Protein AF-A0A1W1HXK4-F1 (afdb_monomer_lite)

Foldseek 3Di:
DPDDDDDDDDDPPDPDCCVVPVLDDDDPVVVVVVCVVVCVVPDDPDFDFFKKKWKKFWFFWQWKDDPNDIDGDDLQPDAPLQQQQFADALLDPDHFLQVQQVLQVLLCVLCVVVVNNVLQQVLCVVAFRDDDDPLLCLLCVVLVVVCVVRTSPGGGNSVLLLVCLQPVADVSQDCDDDSRVSSVVSNVVVPPQANYHDQDHRNDDGGDHRQQDQQQQFGWMWIDGLQDQWIWIQHGHFLDDDFQARTAIERNRHDNPDHTDMDIDMDRWDQDDDQCQDDSGPPDDHDPVDPLVPDDDDPPRVVNVVVSCCRPPPSRPDTDDDDDHDERIKMATPWMWTAGPVRDIDTDDPPDDPVPDDLPDDDPQFHAYPVRHGHGIHHGRSHFDPKDWADFQWKWWWAQDPVVRWIKIATQWAQRSSRHTRGLVSSQCSSVPDPPDPQDQAFWDWDQKDDFRQRIWTWADDPPDPQKTFGEDDVVHPFAHPHPSHDGHRDIHGNVSQDQQIKMKTKTWMWGQHPSRDIHIRIGIGIDGHRGDDDSVMDGGDIGHD

Structure (mmCIF, N/CA/C/O backbone):
data_AF-A0A1W1HXK4-F1
#
_entry.id   AF-A0A1W1HXK4-F1
#
loop_
_atom_site.group_PDB
_atom_site.id
_atom_site.type_symbol
_atom_site.label_atom_id
_atom_site.label_alt_id
_atom_site.label_comp_id
_atom_site.label_asym_id
_atom_site.label_entity_id
_atom_site.label_seq_id
_atom_site.pdbx_PDB_ins_code
_atom_site.Cartn_x
_atom_site.Cartn_y
_atom_site.Cartn_z
_atom_site.occupancy
_atom_site.B_iso_or_equiv
_atom_site.auth_seq_id
_atom_site.auth_comp_id
_atom_site.auth_asym_id
_atom_site.auth_atom_id
_atom_site.pdbx_PDB_model_num
ATOM 1 N N . MET A 1 1 ? -19.591 -8.338 55.711 1.00 34.44 1 MET A N 1
ATOM 2 C CA . MET A 1 1 ? -20.292 -9.384 56.489 1.00 34.44 1 MET A CA 1
ATOM 3 C C . MET A 1 1 ? -19.480 -10.657 56.338 1.00 34.44 1 MET A C 1
ATOM 5 O O . MET A 1 1 ? -18.852 -10.814 55.306 1.00 34.44 1 MET A O 1
ATOM 9 N N . ARG A 1 2 ? -19.368 -11.482 57.384 1.00 35.38 2 ARG A N 1
ATOM 10 C CA . ARG A 1 2 ? -18.653 -12.764 57.308 1.00 35.38 2 ARG A CA 1
ATOM 11 C C . ARG A 1 2 ? -19.472 -13.706 56.430 1.00 35.38 2 ARG A C 1
ATOM 13 O O . ARG A 1 2 ? -20.502 -14.186 56.896 1.00 35.38 2 ARG A O 1
ATOM 20 N N . ASP A 1 3 ? -19.029 -13.927 55.201 1.00 37.75 3 ASP A N 1
ATOM 21 C CA . ASP A 1 3 ? -19.673 -14.882 54.310 1.00 37.75 3 ASP A CA 1
ATOM 22 C C . ASP A 1 3 ? -19.438 -16.304 54.820 1.00 37.75 3 ASP A C 1
ATOM 24 O O . ASP A 1 3 ? -18.352 -16.693 55.260 1.00 37.75 3 ASP A O 1
ATOM 28 N N . VAL A 1 4 ? -20.542 -17.034 54.876 1.00 37.41 4 VAL A N 1
ATOM 29 C CA . VAL A 1 4 ? -20.685 -18.349 55.484 1.00 37.41 4 VAL A CA 1
ATOM 30 C C . VAL A 1 4 ? -19.895 -19.355 54.649 1.00 37.41 4 VAL A C 1
ATOM 32 O O . VAL A 1 4 ? -20.234 -19.633 53.504 1.00 37.41 4 VAL A O 1
ATOM 35 N N . PHE A 1 5 ? -18.849 -19.934 55.237 1.00 37.03 5 PHE A N 1
ATOM 36 C CA . PHE A 1 5 ? -18.208 -21.135 54.709 1.00 37.03 5 PHE A CA 1
ATOM 37 C C . PHE A 1 5 ? -19.225 -22.286 54.732 1.00 37.03 5 PHE A C 1
ATOM 39 O O . PHE A 1 5 ? -19.524 -22.834 55.795 1.00 37.03 5 PHE A O 1
ATOM 46 N N . ALA A 1 6 ? -19.756 -22.670 53.571 1.00 38.53 6 ALA A N 1
ATOM 47 C CA . ALA A 1 6 ? -20.494 -23.919 53.428 1.00 38.53 6 ALA A CA 1
ATOM 48 C C . ALA A 1 6 ? -19.499 -25.088 53.527 1.00 38.53 6 ALA A C 1
ATOM 50 O O . ALA A 1 6 ? -18.701 -25.338 52.625 1.00 38.53 6 ALA A O 1
ATOM 51 N N . ARG A 1 7 ? -19.512 -25.793 54.661 1.00 38.62 7 ARG A N 1
ATOM 52 C CA . ARG A 1 7 ? -18.734 -27.018 54.860 1.00 38.62 7 ARG A CA 1
ATOM 53 C C . ARG A 1 7 ? -19.365 -28.138 54.031 1.00 38.62 7 ARG A C 1
ATOM 55 O O . ARG A 1 7 ? -20.439 -28.623 54.367 1.00 38.62 7 ARG A O 1
ATOM 62 N N . ILE A 1 8 ? -18.680 -28.562 52.975 1.00 47.94 8 ILE A N 1
ATOM 63 C CA . ILE A 1 8 ? -18.991 -29.804 52.261 1.00 47.94 8 ILE A CA 1
ATOM 64 C C . ILE A 1 8 ? -18.626 -30.960 53.205 1.00 47.94 8 ILE A C 1
ATOM 66 O O . ILE A 1 8 ? -17.455 -31.146 53.537 1.00 47.94 8 ILE A O 1
ATOM 70 N N . GLU A 1 9 ? -19.614 -31.699 53.714 1.00 44.75 9 GLU A N 1
ATOM 71 C CA . GLU A 1 9 ? -19.361 -32.877 54.551 1.00 44.75 9 GLU A CA 1
ATOM 72 C C . GLU A 1 9 ? -18.995 -34.092 53.678 1.00 44.75 9 GLU A C 1
ATOM 74 O O . GLU A 1 9 ? -19.783 -34.476 52.808 1.00 44.75 9 GLU A O 1
ATOM 79 N N . PRO A 1 10 ? -17.833 -34.739 53.895 1.00 47.44 10 PRO A N 1
ATOM 80 C CA . PRO A 1 10 ? -17.488 -35.959 53.181 1.00 47.44 10 PRO A CA 1
ATOM 81 C C . PRO A 1 10 ? -18.376 -37.107 53.675 1.00 47.44 10 PRO A C 1
ATOM 83 O O . PRO A 1 10 ? -18.423 -37.427 54.866 1.00 47.44 10 PRO A O 1
ATOM 86 N N . ARG A 1 11 ? -19.099 -37.746 52.750 1.00 48.97 11 ARG A N 1
ATOM 87 C CA . ARG A 1 11 ? -19.846 -38.976 53.031 1.00 48.97 11 ARG A CA 1
ATOM 88 C C . ARG A 1 11 ? -18.864 -40.129 53.240 1.00 48.97 11 ARG A C 1
ATOM 90 O O . ARG A 1 11 ? -18.139 -40.518 52.338 1.00 48.97 11 ARG A O 1
ATOM 97 N N . THR A 1 12 ? -18.935 -40.753 54.408 1.00 49.62 12 THR A N 1
ATOM 98 C CA . THR A 1 12 ? -18.014 -41.778 54.936 1.00 49.62 12 THR A CA 1
ATOM 99 C C . THR A 1 12 ? -18.032 -43.151 54.242 1.00 49.62 12 THR A C 1
ATOM 101 O O . THR A 1 12 ? -17.539 -44.123 54.810 1.00 49.62 12 THR A O 1
ATOM 104 N N . ARG A 1 13 ? -18.614 -43.289 53.044 1.00 59.81 13 ARG A N 1
ATOM 105 C CA . ARG A 1 13 ? -18.737 -44.592 52.352 1.00 59.81 13 ARG A CA 1
ATOM 106 C C . ARG A 1 13 ? -18.070 -44.655 50.979 1.00 59.81 13 ARG A C 1
ATOM 108 O O . ARG A 1 13 ? -17.919 -45.753 50.458 1.00 59.81 13 ARG A O 1
ATOM 115 N N . SER A 1 14 ? -17.711 -43.518 50.388 1.00 62.34 14 SER A N 1
ATOM 116 C CA . SER A 1 14 ? -17.071 -43.454 49.073 1.00 62.34 14 SER A CA 1
ATOM 117 C C . SER A 1 14 ? -16.588 -42.032 48.811 1.00 62.34 14 SER A C 1
ATOM 119 O O . SER A 1 14 ? -17.405 -41.113 48.811 1.00 62.34 14 SER A O 1
ATOM 121 N N . ASP A 1 15 ? -15.304 -41.882 48.495 1.00 63.88 15 ASP A N 1
ATOM 122 C CA . ASP A 1 15 ? -14.701 -40.611 48.067 1.00 63.88 15 ASP A CA 1
ATOM 123 C C . ASP A 1 15 ? -14.986 -40.297 46.585 1.00 63.88 15 ASP A C 1
ATOM 125 O O . ASP A 1 15 ? -14.588 -39.251 46.074 1.00 63.88 15 ASP A O 1
ATOM 129 N N . SER A 1 16 ? -15.683 -41.194 45.873 1.00 61.66 16 SER A N 1
ATOM 130 C CA . SER A 1 16 ? -16.054 -40.971 44.475 1.00 61.66 16 SER A CA 1
ATOM 131 C C . SER A 1 16 ? -17.056 -39.820 44.350 1.00 61.66 16 SER A C 1
ATOM 133 O O . SER A 1 16 ? -18.191 -39.899 44.832 1.00 61.66 16 SER A O 1
ATOM 135 N N . LEU A 1 17 ? -16.635 -38.765 43.647 1.00 63.22 17 LEU A N 1
ATOM 136 C CA . LEU A 1 17 ? -17.486 -37.662 43.196 1.00 63.22 17 LEU A CA 1
ATOM 137 C C . LEU A 1 17 ? -18.334 -38.052 41.974 1.00 63.22 17 LEU A C 1
ATOM 139 O O . LEU A 1 17 ? -19.248 -37.304 41.621 1.00 63.22 17 LEU A O 1
ATOM 143 N N . GLU A 1 18 ? -18.089 -39.223 41.363 1.00 68.06 18 GLU A N 1
ATOM 144 C CA . GLU A 1 18 ? -18.780 -39.693 40.152 1.00 68.06 18 GLU A CA 1
ATOM 145 C C . GLU A 1 18 ? -20.306 -39.605 40.256 1.00 68.06 18 GLU A C 1
ATOM 147 O O . GLU A 1 18 ? -20.921 -39.100 39.321 1.00 68.06 18 GLU A O 1
ATOM 152 N N . PRO A 1 19 ? -20.975 -40.003 41.360 1.00 68.06 19 PRO A N 1
ATOM 153 C CA . PRO A 1 19 ? -22.429 -39.894 41.440 1.00 68.06 19 PRO A CA 1
ATOM 154 C C . PRO A 1 19 ? -22.939 -38.448 41.367 1.00 68.06 19 PRO A C 1
ATOM 156 O O . PRO A 1 19 ? -24.059 -38.233 40.909 1.00 68.06 19 PRO A O 1
ATOM 159 N N . GLY A 1 20 ? -22.140 -37.476 41.822 1.00 63.75 20 GLY A N 1
ATOM 160 C CA . GLY A 1 20 ? -22.477 -36.051 41.799 1.00 63.75 20 GLY A CA 1
ATOM 161 C C . GLY A 1 20 ? -22.281 -35.402 40.428 1.00 63.75 20 GLY A C 1
ATOM 162 O O . GLY A 1 20 ? -23.053 -34.512 40.072 1.00 63.75 20 GLY A O 1
ATOM 163 N N . ILE A 1 21 ? -21.301 -35.881 39.653 1.00 65.12 21 ILE A N 1
ATOM 164 C CA . ILE A 1 21 ? -20.984 -35.374 38.306 1.00 65.12 21 ILE A CA 1
ATOM 165 C C . ILE A 1 21 ? -21.687 -36.144 37.177 1.00 65.12 21 ILE A C 1
ATOM 167 O O . ILE A 1 21 ? -21.857 -35.604 36.093 1.00 65.12 21 ILE A O 1
ATOM 171 N N . ALA A 1 22 ? -22.159 -37.374 37.410 1.00 71.19 22 ALA A N 1
ATOM 172 C CA . ALA A 1 22 ? -22.673 -38.269 36.363 1.00 71.19 22 ALA A CA 1
ATOM 173 C C . ALA A 1 22 ? -24.046 -37.897 35.753 1.00 71.19 22 ALA A C 1
ATOM 175 O O . ALA A 1 22 ? -24.630 -38.754 35.096 1.00 71.19 22 ALA A O 1
ATOM 176 N N . ALA A 1 23 ? -24.586 -36.692 35.999 1.00 76.31 23 ALA A N 1
ATOM 177 C CA . ALA A 1 23 ? -25.837 -36.152 35.425 1.00 76.31 23 ALA A CA 1
ATOM 178 C C . ALA A 1 23 ? -26.943 -37.207 35.140 1.00 76.31 23 ALA A C 1
ATOM 180 O O . ALA A 1 23 ? -27.512 -37.270 34.053 1.00 76.31 23 ALA A O 1
ATOM 181 N N . ARG A 1 24 ? -27.207 -38.099 36.109 1.00 81.19 24 ARG A N 1
ATOM 182 C CA . ARG A 1 24 ? -28.005 -39.327 35.908 1.00 81.19 24 ARG A CA 1
ATOM 183 C C . ARG A 1 24 ? -29.471 -39.009 35.653 1.00 81.19 24 ARG A C 1
ATOM 185 O O . ARG A 1 24 ? -30.033 -38.275 36.435 1.00 81.19 24 ARG A O 1
ATOM 192 N N . LEU A 1 25 ? -30.125 -39.634 34.681 1.00 84.88 25 LEU A N 1
ATOM 193 C CA . LEU A 1 25 ? -31.553 -39.409 34.414 1.00 84.88 25 LEU A CA 1
ATOM 194 C C . LEU A 1 25 ? -32.460 -40.336 35.241 1.00 84.88 25 LEU A C 1
ATOM 196 O O . LEU A 1 25 ? -32.123 -41.499 35.461 1.00 84.88 25 LEU A O 1
ATOM 200 N N . TRP A 1 26 ? -33.616 -39.818 35.666 1.00 87.44 26 TRP A N 1
ATOM 201 C CA . TRP A 1 26 ? -34.675 -40.551 36.377 1.00 87.44 26 TRP A CA 1
ATOM 202 C C . TRP A 1 26 ? -36.047 -40.171 35.790 1.00 87.44 26 TRP A C 1
ATOM 204 O O . TRP A 1 26 ? -36.215 -40.189 34.574 1.00 87.44 26 TRP A O 1
ATOM 214 N N . ASP A 1 27 ? -37.030 -39.834 36.626 1.00 92.69 27 ASP A N 1
ATOM 215 C CA . ASP A 1 27 ? -38.342 -39.357 36.194 1.00 92.69 27 ASP A CA 1
ATOM 216 C C . ASP A 1 27 ? -38.355 -37.827 35.933 1.00 92.69 27 ASP A C 1
ATOM 218 O O . ASP A 1 27 ? -37.421 -37.113 36.319 1.00 92.69 27 ASP A O 1
ATOM 222 N N . PRO A 1 28 ? -39.403 -37.286 35.278 1.00 92.62 28 PRO A N 1
ATOM 223 C CA . PRO A 1 28 ? -39.500 -35.850 35.008 1.00 92.62 28 PRO A CA 1
ATOM 224 C C . PRO A 1 28 ? -39.499 -34.960 36.260 1.00 92.62 28 PRO A C 1
ATOM 226 O O . PRO A 1 28 ? -39.006 -33.835 36.203 1.00 92.62 28 PRO A O 1
ATOM 229 N N . ALA A 1 29 ? -40.023 -35.437 37.397 1.00 91.69 29 ALA A N 1
ATOM 230 C CA . ALA A 1 29 ? -40.031 -34.661 38.638 1.00 91.69 29 ALA A CA 1
ATOM 231 C C . ALA A 1 29 ? -38.612 -34.527 39.206 1.00 91.69 29 ALA A C 1
ATOM 233 O O . ALA A 1 29 ? -38.221 -33.450 39.656 1.00 91.69 29 ALA A O 1
ATOM 234 N N . TRP A 1 30 ? -37.814 -35.590 39.113 1.00 88.31 30 TRP A N 1
ATOM 235 C CA . TRP A 1 30 ? -36.393 -35.573 39.425 1.00 88.31 30 TRP A CA 1
ATOM 236 C C . TRP A 1 30 ? -35.624 -34.625 38.494 1.00 88.31 30 TRP A C 1
ATOM 238 O O . TRP A 1 30 ? -34.791 -33.857 38.971 1.00 88.31 30 TRP A O 1
ATOM 248 N N . MET A 1 31 ? -35.931 -34.614 37.189 1.00 88.81 31 MET A N 1
ATOM 249 C CA . MET A 1 31 ? -35.288 -33.694 36.240 1.00 88.81 31 MET A CA 1
ATOM 250 C C . MET A 1 31 ? -35.559 -32.225 36.590 1.00 88.81 31 MET A C 1
ATOM 252 O O . MET A 1 31 ? -34.616 -31.436 36.611 1.00 88.81 31 MET A O 1
ATOM 256 N N . LEU A 1 32 ? -36.805 -31.873 36.927 1.00 88.75 32 LEU A N 1
ATOM 257 C CA . LEU A 1 32 ? -37.180 -30.529 37.390 1.00 88.75 32 LEU A CA 1
ATOM 258 C C . LEU A 1 32 ? -36.514 -30.177 38.728 1.00 88.75 32 LEU A C 1
ATOM 260 O O . LEU A 1 32 ? -35.974 -29.085 38.892 1.00 88.75 32 LEU A O 1
ATOM 264 N N . ALA A 1 33 ? -36.496 -31.113 39.680 1.00 88.62 33 ALA A N 1
ATOM 265 C CA . ALA A 1 33 ? -35.813 -30.920 40.957 1.00 88.62 33 ALA A CA 1
ATOM 266 C C . ALA A 1 33 ? -34.307 -30.692 40.762 1.00 88.62 33 ALA A C 1
ATOM 268 O O . ALA A 1 33 ? -33.697 -29.921 41.501 1.00 88.62 33 ALA A O 1
ATOM 269 N N . ARG A 1 34 ? -33.697 -31.323 39.752 1.00 86.19 34 ARG A N 1
ATOM 270 C CA . ARG A 1 34 ? -32.283 -31.119 39.437 1.00 86.19 34 ARG A CA 1
ATOM 271 C C . ARG A 1 34 ? -32.005 -29.723 38.879 1.00 86.19 34 ARG A C 1
ATOM 273 O O . ARG A 1 34 ? -31.016 -29.127 39.297 1.00 86.19 34 ARG A O 1
ATOM 280 N N . GLN A 1 35 ? -32.885 -29.197 38.024 1.00 87.06 35 GLN A N 1
ATOM 281 C CA . GLN A 1 35 ? -32.830 -27.803 37.556 1.00 87.06 35 GLN A CA 1
ATOM 282 C C . GLN A 1 35 ? -32.947 -26.822 38.728 1.00 87.06 35 GLN A C 1
ATOM 284 O O . GLN A 1 35 ? -32.170 -25.877 38.821 1.00 87.06 35 GLN A O 1
ATOM 289 N N . TRP A 1 36 ? -33.849 -27.098 39.675 1.00 85.69 36 TRP A N 1
ATOM 290 C CA . TRP A 1 36 ? -33.995 -26.285 40.884 1.00 85.69 36 TRP A CA 1
ATOM 291 C C . TRP A 1 36 ? -32.733 -26.294 41.761 1.00 85.69 36 TRP A C 1
ATOM 293 O O . TRP A 1 36 ? -32.276 -25.240 42.183 1.00 85.69 36 TRP A O 1
ATOM 303 N N . VAL A 1 37 ? -32.114 -27.459 41.991 1.00 85.56 37 VAL A N 1
ATOM 304 C CA . VAL A 1 37 ? -30.874 -27.572 42.791 1.00 85.56 37 VAL A CA 1
ATOM 305 C C . VAL A 1 37 ? -29.704 -26.788 42.187 1.00 85.56 37 VAL A C 1
ATOM 307 O O . VAL A 1 37 ? -28.820 -26.357 42.922 1.00 85.56 37 VAL A O 1
ATOM 310 N N . LEU A 1 38 ? -29.673 -26.637 40.863 1.00 82.25 38 LEU A N 1
ATOM 311 C CA . LEU A 1 38 ? -28.625 -25.904 40.149 1.00 82.25 38 LEU A CA 1
ATOM 312 C C . LEU A 1 38 ? -28.957 -24.422 39.940 1.00 82.25 38 LEU A C 1
ATOM 314 O O . LEU A 1 38 ? -28.172 -23.724 39.307 1.00 82.25 38 LEU A O 1
ATOM 318 N N . GLY A 1 39 ? -30.093 -23.952 40.462 1.00 83.81 39 GLY A N 1
ATOM 319 C CA . GLY A 1 39 ? -30.515 -22.559 40.348 1.00 83.81 39 GLY A CA 1
ATOM 320 C C . GLY A 1 39 ? -31.062 -22.172 38.972 1.00 83.81 39 GLY A C 1
ATOM 321 O O . GLY A 1 39 ? -31.273 -20.995 38.724 1.00 83.81 39 GLY A O 1
ATOM 322 N N . GLU A 1 40 ? -31.360 -23.120 38.071 1.00 83.56 40 GLU A N 1
ATOM 323 C CA . GLU A 1 40 ? -31.927 -22.795 36.743 1.00 83.56 40 GLU A CA 1
ATOM 324 C C . GLU A 1 40 ? -33.325 -22.147 36.848 1.00 83.56 40 GLU A C 1
ATOM 326 O O . GLU A 1 40 ? -33.772 -21.460 35.933 1.00 83.56 40 GLU A O 1
ATOM 331 N N . LEU A 1 41 ? -34.023 -22.365 37.968 1.00 83.56 41 LEU A N 1
ATOM 332 C CA . LEU A 1 41 ? -35.323 -21.752 38.265 1.00 83.56 41 LEU A CA 1
ATOM 333 C C . LEU A 1 41 ? -35.219 -20.530 39.189 1.00 83.56 41 LEU A C 1
ATOM 335 O O . LEU A 1 41 ? -36.248 -19.925 39.498 1.00 83.56 41 LEU A O 1
ATOM 339 N N . ASP A 1 42 ? -34.011 -20.177 39.633 1.00 83.12 42 ASP A N 1
ATOM 340 C CA . ASP A 1 42 ? -33.791 -18.975 40.426 1.00 83.12 42 ASP A CA 1
ATOM 341 C C . ASP A 1 42 ? -33.789 -17.781 39.467 1.00 83.12 42 ASP A C 1
ATOM 343 O O . ASP A 1 42 ? -32.878 -17.583 38.667 1.00 83.12 42 ASP A O 1
ATOM 347 N N . GLY A 1 43 ? -34.871 -17.006 39.497 1.00 73.75 43 GLY A N 1
ATOM 348 C CA . GLY A 1 43 ? -34.942 -15.751 38.763 1.00 73.75 43 GLY A CA 1
ATOM 349 C C . GLY A 1 43 ? -34.145 -14.673 39.487 1.00 73.75 43 GLY A C 1
ATOM 350 O O . GLY A 1 43 ? -34.322 -14.469 40.688 1.00 73.75 43 GLY A O 1
ATOM 351 N N . GLU A 1 44 ? -33.314 -13.946 38.753 1.00 78.00 44 GLU A N 1
ATOM 352 C CA . GLU A 1 44 ? -32.733 -12.701 39.242 1.00 78.00 44 GLU A CA 1
ATOM 353 C C . GLU A 1 44 ? -33.693 -11.535 38.968 1.00 78.00 44 GLU A C 1
ATOM 355 O O . GLU A 1 44 ? -34.377 -11.505 37.941 1.00 78.00 44 GLU A O 1
ATOM 360 N N . ASP A 1 45 ? -33.744 -10.552 39.873 1.00 78.38 45 ASP A N 1
ATOM 361 C CA . ASP A 1 45 ? -34.462 -9.286 39.655 1.00 78.38 45 ASP A CA 1
ATOM 362 C C . ASP A 1 45 ? -33.647 -8.378 38.717 1.00 78.38 45 ASP A C 1
ATOM 364 O O . ASP A 1 45 ? -33.134 -7.325 39.098 1.00 78.38 45 ASP A O 1
ATOM 368 N N . ALA A 1 46 ? -33.443 -8.860 37.491 1.00 80.31 46 ALA A N 1
ATOM 369 C CA . ALA A 1 46 ? -32.611 -8.243 36.473 1.00 80.31 46 ALA A CA 1
ATOM 370 C C . ALA A 1 46 ? -33.375 -8.154 35.147 1.00 80.31 46 ALA A C 1
ATOM 372 O O . ALA A 1 46 ? -33.909 -9.135 34.625 1.00 80.31 46 ALA A O 1
ATOM 373 N N . GLY A 1 47 ? -33.444 -6.946 34.589 1.00 87.38 47 GLY A N 1
ATOM 374 C CA . GLY A 1 47 ? -34.052 -6.712 33.286 1.00 87.38 47 GLY A CA 1
ATOM 375 C C . GLY A 1 47 ? -33.173 -7.235 32.151 1.00 87.38 47 GLY A C 1
ATOM 376 O O . GLY A 1 47 ? -31.969 -6.993 32.125 1.00 87.38 47 GLY A O 1
ATOM 377 N N . THR A 1 48 ? -33.773 -7.909 31.168 1.00 89.56 48 THR A N 1
ATOM 378 C CA . THR A 1 48 ? -33.059 -8.281 29.934 1.00 89.56 48 THR A CA 1
ATOM 379 C C . THR A 1 48 ? -33.157 -7.141 28.915 1.00 89.56 48 THR A C 1
ATOM 381 O O . THR A 1 48 ? -34.243 -6.580 28.756 1.00 89.56 48 THR A O 1
ATOM 384 N N . PRO A 1 49 ? -32.082 -6.791 28.184 1.00 93.44 49 PRO A N 1
ATOM 385 C CA . PRO A 1 49 ? -32.142 -5.804 27.109 1.00 93.44 49 PRO A CA 1
ATOM 386 C C . PRO A 1 49 ? -33.171 -6.174 26.030 1.00 93.44 49 PRO A C 1
ATOM 388 O O . PRO A 1 49 ? -33.052 -7.213 25.384 1.00 93.44 49 PRO A O 1
ATOM 391 N N . VAL A 1 50 ? -34.156 -5.305 25.788 1.00 95.50 50 VAL A N 1
ATOM 392 C CA . VAL A 1 50 ? -35.171 -5.491 24.727 1.00 95.50 50 VAL A CA 1
ATOM 393 C C . VAL A 1 50 ? -35.024 -4.494 23.585 1.00 95.50 50 VAL A C 1
ATOM 395 O O . VAL A 1 50 ? -35.527 -4.723 22.488 1.00 95.50 50 VAL A O 1
ATOM 398 N N . SER A 1 51 ? -34.332 -3.380 23.815 1.00 96.25 51 SER A N 1
ATOM 399 C CA . SER A 1 51 ? -34.039 -2.384 22.789 1.00 96.25 51 SER A CA 1
ATOM 400 C C . SER A 1 51 ? -32.795 -1.597 23.166 1.00 96.25 51 SER A C 1
ATOM 402 O O . SER A 1 51 ? -32.570 -1.294 24.334 1.00 96.25 51 SER A O 1
ATOM 404 N N . ALA A 1 52 ? -31.994 -1.237 22.176 1.00 97.31 52 ALA A N 1
ATOM 405 C CA . ALA A 1 52 ? -30.876 -0.330 22.320 1.00 97.31 52 ALA A CA 1
ATOM 406 C C . ALA A 1 52 ? -30.947 0.761 21.255 1.00 97.31 52 ALA A C 1
ATOM 408 O O . ALA A 1 52 ? -31.196 0.485 20.080 1.00 97.31 52 ALA A O 1
ATOM 409 N N . ILE A 1 53 ? -30.701 1.996 21.681 1.00 97.75 53 ILE A N 1
ATOM 410 C CA . ILE A 1 53 ? -30.516 3.162 20.824 1.00 97.75 53 ILE A CA 1
ATOM 411 C C . ILE A 1 53 ? -29.057 3.585 20.965 1.00 97.75 53 ILE A C 1
ATOM 413 O O . ILE A 1 53 ? -28.622 4.005 22.038 1.00 97.75 53 ILE A O 1
ATOM 417 N N . LEU A 1 54 ? -28.316 3.447 19.875 1.00 97.19 54 LEU A N 1
ATOM 418 C CA . LEU A 1 54 ? -26.912 3.805 19.758 1.00 97.19 54 LEU A CA 1
ATOM 419 C C . LEU A 1 54 ? -26.784 5.008 18.821 1.00 97.19 54 LEU A C 1
ATOM 421 O O . LEU A 1 54 ? -27.339 5.001 17.723 1.00 97.19 54 LEU A O 1
ATOM 425 N N . GLU A 1 55 ? -26.033 6.020 19.233 1.00 97.38 55 GLU A N 1
ATOM 426 C CA . GLU A 1 55 ? -25.630 7.133 18.374 1.00 97.38 55 GLU A CA 1
ATOM 427 C C . GLU A 1 55 ? -24.145 7.012 18.048 1.00 97.38 55 GLU A C 1
ATOM 429 O O . GLU A 1 55 ? -23.310 6.887 18.950 1.00 97.38 55 GLU A O 1
ATOM 434 N N . VAL A 1 56 ? -23.819 7.061 16.759 1.00 96.62 56 VAL A N 1
ATOM 435 C CA . VAL A 1 56 ? -22.451 6.952 16.248 1.00 96.62 56 VAL A CA 1
ATOM 436 C C . VAL A 1 56 ? -22.170 8.136 15.334 1.00 96.62 56 VAL A C 1
ATOM 438 O O . VAL A 1 56 ? -22.942 8.407 14.418 1.00 96.62 56 VAL A O 1
ATOM 441 N N . ASP A 1 57 ? -21.068 8.836 15.574 1.00 96.88 57 ASP A N 1
ATOM 442 C CA . ASP A 1 57 ? -20.560 9.863 14.668 1.00 96.88 57 ASP A CA 1
ATOM 443 C C . ASP A 1 57 ? -19.533 9.240 13.721 1.00 96.88 57 ASP A C 1
ATOM 445 O O . ASP A 1 57 ? -18.615 8.545 14.162 1.00 96.88 57 ASP A O 1
ATOM 449 N N . HIS A 1 58 ? -19.676 9.509 12.423 1.00 96.44 58 HIS A N 1
ATOM 450 C CA . HIS A 1 58 ? -18.729 9.104 11.389 1.00 96.44 58 HIS A CA 1
ATOM 451 C C . HIS A 1 58 ? -18.021 10.322 10.796 1.00 96.44 58 HIS A C 1
ATOM 453 O O . HIS A 1 58 ? -18.648 11.258 10.290 1.00 96.44 58 HIS A O 1
ATOM 459 N N . HIS A 1 59 ? -16.697 10.267 10.815 1.00 96.06 59 HIS A N 1
ATOM 460 C CA . HIS A 1 59 ? -15.780 11.277 10.315 1.00 96.06 59 HIS A CA 1
ATOM 461 C C . HIS A 1 59 ? -15.108 10.730 9.054 1.00 96.06 59 HIS A C 1
ATOM 463 O O . HIS A 1 59 ? -14.182 9.924 9.138 1.00 96.06 59 HIS A O 1
ATOM 469 N N . ALA A 1 60 ? -15.619 11.109 7.882 1.00 95.19 60 ALA A N 1
ATOM 470 C CA . ALA A 1 60 ? -15.076 10.647 6.609 1.00 95.19 60 ALA A CA 1
ATOM 471 C C . ALA A 1 60 ? -13.671 11.214 6.379 1.00 95.19 60 ALA A C 1
ATOM 473 O O . ALA A 1 60 ? -13.443 12.413 6.580 1.00 95.19 60 ALA A O 1
ATOM 474 N N . VAL A 1 61 ? -12.757 10.357 5.925 1.00 96.06 61 VAL A N 1
ATOM 475 C CA . VAL A 1 61 ? -11.456 10.805 5.437 1.00 96.06 61 VAL A CA 1
ATOM 476 C C . VAL A 1 61 ? -11.667 11.580 4.142 1.00 96.06 61 VAL A C 1
ATOM 478 O O . VAL A 1 61 ? -12.419 11.146 3.273 1.00 96.06 61 VAL A O 1
ATOM 481 N N . THR A 1 62 ? -11.021 12.736 4.037 1.00 95.38 62 THR A N 1
ATOM 482 C CA . THR A 1 62 ? -11.131 13.626 2.874 1.00 95.38 62 THR A CA 1
ATOM 483 C C . THR A 1 62 ? -9.792 13.954 2.235 1.00 95.38 62 THR A C 1
ATOM 485 O O . THR A 1 62 ? -9.770 14.423 1.100 1.00 95.38 62 THR A O 1
ATOM 488 N N . HIS A 1 63 ? -8.685 13.746 2.950 1.00 94.31 63 HIS A N 1
ATOM 489 C CA . HIS A 1 63 ? -7.345 14.038 2.453 1.00 94.31 63 HIS A CA 1
ATOM 490 C C . HIS A 1 63 ? -6.345 12.997 2.943 1.00 94.31 63 HIS A C 1
ATOM 492 O O . HIS A 1 63 ? -6.475 12.476 4.057 1.00 94.31 63 HIS A O 1
ATOM 498 N N . ALA A 1 64 ? -5.332 12.753 2.119 1.00 94.44 64 ALA A N 1
ATOM 499 C CA . ALA A 1 64 ? -4.094 12.097 2.502 1.00 94.44 64 ALA A CA 1
ATOM 500 C C . ALA A 1 64 ? -2.937 13.094 2.358 1.00 94.44 64 ALA A C 1
ATOM 502 O O . ALA A 1 64 ? -2.985 13.992 1.515 1.00 94.44 64 ALA A O 1
ATOM 503 N N . SER A 1 65 ? -1.900 12.950 3.173 1.00 92.06 65 SER A N 1
ATOM 504 C CA . SER A 1 65 ? -0.724 13.809 3.129 1.00 92.06 65 SER A CA 1
ATOM 505 C C . SER A 1 65 ? 0.570 13.047 3.348 1.00 92.06 65 SER A C 1
ATOM 507 O O . SER A 1 65 ? 0.648 12.153 4.185 1.00 92.06 65 SER A O 1
ATOM 509 N N . TRP A 1 66 ? 1.595 13.429 2.598 1.00 91.81 66 TRP A N 1
ATOM 510 C CA . TRP A 1 66 ? 2.973 12.960 2.729 1.00 91.81 66 TRP A CA 1
ATOM 511 C C . TRP A 1 66 ? 3.901 14.029 2.153 1.00 91.81 66 TRP A C 1
ATOM 513 O O . TRP A 1 66 ? 3.475 14.833 1.322 1.00 91.81 66 TRP A O 1
ATOM 523 N N . GLU A 1 67 ? 5.150 14.094 2.617 1.00 84.75 67 GLU A N 1
ATOM 524 C CA . GLU A 1 67 ? 6.132 15.089 2.141 1.00 84.75 67 GLU A CA 1
ATOM 525 C C . GLU A 1 67 ? 5.619 16.548 2.194 1.00 84.75 67 GLU A C 1
ATOM 527 O O . GLU A 1 67 ? 5.909 17.384 1.335 1.00 84.75 67 GLU A O 1
ATOM 532 N N . GLY A 1 68 ? 4.784 16.858 3.195 1.00 83.56 68 GLY A N 1
ATOM 533 C CA . GLY A 1 68 ? 4.157 18.174 3.367 1.00 83.56 68 GLY A CA 1
ATOM 534 C C . GLY A 1 68 ? 3.120 18.548 2.299 1.00 83.56 68 GLY A C 1
ATOM 535 O O . GLY A 1 68 ? 2.607 19.665 2.330 1.00 83.56 68 GLY A O 1
ATOM 536 N N . GLN A 1 69 ? 2.801 17.645 1.369 1.00 86.88 69 GLN A N 1
ATOM 537 C CA . GLN A 1 69 ? 1.740 17.810 0.380 1.00 86.88 69 GLN A CA 1
ATOM 538 C C . GLN A 1 69 ? 0.435 17.231 0.916 1.00 86.88 69 GLN A C 1
ATOM 540 O O . GLN A 1 69 ? 0.427 16.158 1.513 1.00 86.88 69 GLN A O 1
ATOM 545 N N . GLU A 1 70 ? -0.672 17.928 0.677 1.00 89.88 70 GLU A N 1
ATOM 546 C CA . GLU A 1 70 ? -2.018 17.477 1.025 1.00 89.88 70 GLU A CA 1
ATOM 547 C C . GLU A 1 70 ? -2.817 17.243 -0.254 1.00 89.88 70 GLU A C 1
ATOM 549 O O . GLU A 1 70 ? -2.890 18.108 -1.128 1.00 89.88 70 GLU A O 1
ATOM 554 N N . ILE A 1 71 ? -3.388 16.048 -0.375 1.00 91.25 71 ILE A N 1
ATOM 555 C CA . ILE A 1 71 ? -4.045 15.575 -1.589 1.00 91.25 71 ILE A CA 1
ATOM 556 C C . ILE A 1 71 ? -5.474 15.163 -1.240 1.00 91.25 71 ILE A C 1
ATOM 558 O O . ILE A 1 71 ? -5.666 14.367 -0.314 1.00 91.25 71 ILE A O 1
ATOM 562 N N . PRO A 1 72 ? -6.483 15.670 -1.974 1.00 93.50 72 PRO A N 1
ATOM 563 C CA . PRO A 1 72 ? -7.858 15.221 -1.822 1.00 93.50 72 PRO A CA 1
ATOM 564 C C . PRO A 1 72 ? -7.970 13.711 -2.025 1.00 93.50 72 PRO A C 1
ATOM 566 O O . PRO A 1 72 ? -7.445 13.159 -2.991 1.00 93.50 72 PRO A O 1
ATOM 569 N N . PHE A 1 73 ? -8.685 13.055 -1.124 1.00 93.50 73 PHE A N 1
ATOM 570 C CA . PHE A 1 73 ? -8.904 11.620 -1.143 1.00 93.50 73 PHE A CA 1
ATOM 571 C C . PHE A 1 73 ? -10.387 11.327 -0.934 1.00 93.50 73 PHE A C 1
ATOM 573 O O . PHE A 1 73 ? -10.982 11.762 0.052 1.00 93.50 73 PHE A O 1
ATOM 580 N N . ASP A 1 74 ? -10.973 10.573 -1.864 1.00 93.31 74 ASP A N 1
ATOM 581 C CA . ASP A 1 74 ? -12.310 10.007 -1.715 1.00 93.31 74 ASP A CA 1
ATOM 582 C C . ASP A 1 74 ? -12.196 8.483 -1.530 1.00 93.31 74 ASP A C 1
ATOM 584 O O . ASP A 1 74 ? -11.920 7.773 -2.504 1.00 93.31 74 ASP A O 1
ATOM 588 N N . PRO A 1 75 ? -12.466 7.961 -0.316 1.00 93.06 75 PRO A N 1
ATOM 589 C CA . PRO A 1 75 ? -12.467 6.525 -0.034 1.00 93.06 75 PRO A CA 1
ATOM 590 C C . PRO A 1 75 ? -13.404 5.689 -0.914 1.00 93.06 75 PRO A C 1
ATOM 592 O O . PRO A 1 75 ? -13.283 4.464 -0.960 1.00 93.06 75 PRO A O 1
ATOM 595 N N . LYS A 1 76 ? -14.387 6.315 -1.574 1.00 92.44 76 LYS A N 1
ATOM 596 C CA . LYS A 1 76 ? -15.300 5.640 -2.507 1.00 92.44 76 LYS A CA 1
ATOM 597 C C . LYS A 1 76 ? -14.763 5.567 -3.925 1.00 92.44 76 LYS A C 1
ATOM 599 O O . LYS A 1 76 ? -15.179 4.677 -4.666 1.00 92.44 76 LYS A O 1
ATOM 604 N N . ALA A 1 77 ? -13.871 6.480 -4.288 1.00 92.31 77 ALA A N 1
ATOM 605 C CA . ALA A 1 77 ? -13.308 6.555 -5.623 1.00 92.31 77 ALA A CA 1
ATOM 606 C C . ALA A 1 77 ? -12.090 5.646 -5.769 1.00 92.31 77 ALA A C 1
ATOM 608 O O . ALA A 1 77 ? -12.010 4.936 -6.756 1.00 92.31 77 ALA A O 1
ATOM 609 N N . VAL A 1 78 ? -11.172 5.625 -4.798 1.00 92.62 78 VAL A N 1
ATOM 610 C CA . VAL A 1 78 ? -9.912 4.874 -4.909 1.00 92.62 78 VAL A CA 1
ATOM 611 C C . VAL A 1 78 ? -9.549 4.194 -3.580 1.00 92.62 78 VAL A C 1
ATOM 613 O O . VAL A 1 78 ? -9.764 4.791 -2.522 1.00 92.62 78 VAL A O 1
ATOM 616 N N . PRO A 1 79 ? -9.014 2.957 -3.594 1.00 94.69 79 PRO A N 1
ATOM 617 C CA . PRO A 1 79 ? -8.458 2.329 -2.397 1.00 94.69 79 PRO A CA 1
ATOM 618 C C . PRO A 1 79 ? -7.278 3.131 -1.829 1.00 94.69 79 PRO A C 1
ATOM 620 O O . PRO A 1 79 ? -6.440 3.640 -2.578 1.00 94.69 79 PRO A O 1
ATOM 623 N N . LEU A 1 80 ? -7.178 3.222 -0.501 1.00 94.44 80 LEU A N 1
ATOM 624 C CA . LEU A 1 80 ? -6.098 3.951 0.173 1.00 94.44 80 LEU A CA 1
ATOM 625 C C . LEU A 1 80 ? -4.730 3.318 -0.088 1.00 94.44 80 LEU A C 1
ATOM 627 O O . LEU A 1 80 ? -3.765 4.031 -0.335 1.00 94.44 80 LEU A O 1
ATOM 631 N N . ASP A 1 81 ? -4.640 1.993 -0.063 1.00 93.75 81 ASP A N 1
ATOM 632 C CA . ASP A 1 81 ? -3.413 1.261 -0.374 1.00 93.75 81 ASP A CA 1
ATOM 633 C C . ASP A 1 81 ? -2.971 1.488 -1.823 1.00 93.75 81 ASP A C 1
ATOM 635 O O . ASP A 1 81 ? -1.806 1.788 -2.052 1.00 93.75 81 ASP A O 1
ATOM 639 N N . ALA A 1 82 ? -3.888 1.478 -2.792 1.00 94.25 82 ALA A N 1
ATOM 640 C CA . ALA A 1 82 ? -3.552 1.808 -4.178 1.00 94.25 82 ALA A CA 1
ATOM 641 C C . ALA A 1 82 ? -3.014 3.245 -4.340 1.00 94.25 82 ALA A C 1
ATOM 643 O O . ALA A 1 82 ? -2.064 3.466 -5.092 1.00 94.25 82 ALA A O 1
ATOM 644 N N . MET A 1 83 ? -3.592 4.216 -3.622 1.00 92.88 83 MET A N 1
ATOM 645 C CA . MET A 1 83 ? -3.152 5.617 -3.646 1.00 92.88 83 MET A CA 1
ATOM 646 C C . MET A 1 83 ? -1.784 5.824 -2.983 1.00 92.88 83 MET A C 1
ATOM 648 O O . MET A 1 83 ? -0.970 6.596 -3.485 1.00 92.88 83 MET A O 1
ATOM 652 N N . ILE A 1 84 ? -1.549 5.172 -1.844 1.00 94.19 84 ILE A N 1
ATOM 653 C CA . ILE A 1 84 ? -0.344 5.360 -1.029 1.00 94.19 84 ILE A CA 1
ATOM 654 C C . ILE A 1 84 ? 0.820 4.510 -1.536 1.00 94.19 84 ILE A C 1
ATOM 656 O O . ILE A 1 84 ? 1.951 4.979 -1.616 1.00 94.19 84 ILE A O 1
ATOM 660 N N . GLU A 1 85 ? 0.562 3.247 -1.863 1.00 94.69 85 GLU A N 1
ATOM 661 C CA . GLU A 1 85 ? 1.609 2.291 -2.217 1.00 94.69 85 GLU A CA 1
ATOM 662 C C . GLU A 1 85 ? 2.027 2.382 -3.683 1.00 94.69 85 GLU A C 1
ATOM 664 O O . GLU A 1 85 ? 3.088 1.860 -4.038 1.00 94.69 85 GLU A O 1
ATOM 669 N N . GLY A 1 86 ? 1.189 3.009 -4.517 1.00 92.44 86 GLY A N 1
ATOM 670 C CA . GLY A 1 86 ? 1.398 3.163 -5.947 1.00 92.44 86 GLY A CA 1
ATOM 671 C C . GLY A 1 86 ? 2.702 3.884 -6.271 1.00 92.44 86 GLY A C 1
ATOM 672 O O . GLY A 1 86 ? 2.951 5.010 -5.842 1.00 92.44 86 GLY A O 1
ATOM 673 N N . ASP A 1 87 ? 3.537 3.223 -7.065 1.00 89.56 87 ASP A N 1
ATOM 674 C CA . ASP A 1 87 ? 4.755 3.794 -7.627 1.00 89.56 87 ASP A CA 1
ATOM 675 C C . ASP A 1 87 ? 4.536 4.282 -9.072 1.00 89.56 87 ASP A C 1
ATOM 677 O O . ASP A 1 87 ? 3.615 3.854 -9.769 1.00 89.56 87 ASP A O 1
ATOM 681 N N . ARG A 1 88 ? 5.405 5.181 -9.541 1.00 88.06 88 ARG A N 1
ATOM 682 C CA . ARG A 1 88 ? 5.324 5.782 -10.880 1.00 88.06 88 ARG A CA 1
ATOM 683 C C . ARG A 1 88 ? 5.642 4.762 -11.969 1.00 88.06 88 ARG A C 1
ATOM 685 O O . ARG A 1 88 ? 6.697 4.128 -11.933 1.00 88.06 88 ARG A O 1
ATOM 692 N N . ILE A 1 89 ? 4.782 4.652 -12.976 1.00 88.31 89 ILE A N 1
ATOM 693 C CA . ILE A 1 89 ? 4.962 3.744 -14.118 1.00 88.31 89 ILE A CA 1
ATOM 694 C C . ILE A 1 89 ? 5.117 4.587 -15.380 1.00 88.31 89 ILE A C 1
ATOM 696 O O . ILE A 1 89 ? 6.238 4.782 -15.846 1.00 88.31 89 ILE A O 1
ATOM 700 N N . TYR A 1 90 ? 4.035 5.177 -15.885 1.00 85.88 90 TYR A N 1
ATOM 701 C CA . TYR A 1 90 ? 4.084 6.069 -17.038 1.00 85.88 90 TYR A CA 1
ATOM 702 C C . TYR A 1 90 ? 4.539 7.482 -16.662 1.00 85.88 90 TYR A C 1
ATOM 704 O O . TYR A 1 90 ? 5.176 8.167 -17.463 1.00 85.88 90 TYR A O 1
ATOM 712 N N . SER A 1 91 ? 4.306 7.925 -15.426 1.00 80.25 91 SER A N 1
ATOM 713 C CA . SER A 1 91 ? 4.881 9.181 -14.924 1.00 80.25 91 SER A CA 1
ATOM 714 C C . SER A 1 91 ? 6.369 9.088 -14.558 1.00 80.25 91 SER A C 1
ATOM 716 O O . SER A 1 91 ? 6.978 10.099 -14.192 1.00 80.25 91 SER A O 1
ATOM 718 N N . ALA A 1 92 ? 6.974 7.901 -14.670 1.00 76.88 92 ALA A N 1
ATOM 719 C CA . ALA A 1 92 ? 8.403 7.704 -14.475 1.00 76.88 92 ALA A CA 1
ATOM 720 C C . ALA A 1 92 ? 9.229 8.219 -15.670 1.00 76.88 92 ALA A C 1
ATOM 722 O O . ALA A 1 92 ? 8.722 8.453 -16.769 1.00 76.88 92 ALA A O 1
ATOM 723 N N . SER A 1 93 ? 10.531 8.409 -15.450 1.00 69.25 93 SER A N 1
ATOM 724 C CA . SER A 1 93 ? 11.468 8.911 -16.466 1.00 69.25 93 SER A CA 1
ATOM 725 C C . SER A 1 93 ? 12.170 7.809 -17.272 1.00 69.25 93 SER A C 1
ATOM 727 O O . SER A 1 93 ? 12.917 8.131 -18.197 1.00 69.25 93 SER A O 1
ATOM 729 N N . ASP A 1 94 ? 11.935 6.545 -16.931 1.00 79.94 94 ASP A N 1
ATOM 730 C CA . ASP A 1 94 ? 12.719 5.367 -17.304 1.00 79.94 94 ASP A CA 1
ATOM 731 C C . ASP A 1 94 ? 11.816 4.193 -17.729 1.00 79.94 94 ASP A C 1
ATOM 733 O O . ASP A 1 94 ? 11.819 3.129 -17.113 1.00 79.94 94 ASP A O 1
ATOM 737 N N . TRP A 1 95 ? 11.019 4.374 -18.788 1.00 91.19 95 TRP A N 1
ATOM 738 C CA . TRP A 1 95 ? 10.146 3.301 -19.276 1.00 91.19 95 TRP A CA 1
ATOM 739 C C . TRP A 1 95 ? 10.963 2.151 -19.866 1.00 91.19 95 TRP A C 1
ATOM 741 O O . TRP A 1 95 ? 11.847 2.382 -20.707 1.00 91.19 95 TRP A O 1
ATOM 751 N N . ALA A 1 96 ? 10.595 0.922 -19.502 1.00 93.12 96 ALA A N 1
ATOM 752 C CA . ALA A 1 96 ? 11.107 -0.289 -20.131 1.00 93.12 96 ALA A CA 1
ATOM 753 C C . ALA A 1 96 ? 10.703 -0.334 -21.614 1.00 93.12 96 ALA A C 1
ATOM 755 O O . ALA A 1 96 ? 9.647 0.179 -22.004 1.00 93.12 96 ALA A O 1
ATOM 756 N N . LEU A 1 97 ? 11.503 -0.986 -22.461 1.00 95.62 97 LEU A N 1
ATOM 757 C CA . LEU A 1 97 ? 11.187 -1.163 -23.881 1.00 95.62 97 LEU A CA 1
ATOM 758 C C . LEU A 1 97 ? 9.765 -1.700 -24.116 1.00 95.62 97 LEU A C 1
ATOM 760 O O . LEU A 1 97 ? 9.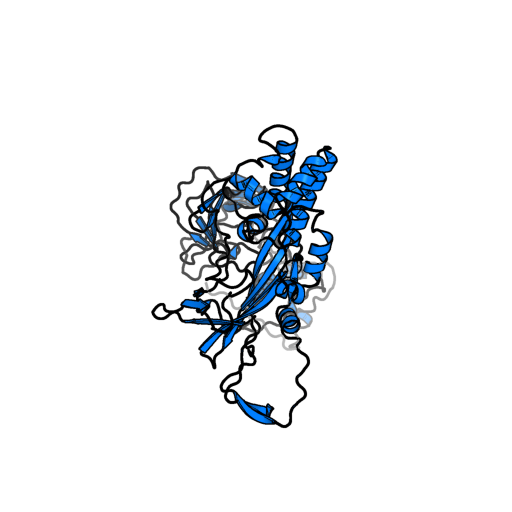075 -1.204 -25.006 1.00 95.62 97 LEU A O 1
ATOM 764 N N . ARG A 1 98 ? 9.285 -2.657 -23.311 1.00 95.50 98 ARG A N 1
ATOM 765 C CA . ARG A 1 98 ? 7.898 -3.146 -23.402 1.00 95.50 98 ARG A CA 1
ATOM 766 C C . ARG A 1 98 ? 6.877 -2.020 -23.268 1.00 95.50 98 ARG A C 1
ATOM 768 O O . ARG A 1 98 ? 5.994 -1.927 -24.113 1.00 95.50 98 ARG A O 1
ATOM 775 N N . GLN A 1 99 ? 7.018 -1.161 -22.262 1.00 95.00 99 GLN A N 1
ATOM 776 C CA . GLN A 1 99 ? 6.097 -0.047 -22.024 1.00 95.00 99 GLN A CA 1
ATOM 777 C C . GLN A 1 99 ? 6.120 0.944 -23.193 1.00 95.00 99 GLN A C 1
ATOM 779 O O . GLN A 1 99 ? 5.064 1.365 -23.660 1.00 95.00 99 GLN A O 1
ATOM 784 N N . ARG A 1 100 ? 7.310 1.253 -23.732 1.00 96.06 100 ARG A N 1
ATOM 785 C CA . ARG A 1 100 ? 7.464 2.108 -24.928 1.00 96.06 100 ARG A CA 1
ATOM 786 C C . ARG A 1 100 ? 6.713 1.544 -26.129 1.00 96.06 100 ARG A C 1
ATOM 788 O O . ARG A 1 100 ? 6.019 2.283 -26.824 1.00 96.06 100 ARG A O 1
ATOM 795 N N . VAL A 1 101 ? 6.860 0.239 -26.364 1.00 97.06 101 VAL A N 1
ATOM 796 C CA . VAL A 1 101 ? 6.231 -0.464 -27.487 1.00 97.06 101 VAL A CA 1
ATOM 797 C C . VAL A 1 101 ? 4.720 -0.564 -27.298 1.00 97.06 101 VAL A C 1
ATOM 799 O O . VAL A 1 101 ? 3.983 -0.273 -28.232 1.00 97.06 101 VAL A O 1
ATOM 802 N N . GLU A 1 102 ? 4.236 -0.950 -26.119 1.00 96.06 102 GLU A N 1
ATOM 803 C CA . GLU A 1 102 ? 2.800 -1.096 -25.854 1.00 96.06 102 GLU A CA 1
ATOM 804 C C . GLU A 1 102 ? 2.078 0.253 -25.966 1.00 96.06 102 GLU A C 1
ATOM 806 O O . GLU A 1 102 ? 1.097 0.354 -26.704 1.00 96.06 102 GLU A O 1
ATOM 811 N N . ALA A 1 103 ? 2.624 1.310 -25.359 1.00 95.81 103 ALA A N 1
ATOM 812 C CA . ALA A 1 103 ? 2.064 2.656 -25.448 1.00 95.81 103 ALA A CA 1
ATOM 813 C C . ALA A 1 103 ? 2.089 3.208 -26.885 1.00 95.81 103 ALA A C 1
ATOM 815 O O . ALA A 1 103 ? 1.087 3.734 -27.370 1.00 95.81 103 ALA A O 1
ATOM 816 N N . GLY A 1 104 ? 3.200 3.050 -27.614 1.00 96.38 104 GLY A N 1
ATOM 817 C CA . GLY A 1 104 ? 3.262 3.452 -29.022 1.00 96.38 104 GLY A CA 1
ATOM 818 C C . GLY A 1 104 ? 2.280 2.659 -29.893 1.00 96.38 104 GLY A C 1
ATOM 819 O O . GLY A 1 104 ? 1.663 3.201 -30.812 1.00 96.38 104 GLY A O 1
ATOM 820 N N . GLN A 1 105 ? 2.084 1.372 -29.592 1.00 96.75 105 GLN A N 1
ATOM 821 C CA . GLN A 1 105 ? 1.182 0.502 -30.337 1.00 96.75 105 GLN A CA 1
ATOM 822 C C . GLN A 1 105 ? -0.283 0.906 -30.152 1.00 96.75 105 GLN A C 1
ATOM 824 O O . GLN A 1 105 ? -1.033 0.863 -31.131 1.00 96.75 105 GLN A O 1
ATOM 829 N N . THR A 1 106 ? -0.710 1.288 -28.943 1.00 96.88 106 THR A N 1
ATOM 830 C CA . THR A 1 106 ? -2.094 1.729 -28.709 1.00 96.88 106 THR A CA 1
ATOM 831 C C . THR A 1 106 ? -2.411 3.011 -29.479 1.00 96.88 106 THR A C 1
ATOM 833 O O . THR A 1 106 ? -3.438 3.057 -30.161 1.00 96.88 106 THR A O 1
ATOM 836 N N . LEU A 1 107 ? -1.489 3.980 -29.514 1.00 96.19 107 LEU A N 1
ATOM 837 C CA . LEU A 1 107 ? -1.646 5.197 -30.319 1.00 96.19 107 LEU A CA 1
ATOM 838 C C . LEU A 1 107 ? -1.721 4.889 -31.820 1.00 96.19 107 LEU A C 1
ATOM 840 O O . LEU A 1 107 ? -2.608 5.377 -32.521 1.00 96.19 107 LEU A O 1
ATOM 844 N N . VAL A 1 108 ? -0.825 4.035 -32.328 1.00 96.19 108 VAL A N 1
ATOM 845 C CA . VAL A 1 108 ? -0.834 3.628 -33.744 1.00 96.19 108 VAL A CA 1
ATOM 846 C C . VAL A 1 108 ? -2.143 2.936 -34.119 1.00 96.19 108 VAL A C 1
ATOM 848 O O . VAL A 1 108 ? -2.661 3.169 -35.213 1.00 96.19 108 VAL A O 1
ATOM 851 N N . ARG A 1 109 ? -2.690 2.087 -33.240 1.00 96.81 109 ARG A N 1
ATOM 852 C CA . ARG A 1 109 ? -3.989 1.441 -33.472 1.00 96.81 109 ARG A CA 1
ATOM 853 C C . ARG A 1 109 ? -5.103 2.479 -33.583 1.00 96.81 109 ARG A C 1
ATOM 855 O O . ARG A 1 109 ? -5.843 2.415 -34.560 1.00 96.81 109 ARG A O 1
ATOM 862 N N . ALA A 1 110 ? -5.166 3.438 -32.658 1.00 96.19 110 ALA A N 1
ATOM 863 C CA . ALA A 1 110 ? -6.180 4.492 -32.656 1.00 96.19 110 ALA A CA 1
ATOM 864 C C . ALA A 1 110 ? -6.104 5.387 -33.910 1.00 96.19 110 ALA A C 1
ATOM 866 O O . ALA A 1 110 ? -7.114 5.641 -34.569 1.00 96.19 110 ALA A O 1
ATOM 867 N N . LEU A 1 111 ? -4.894 5.793 -34.313 1.00 95.50 111 LEU A N 1
ATOM 868 C CA . LEU A 1 111 ? -4.685 6.590 -35.526 1.00 95.50 111 LEU A CA 1
ATOM 869 C C . LEU A 1 111 ? -5.068 5.823 -36.798 1.00 95.50 111 LEU A C 1
ATOM 871 O O . LEU A 1 111 ? -5.726 6.376 -37.678 1.00 95.50 111 LEU A O 1
ATOM 875 N N . ARG A 1 112 ? -4.703 4.537 -36.902 1.00 95.75 112 ARG A N 1
ATOM 876 C CA . ARG A 1 112 ? -5.074 3.702 -38.058 1.00 95.75 112 ARG A CA 1
ATOM 877 C C . ARG A 1 112 ? -6.575 3.465 -38.140 1.00 95.75 112 ARG A C 1
ATOM 879 O O . ARG A 1 112 ? -7.117 3.537 -39.238 1.00 95.75 112 ARG A O 1
ATOM 886 N N . SER A 1 113 ? -7.247 3.209 -37.015 1.00 96.06 113 SER A N 1
ATOM 887 C CA . SER A 1 113 ? -8.706 3.039 -37.003 1.00 96.06 113 SER A CA 1
ATOM 888 C C . SER A 1 113 ? -9.446 4.304 -37.433 1.00 96.06 113 SER A C 1
ATOM 890 O O . SER A 1 113 ? -10.503 4.202 -38.044 1.00 96.06 113 SER A O 1
ATOM 892 N N . ALA A 1 114 ? -8.865 5.478 -37.179 1.00 95.44 114 ALA A N 1
ATOM 893 C CA . ALA A 1 114 ? -9.385 6.766 -37.627 1.00 95.44 114 ALA A CA 1
ATOM 894 C C . ALA A 1 114 ? -8.932 7.165 -39.053 1.00 95.44 114 ALA A C 1
ATOM 896 O O . ALA A 1 114 ? -9.271 8.243 -39.529 1.00 95.44 114 ALA A O 1
ATOM 897 N N . GLY A 1 115 ? -8.177 6.311 -39.757 1.00 95.44 115 GLY A N 1
ATOM 898 C CA . GLY A 1 115 ? -7.750 6.541 -41.144 1.00 95.44 115 GLY A CA 1
ATOM 899 C C . GLY A 1 115 ? -6.449 7.339 -41.317 1.00 95.44 115 GLY A C 1
ATOM 900 O O . GLY A 1 115 ? -5.998 7.529 -42.447 1.00 95.44 115 GLY A O 1
ATOM 901 N N . PHE A 1 116 ? -5.776 7.740 -40.237 1.00 94.19 116 PHE A N 1
ATOM 902 C CA . PHE A 1 116 ? -4.565 8.574 -40.265 1.00 94.19 116 PHE A CA 1
ATOM 903 C C . PHE A 1 116 ? -3.267 7.774 -40.475 1.00 94.19 116 PHE A C 1
ATOM 905 O O . PHE A 1 116 ? -2.307 7.869 -39.709 1.00 94.19 116 PHE A O 1
ATOM 912 N N . THR A 1 117 ? -3.212 6.960 -41.531 1.00 92.94 117 THR A N 1
ATOM 913 C CA . THR A 1 117 ? -2.061 6.066 -41.778 1.00 92.94 117 THR A CA 1
ATOM 914 C C . THR A 1 117 ? -0.779 6.825 -42.147 1.00 92.94 117 THR A C 1
ATOM 916 O O . THR A 1 117 ? 0.304 6.402 -41.749 1.00 92.94 117 THR A O 1
ATOM 919 N N . SER A 1 118 ? -0.879 7.958 -42.852 1.00 91.69 118 SER A N 1
ATOM 920 C CA . SER A 1 118 ? 0.281 8.802 -43.187 1.00 91.69 118 SER A CA 1
ATOM 921 C C . SER A 1 118 ? 0.953 9.392 -41.943 1.00 91.69 118 SER A C 1
ATOM 923 O O . SER A 1 118 ? 2.177 9.349 -41.839 1.00 91.69 118 SER A O 1
ATOM 925 N N . LEU A 1 119 ? 0.164 9.841 -40.958 1.00 92.38 119 LEU A N 1
ATOM 926 C CA . LEU A 1 119 ? 0.678 10.365 -39.686 1.00 92.38 119 LEU A CA 1
ATOM 927 C C . LEU A 1 119 ? 1.440 9.297 -38.895 1.00 92.38 119 LEU A C 1
ATOM 929 O O . LEU A 1 119 ? 2.431 9.603 -38.241 1.00 92.38 119 LEU A O 1
ATOM 933 N N . VAL A 1 120 ? 1.030 8.028 -38.987 1.00 93.44 120 VAL A N 1
ATOM 934 C CA . VAL A 1 120 ? 1.781 6.922 -38.372 1.00 93.44 120 VAL A CA 1
ATOM 935 C C . VAL A 1 120 ? 3.175 6.793 -38.987 1.00 93.44 120 VAL A C 1
ATOM 937 O O . VAL A 1 120 ? 4.142 6.603 -38.253 1.00 93.44 120 VAL A O 1
ATOM 940 N N . SER A 1 121 ? 3.299 6.904 -40.312 1.00 92.75 121 SER A N 1
ATOM 941 C CA . SER A 1 121 ? 4.601 6.843 -40.988 1.00 92.75 121 SER A CA 1
ATOM 942 C C . SER A 1 121 ? 5.525 7.985 -40.570 1.00 92.75 121 SER A C 1
ATOM 944 O O . SER A 1 121 ? 6.709 7.749 -40.343 1.00 92.75 121 SER A O 1
ATOM 946 N N . GLU A 1 122 ? 4.995 9.195 -40.421 1.00 93.25 122 GLU A N 1
ATOM 947 C CA . GLU A 1 122 ? 5.772 10.341 -39.948 1.00 93.25 122 GLU A CA 1
ATOM 948 C C . GLU A 1 122 ? 6.147 10.214 -38.457 1.00 93.25 122 GLU A C 1
ATOM 950 O O . GLU A 1 122 ? 7.295 10.461 -38.087 1.00 93.25 122 GLU A O 1
ATOM 955 N N . LEU A 1 123 ? 5.238 9.734 -37.596 1.00 93.88 123 LEU A N 1
ATOM 956 C CA . LEU A 1 123 ? 5.535 9.471 -36.179 1.00 93.88 123 LEU A CA 1
ATOM 957 C C . LEU A 1 123 ? 6.670 8.458 -36.000 1.00 93.88 123 LEU A C 1
ATOM 959 O O . LEU A 1 123 ? 7.511 8.641 -35.125 1.00 93.88 123 LEU A O 1
ATOM 963 N N . LEU A 1 124 ? 6.719 7.415 -36.833 1.00 94.62 124 LEU A N 1
ATOM 964 C CA . LEU A 1 124 ? 7.802 6.426 -36.816 1.00 94.62 124 LEU A CA 1
ATOM 965 C C . LEU A 1 124 ? 9.169 7.036 -37.146 1.00 94.62 124 LEU A C 1
ATOM 967 O O . LEU A 1 124 ? 10.181 6.550 -36.646 1.00 94.62 124 LEU A O 1
ATOM 971 N N . GLN A 1 125 ? 9.203 8.076 -37.983 1.00 93.56 125 GLN A N 1
ATOM 972 C CA . GLN A 1 125 ? 10.439 8.768 -38.353 1.00 93.56 125 GLN A CA 1
ATOM 973 C C . GLN A 1 125 ? 10.887 9.767 -37.284 1.00 93.56 125 GLN A C 1
ATOM 975 O O . GLN A 1 125 ? 12.081 9.874 -37.020 1.00 93.56 125 GLN A O 1
ATOM 980 N N . ILE A 1 126 ? 9.947 10.494 -36.671 1.00 95.19 126 ILE A N 1
ATOM 981 C CA . ILE A 1 126 ? 10.258 11.516 -35.658 1.00 95.19 126 ILE A CA 1
ATOM 982 C C . ILE A 1 126 ? 10.561 10.883 -34.297 1.00 95.19 126 ILE A C 1
ATOM 984 O O . ILE A 1 126 ? 11.443 11.353 -33.580 1.00 95.19 126 ILE A O 1
ATOM 988 N N . TYR A 1 127 ? 9.848 9.812 -33.946 1.00 95.94 127 TYR A N 1
ATOM 989 C CA . TYR A 1 127 ? 9.966 9.122 -32.663 1.00 95.94 127 TYR A CA 1
ATOM 990 C C . TYR A 1 127 ? 10.336 7.646 -32.870 1.00 95.94 127 TYR A C 1
ATOM 992 O O . TYR A 1 127 ? 9.536 6.763 -32.546 1.00 95.94 127 TYR A O 1
ATOM 1000 N N . PRO A 1 128 ? 11.525 7.342 -33.421 1.00 96.19 128 PRO A N 1
ATOM 1001 C CA . PRO A 1 128 ? 11.982 5.965 -33.539 1.00 96.19 128 PRO A CA 1
ATOM 1002 C C . PRO A 1 128 ? 12.200 5.356 -32.148 1.00 96.19 128 PRO A C 1
ATOM 1004 O O . PRO A 1 128 ? 12.604 6.046 -31.211 1.00 96.19 128 PRO A O 1
ATOM 1007 N N . LEU A 1 129 ? 11.943 4.052 -32.018 1.00 94.75 129 LEU A N 1
ATOM 1008 C CA . LEU A 1 129 ? 12.232 3.308 -30.789 1.00 94.75 129 LEU A CA 1
ATOM 1009 C C . LEU A 1 129 ? 13.714 3.409 -30.424 1.00 94.75 129 LEU A C 1
ATOM 1011 O O . LEU A 1 129 ? 14.575 3.191 -31.275 1.00 94.75 129 LEU A O 1
ATOM 1015 N N . ARG A 1 130 ? 13.998 3.676 -29.143 1.00 90.81 130 ARG A N 1
ATOM 1016 C CA . ARG A 1 130 ? 15.359 3.645 -28.588 1.00 90.81 130 ARG A CA 1
ATOM 1017 C C . ARG A 1 130 ? 16.046 2.314 -28.907 1.00 90.81 130 ARG A C 1
ATOM 1019 O O . ARG A 1 130 ? 15.510 1.267 -28.547 1.00 90.81 130 ARG A O 1
ATOM 1026 N N . GLU A 1 131 ? 17.230 2.361 -29.519 1.00 90.06 131 GLU A N 1
ATOM 1027 C CA . GLU A 1 131 ? 18.057 1.182 -29.816 1.00 90.06 131 GLU A CA 1
ATOM 1028 C C . GLU A 1 131 ? 18.751 0.627 -28.562 1.00 90.06 131 GLU A C 1
ATOM 1030 O O . GLU A 1 131 ? 19.141 1.382 -27.669 1.00 90.06 131 GLU A O 1
ATOM 1035 N N . MET A 1 132 ? 18.895 -0.701 -28.485 1.00 92.38 132 MET A N 1
ATOM 1036 C CA . MET A 1 132 ? 19.656 -1.362 -27.422 1.00 92.38 132 MET A CA 1
ATOM 1037 C C . MET A 1 132 ? 21.122 -1.469 -27.843 1.00 92.38 132 MET A C 1
ATOM 1039 O O . MET A 1 132 ? 21.423 -1.853 -28.973 1.00 92.38 132 MET A O 1
ATOM 1043 N N . ASN A 1 133 ? 22.042 -1.174 -26.927 1.00 91.44 133 ASN A N 1
ATOM 1044 C CA . ASN A 1 133 ? 23.469 -1.368 -27.177 1.00 91.44 133 ASN A CA 1
ATOM 1045 C C . ASN A 1 133 ? 23.861 -2.860 -27.123 1.00 91.44 133 ASN A C 1
ATOM 1047 O O . ASN A 1 133 ? 23.096 -3.712 -26.662 1.00 91.44 133 ASN A O 1
ATOM 1051 N N . ALA A 1 134 ? 25.068 -3.190 -27.592 1.00 89.94 134 ALA A N 1
ATOM 1052 C CA . ALA A 1 134 ? 25.526 -4.578 -27.703 1.00 89.94 134 ALA A CA 1
ATOM 1053 C C . ALA A 1 134 ? 25.501 -5.338 -26.361 1.00 89.94 134 ALA A C 1
ATOM 1055 O O . ALA A 1 134 ? 25.126 -6.511 -26.324 1.00 89.94 134 ALA A O 1
ATOM 1056 N N . ASP A 1 135 ? 25.837 -4.669 -25.258 1.00 86.94 135 ASP A N 1
ATOM 1057 C CA . ASP A 1 135 ? 25.863 -5.284 -23.927 1.00 86.94 135 ASP A CA 1
ATOM 1058 C C . ASP A 1 135 ? 24.447 -5.522 -23.386 1.00 86.94 135 ASP A C 1
ATOM 1060 O O . ASP A 1 135 ? 24.147 -6.575 -22.823 1.00 86.94 135 ASP A O 1
ATOM 1064 N N . GLN A 1 136 ? 23.521 -4.588 -23.624 1.00 89.06 136 GLN A N 1
ATOM 1065 C CA . GLN A 1 136 ? 22.097 -4.772 -23.337 1.00 89.06 136 GLN A CA 1
ATOM 1066 C C . GLN A 1 136 ? 21.519 -5.961 -24.113 1.00 89.06 136 GLN A C 1
ATOM 1068 O O . GLN A 1 136 ? 20.804 -6.774 -23.529 1.00 89.06 136 GLN A O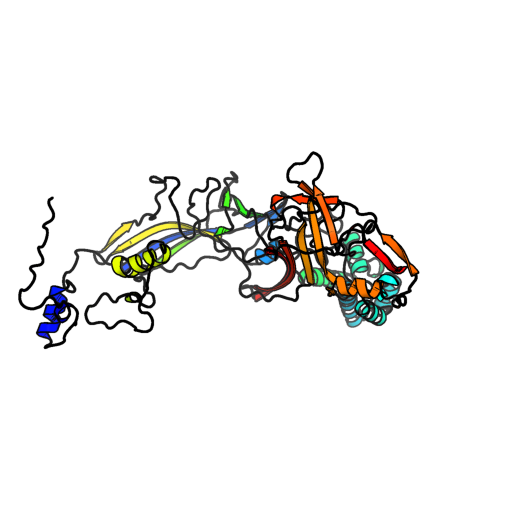 1
ATOM 1073 N N . VAL A 1 137 ? 21.859 -6.108 -25.397 1.00 91.94 137 VAL A N 1
ATOM 1074 C CA . VAL A 1 137 ? 21.396 -7.232 -26.228 1.00 91.94 137 VAL A CA 1
ATOM 1075 C C . VAL A 1 137 ? 21.894 -8.577 -25.690 1.00 91.94 137 VAL A C 1
ATOM 1077 O O . VAL A 1 137 ? 21.111 -9.526 -25.620 1.00 91.94 137 VAL A O 1
ATOM 1080 N N . LYS A 1 138 ? 23.163 -8.665 -25.266 1.00 90.38 138 LYS A N 1
ATOM 1081 C CA . LYS A 1 138 ? 23.728 -9.885 -24.658 1.00 90.38 138 LYS A CA 1
ATOM 1082 C C . LYS A 1 138 ? 23.040 -10.249 -23.341 1.00 90.38 138 LYS A C 1
ATOM 1084 O O . LYS A 1 138 ? 22.668 -11.405 -23.138 1.00 90.38 138 LYS A O 1
ATOM 1089 N N . ARG A 1 139 ? 22.835 -9.266 -22.459 1.00 89.94 139 ARG A N 1
ATOM 1090 C CA . ARG A 1 139 ? 22.165 -9.465 -21.162 1.00 89.94 139 ARG A CA 1
ATOM 1091 C C . ARG A 1 139 ? 20.711 -9.903 -21.312 1.00 89.94 139 ARG A C 1
ATOM 1093 O O . ARG A 1 139 ? 20.245 -10.789 -20.586 1.00 89.94 139 ARG A O 1
ATOM 1100 N N . GLU A 1 140 ? 19.998 -9.260 -22.235 1.00 94.06 140 GLU A N 1
ATOM 1101 C CA . GLU A 1 140 ? 18.538 -9.294 -22.340 1.00 94.06 140 GLU A CA 1
ATOM 1102 C C . GLU A 1 140 ? 18.080 -9.711 -23.752 1.00 94.06 140 GLU A C 1
ATOM 1104 O O . GLU A 1 140 ? 17.404 -8.953 -24.455 1.00 94.06 140 GLU A O 1
ATOM 1109 N N . PRO A 1 141 ? 18.369 -10.955 -24.185 1.00 92.94 141 PRO A N 1
ATOM 1110 C CA . PRO A 1 141 ? 18.086 -11.404 -25.552 1.00 92.94 141 PRO A CA 1
ATOM 1111 C C . PRO A 1 141 ? 16.588 -11.395 -25.896 1.00 92.94 141 PRO A C 1
ATOM 1113 O O . PRO A 1 141 ? 16.206 -11.236 -27.054 1.00 92.94 141 PRO A O 1
ATOM 1116 N N . ARG A 1 142 ? 15.708 -11.532 -24.893 1.00 93.94 142 ARG A N 1
ATOM 1117 C CA . ARG A 1 142 ? 14.251 -11.419 -25.081 1.00 93.94 142 ARG A CA 1
ATOM 1118 C C . ARG A 1 142 ? 13.817 -9.991 -25.401 1.00 93.94 142 ARG A C 1
ATOM 1120 O O . ARG A 1 142 ? 12.977 -9.812 -26.280 1.00 93.94 142 ARG A O 1
ATOM 1127 N N . ALA A 1 143 ? 14.397 -9.000 -24.726 1.00 95.50 143 ALA A N 1
ATOM 1128 C CA . ALA A 1 143 ? 14.144 -7.594 -25.013 1.00 95.50 143 ALA A CA 1
ATOM 1129 C C . ALA A 1 143 ? 14.679 -7.217 -26.400 1.00 95.50 143 ALA A C 1
ATOM 1131 O O . ALA A 1 143 ? 13.965 -6.581 -27.169 1.00 95.50 143 ALA A O 1
ATOM 1132 N N . ALA A 1 144 ? 15.856 -7.726 -26.779 1.00 95.25 144 ALA A N 1
ATOM 1133 C CA . ALA A 1 144 ? 16.380 -7.571 -28.136 1.00 95.25 144 ALA A CA 1
ATOM 1134 C C . ALA A 1 144 ? 15.441 -8.183 -29.196 1.00 95.25 144 ALA A C 1
ATOM 1136 O O . ALA A 1 144 ? 15.183 -7.574 -30.233 1.00 95.25 144 ALA A O 1
ATOM 1137 N N . GLY A 1 145 ? 14.857 -9.355 -28.917 1.00 95.38 145 GLY A N 1
ATOM 1138 C CA . GLY A 1 145 ? 13.828 -9.955 -29.771 1.00 95.38 145 GLY A CA 1
ATOM 1139 C C . GLY A 1 145 ? 12.565 -9.093 -29.889 1.00 95.38 145 GLY A C 1
ATOM 1140 O O . GLY A 1 145 ? 12.037 -8.920 -30.987 1.00 95.38 145 GLY A O 1
ATOM 1141 N N . LEU A 1 146 ? 12.098 -8.506 -28.781 1.00 96.12 146 LEU A N 1
ATOM 1142 C CA . LEU A 1 146 ? 10.978 -7.559 -28.788 1.00 96.12 146 LEU A CA 1
ATOM 1143 C C . LEU A 1 146 ? 11.302 -6.309 -29.620 1.00 96.12 146 LEU A C 1
ATOM 1145 O O . LEU A 1 146 ? 10.479 -5.893 -30.435 1.00 96.12 146 LEU A O 1
ATOM 1149 N N . GLN A 1 147 ? 12.503 -5.748 -29.465 1.00 95.50 147 GLN A N 1
ATOM 1150 C CA . GLN A 1 147 ? 12.970 -4.609 -30.250 1.00 95.50 147 GLN A CA 1
ATOM 1151 C C . GLN A 1 147 ? 12.987 -4.936 -31.742 1.00 95.50 147 GLN A C 1
ATOM 1153 O O . GLN A 1 147 ? 12.402 -4.200 -32.530 1.00 95.50 147 GLN A O 1
ATOM 1158 N N . ALA A 1 148 ? 13.572 -6.071 -32.133 1.00 95.12 148 ALA A N 1
ATOM 1159 C CA . ALA A 1 148 ? 13.628 -6.506 -33.527 1.00 95.12 148 ALA A CA 1
ATOM 1160 C C . ALA A 1 148 ? 12.232 -6.659 -34.161 1.00 95.12 148 ALA A C 1
ATOM 1162 O O . ALA A 1 148 ? 12.059 -6.456 -35.363 1.00 95.12 148 ALA A O 1
ATOM 1163 N N . LEU A 1 149 ? 11.213 -6.993 -33.362 1.00 95.06 149 LEU A N 1
ATOM 1164 C CA . LEU A 1 149 ? 9.825 -7.052 -33.819 1.00 95.06 149 LEU A CA 1
ATOM 1165 C C . LEU A 1 149 ? 9.157 -5.674 -33.919 1.00 95.06 149 LEU A C 1
ATOM 1167 O O . LEU A 1 149 ? 8.252 -5.516 -34.742 1.00 95.06 149 LEU A O 1
ATOM 1171 N N . ALA A 1 150 ? 9.551 -4.710 -33.090 1.00 95.75 150 ALA A N 1
ATOM 1172 C CA . ALA A 1 150 ? 8.882 -3.417 -32.964 1.00 95.75 150 ALA A CA 1
ATOM 1173 C C . ALA A 1 150 ? 9.530 -2.297 -33.797 1.00 95.75 150 ALA A C 1
ATOM 1175 O O . ALA A 1 150 ? 8.819 -1.407 -34.274 1.00 95.75 150 ALA A O 1
ATOM 1176 N N . VAL A 1 151 ? 10.850 -2.346 -34.006 1.00 94.31 151 VAL A N 1
ATOM 1177 C CA . VAL A 1 151 ? 11.613 -1.339 -34.760 1.00 94.31 151 VAL A CA 1
ATOM 1178 C C . VAL A 1 151 ? 11.025 -1.153 -36.159 1.00 94.31 151 VAL A C 1
ATOM 1180 O O . VAL A 1 151 ? 10.715 -2.112 -36.868 1.00 94.31 151 VAL A O 1
ATOM 1183 N N . GLY A 1 152 ? 10.812 0.110 -36.534 1.00 91.12 152 GLY A N 1
ATOM 1184 C CA . GLY A 1 152 ? 10.199 0.503 -37.806 1.00 91.12 152 GLY A CA 1
ATOM 1185 C C . GLY A 1 152 ? 8.695 0.214 -37.925 1.00 91.12 152 GLY A C 1
ATOM 1186 O O . GLY A 1 152 ? 8.104 0.535 -38.954 1.00 91.12 152 GLY A O 1
ATOM 1187 N N . ARG A 1 153 ? 8.054 -0.378 -36.906 1.00 93.31 153 ARG A N 1
ATOM 1188 C CA . ARG A 1 153 ? 6.612 -0.700 -36.906 1.00 93.31 153 ARG A CA 1
ATOM 1189 C C . ARG A 1 153 ? 5.810 0.079 -35.873 1.00 93.31 153 ARG A C 1
ATOM 1191 O O . ARG A 1 153 ? 4.619 0.307 -36.093 1.00 93.31 153 ARG A O 1
ATOM 1198 N N . VAL A 1 154 ? 6.440 0.444 -34.760 1.00 95.88 154 VAL A N 1
ATOM 1199 C CA . VAL A 1 154 ? 5.825 1.164 -33.641 1.00 95.88 154 VAL A CA 1
ATOM 1200 C C . VAL A 1 154 ? 6.747 2.318 -33.225 1.00 95.88 154 VAL A C 1
ATOM 1202 O O . VAL A 1 154 ? 7.955 2.093 -33.146 1.00 95.88 154 VAL A O 1
ATOM 1205 N N . PRO A 1 155 ? 6.228 3.542 -33.009 1.00 96.31 155 PRO A N 1
ATOM 1206 C CA . PRO A 1 155 ? 7.038 4.652 -32.521 1.00 96.31 155 PRO A CA 1
ATOM 1207 C C . PRO A 1 155 ? 7.320 4.509 -31.018 1.00 96.31 155 PRO A C 1
ATOM 1209 O O . PRO A 1 155 ? 6.641 3.756 -30.318 1.00 96.31 155 PRO A O 1
ATOM 1212 N N . ASP A 1 156 ? 8.302 5.245 -30.505 1.00 96.44 156 ASP A N 1
ATOM 1213 C CA . ASP A 1 156 ? 8.619 5.260 -29.077 1.00 96.44 156 ASP A CA 1
ATOM 1214 C C . ASP A 1 156 ? 7.523 5.972 -28.272 1.00 96.44 156 ASP A C 1
ATOM 1216 O O . ASP A 1 156 ? 7.418 7.202 -28.275 1.00 96.44 156 ASP A O 1
ATOM 1220 N N . GLY A 1 157 ? 6.705 5.183 -27.571 1.00 95.19 157 GLY A N 1
ATOM 1221 C CA . GLY A 1 157 ? 5.600 5.691 -26.768 1.00 95.19 157 GLY A CA 1
ATOM 1222 C C . GLY A 1 157 ? 6.037 6.609 -25.629 1.00 95.19 157 GLY A C 1
ATOM 1223 O O . GLY A 1 157 ? 5.324 7.564 -25.335 1.00 95.19 157 GLY A O 1
ATOM 1224 N N . GLU A 1 158 ? 7.212 6.394 -25.026 1.00 93.81 158 GLU A N 1
ATOM 1225 C CA . GLU A 1 158 ? 7.695 7.270 -23.952 1.00 93.81 158 GLU A CA 1
ATOM 1226 C C . GLU A 1 158 ? 8.104 8.633 -24.514 1.00 93.81 158 GLU A C 1
ATOM 1228 O O . GLU A 1 158 ? 7.759 9.669 -23.948 1.00 93.81 158 GLU A O 1
ATOM 1233 N N . SER A 1 159 ? 8.820 8.650 -25.641 1.00 93.31 159 SER A N 1
ATOM 1234 C CA . SER A 1 159 ? 9.234 9.900 -26.288 1.00 93.31 159 SER A CA 1
ATOM 1235 C C . SER A 1 159 ? 8.022 10.737 -26.699 1.00 93.31 159 SER A C 1
ATOM 1237 O O . SER A 1 159 ? 7.988 11.946 -26.455 1.00 93.31 159 SER A O 1
ATOM 1239 N N . ILE A 1 160 ? 7.001 10.084 -27.264 1.00 94.00 160 ILE A N 1
ATOM 1240 C CA . ILE A 1 160 ? 5.718 10.706 -27.605 1.00 94.00 160 ILE A CA 1
ATOM 1241 C C . ILE A 1 160 ? 5.022 11.219 -26.344 1.00 94.00 160 ILE A C 1
ATOM 1243 O O . ILE A 1 160 ? 4.639 12.386 -26.302 1.00 94.00 160 ILE A O 1
ATOM 1247 N N . TYR A 1 161 ? 4.897 10.385 -25.307 1.00 91.31 161 TYR A N 1
ATOM 1248 C CA . TYR A 1 161 ? 4.253 10.749 -24.046 1.00 91.31 161 TYR A CA 1
ATOM 1249 C C . TYR A 1 161 ? 4.928 11.963 -23.401 1.00 91.31 161 TYR A C 1
ATOM 1251 O O . TYR A 1 161 ? 4.260 12.951 -23.104 1.00 91.31 161 TYR A O 1
ATOM 1259 N N . LYS A 1 162 ? 6.259 11.942 -23.253 1.00 88.25 162 LYS A N 1
ATOM 1260 C CA . LYS A 1 162 ? 7.041 13.049 -22.685 1.00 88.25 162 LYS A CA 1
ATOM 1261 C C . LYS A 1 162 ? 6.869 14.325 -23.501 1.00 88.25 162 LYS A C 1
ATOM 1263 O O . LYS A 1 162 ? 6.606 15.376 -22.921 1.00 88.25 162 LYS A O 1
ATOM 1268 N N . LYS A 1 163 ? 6.956 14.246 -24.834 1.00 90.19 163 LYS A N 1
ATOM 1269 C CA . LYS A 1 163 ? 6.815 15.431 -25.690 1.00 90.19 163 LYS A CA 1
ATOM 1270 C C . LYS A 1 163 ? 5.397 15.996 -25.673 1.00 90.19 163 LYS A C 1
ATOM 1272 O O . LYS A 1 163 ? 5.235 17.211 -25.583 1.00 90.19 163 LYS A O 1
ATOM 1277 N N . ALA A 1 164 ? 4.383 15.134 -25.701 1.00 88.81 164 ALA A N 1
ATOM 1278 C CA . ALA A 1 164 ? 2.988 15.540 -25.584 1.00 88.81 164 ALA A CA 1
ATOM 1279 C C . ALA A 1 164 ? 2.724 16.208 -24.226 1.00 88.81 164 ALA A C 1
ATOM 1281 O O . ALA A 1 164 ? 2.108 17.268 -24.180 1.00 88.81 164 ALA A O 1
ATOM 1282 N N . ARG A 1 165 ? 3.266 15.638 -23.138 1.00 83.81 165 ARG A N 1
ATOM 1283 C CA . ARG A 1 165 ? 3.200 16.177 -21.769 1.0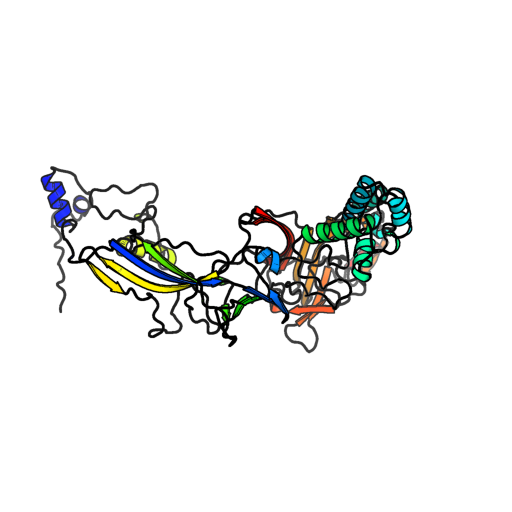0 83.81 165 ARG A CA 1
ATOM 1284 C C . ARG A 1 165 ? 3.927 17.513 -21.597 1.00 83.81 165 ARG A C 1
ATOM 1286 O O . ARG A 1 165 ? 3.497 18.331 -20.790 1.00 83.81 165 ARG A O 1
ATOM 1293 N N . GLU A 1 166 ? 5.011 17.734 -22.334 1.00 83.94 166 GLU A N 1
ATOM 1294 C CA . GLU A 1 166 ? 5.774 18.986 -22.332 1.00 83.94 166 GLU A CA 1
ATOM 1295 C C . GLU A 1 166 ? 5.038 20.105 -23.084 1.00 83.94 166 GLU A C 1
ATOM 1297 O O . GLU A 1 166 ? 4.952 21.225 -22.589 1.00 83.94 166 GLU A O 1
ATOM 1302 N N . LEU A 1 167 ? 4.505 19.812 -24.275 1.00 83.62 167 LEU A N 1
ATOM 1303 C CA . LEU A 1 167 ? 3.968 20.828 -25.187 1.00 83.62 167 LEU A CA 1
ATOM 1304 C C . LEU A 1 167 ? 2.448 21.032 -25.102 1.00 83.62 167 LEU A C 1
ATOM 1306 O O . LEU A 1 167 ? 1.926 21.948 -25.739 1.00 83.62 167 LEU A O 1
ATOM 1310 N N . GLY A 1 168 ? 1.709 20.165 -24.408 1.00 78.19 168 GLY A N 1
ATOM 1311 C CA . GLY A 1 168 ? 0.240 20.195 -24.422 1.00 78.19 168 GLY A CA 1
ATOM 1312 C C . GLY A 1 168 ? -0.397 19.625 -25.694 1.00 78.19 168 GLY A C 1
ATOM 1313 O O . GLY A 1 168 ? -1.615 19.550 -25.790 1.00 78.19 168 GLY A O 1
ATOM 1314 N N . HIS A 1 169 ? 0.419 19.249 -26.678 1.00 82.94 169 HIS A N 1
ATOM 1315 C CA . HIS A 1 169 ? 0.035 18.702 -27.976 1.00 82.94 169 HIS A CA 1
ATOM 1316 C C . HIS A 1 169 ? 1.260 18.035 -28.621 1.00 82.94 169 HIS A C 1
ATOM 1318 O O . HIS A 1 169 ? 2.372 18.126 -28.098 1.00 82.94 169 HIS A O 1
ATOM 1324 N N . LEU A 1 170 ? 1.092 17.410 -29.787 1.00 85.06 170 LEU A N 1
ATOM 1325 C CA . LEU A 1 170 ? 2.216 17.004 -30.633 1.00 85.06 170 LEU A CA 1
ATOM 1326 C C . LEU A 1 170 ? 2.208 17.843 -31.912 1.00 85.06 170 LEU A C 1
ATOM 1328 O O . LEU A 1 170 ? 1.198 17.819 -32.610 1.00 85.06 170 LEU A O 1
ATOM 1332 N N . PRO A 1 171 ? 3.308 18.538 -32.272 1.00 83.75 171 PRO A N 1
ATOM 1333 C CA . PRO A 1 171 ? 3.337 19.424 -33.439 1.00 83.75 171 PRO A CA 1
ATOM 1334 C C . PRO A 1 171 ? 2.847 18.764 -34.733 1.00 83.75 171 PRO A C 1
ATOM 1336 O O . PRO A 1 171 ? 2.099 19.367 -35.493 1.00 83.75 171 PRO A O 1
ATOM 1339 N N . ILE A 1 172 ? 3.209 17.497 -34.934 1.00 84.94 172 ILE A N 1
ATOM 1340 C CA . ILE A 1 172 ? 2.800 16.681 -36.083 1.00 84.94 172 ILE A CA 1
ATOM 1341 C C . ILE A 1 172 ? 1.300 16.343 -36.113 1.00 84.94 172 ILE A C 1
ATOM 1343 O O . ILE A 1 172 ? 0.728 16.173 -37.183 1.00 84.94 172 ILE A O 1
ATOM 1347 N N . LEU A 1 173 ? 0.648 16.260 -34.950 1.00 82.62 173 LEU A N 1
ATOM 1348 C CA . LEU A 1 173 ? -0.793 16.006 -34.839 1.00 82.62 173 LEU A CA 1
ATOM 1349 C C . LEU A 1 173 ? -1.608 17.307 -34.762 1.00 82.62 173 LEU A C 1
ATOM 1351 O O . LEU A 1 173 ? -2.836 17.264 -34.775 1.00 82.62 173 LEU A O 1
ATOM 1355 N N . GLY A 1 174 ? -0.936 18.461 -34.697 1.00 81.31 174 GLY A N 1
ATOM 1356 C CA . GLY A 1 174 ? -1.563 19.761 -34.499 1.00 81.31 174 GLY A CA 1
ATOM 1357 C C . GLY A 1 174 ? -2.114 19.959 -33.083 1.00 81.31 174 GLY A C 1
ATOM 1358 O O . GLY A 1 174 ? -1.850 19.185 -32.165 1.00 81.31 174 GLY A O 1
ATOM 1359 N N . GLN A 1 175 ? -2.864 21.048 -32.903 1.00 77.12 175 GLN A N 1
ATOM 1360 C CA . GLN A 1 175 ? -3.491 21.421 -31.624 1.00 77.12 175 GLN A CA 1
ATOM 1361 C C . GLN A 1 175 ? -5.013 21.226 -31.617 1.00 77.12 175 GLN A C 1
ATOM 1363 O O . GLN A 1 175 ? -5.627 21.259 -30.557 1.00 77.12 175 GLN A O 1
ATOM 1368 N N . GLN A 1 176 ? -5.633 21.060 -32.789 1.00 79.25 176 GLN A N 1
ATOM 1369 C CA . GLN A 1 176 ? -7.080 20.922 -32.956 1.00 79.25 176 GLN A CA 1
ATOM 1370 C C . GLN A 1 176 ? -7.396 19.911 -34.065 1.00 79.25 176 GLN A C 1
ATOM 1372 O O . GLN A 1 176 ? -6.591 19.717 -34.975 1.00 79.25 176 GLN A O 1
ATOM 1377 N N . GLY A 1 177 ? -8.583 19.304 -33.996 1.00 88.00 177 GLY A N 1
ATOM 1378 C CA . GLY A 1 177 ? -9.054 18.275 -34.929 1.00 88.00 177 GLY A CA 1
ATOM 1379 C C . GLY A 1 177 ? -8.912 16.851 -34.385 1.00 88.00 177 GLY A C 1
ATOM 1380 O O . GLY A 1 177 ? -8.410 16.639 -33.279 1.00 88.00 177 GLY A O 1
ATOM 1381 N N . ASP A 1 178 ? -9.352 15.872 -35.176 1.00 90.75 178 ASP A N 1
ATOM 1382 C CA . ASP A 1 178 ? -9.443 14.469 -34.747 1.00 90.75 178 ASP A CA 1
ATOM 1383 C C . ASP A 1 178 ? -8.107 13.876 -34.243 1.00 90.75 178 ASP A C 1
ATOM 1385 O O . ASP A 1 178 ? -8.121 13.215 -33.204 1.00 90.75 178 ASP A O 1
ATOM 1389 N N . PRO A 1 179 ? -6.930 14.125 -34.866 1.00 90.81 179 PRO A N 1
ATOM 1390 C CA . PRO A 1 179 ? -5.660 13.587 -34.362 1.00 90.81 179 PRO A CA 1
ATOM 1391 C C . PRO A 1 179 ? -5.261 14.123 -32.980 1.00 90.81 179 PRO A C 1
ATOM 1393 O O . PRO A 1 179 ? -4.692 13.383 -32.177 1.00 90.81 179 PRO A O 1
ATOM 1396 N N . ALA A 1 180 ? -5.573 15.390 -32.687 1.00 90.44 180 ALA A N 1
ATOM 1397 C CA . ALA A 1 180 ? -5.320 15.988 -31.378 1.00 90.44 180 ALA A CA 1
ATOM 1398 C C . ALA A 1 180 ? -6.237 15.380 -30.303 1.00 90.44 180 ALA A C 1
ATOM 1400 O O . ALA A 1 180 ? -5.780 15.114 -29.191 1.00 90.44 180 ALA A O 1
ATOM 1401 N N . GLN A 1 181 ? -7.497 15.086 -30.650 1.00 92.38 181 GLN A N 1
ATOM 1402 C CA . GLN A 1 181 ? -8.415 14.381 -29.754 1.00 92.38 181 GLN A CA 1
ATOM 1403 C C . GLN A 1 181 ? -7.939 12.949 -29.479 1.00 92.38 181 GLN A C 1
ATOM 1405 O O . GLN A 1 181 ? -7.872 12.552 -28.323 1.00 92.38 181 GLN A O 1
ATOM 1410 N N . ILE A 1 182 ? -7.507 12.213 -30.510 1.00 94.94 182 ILE A N 1
ATOM 1411 C CA . ILE A 1 182 ? -6.954 10.855 -30.355 1.00 94.94 182 ILE A CA 1
ATOM 1412 C C . ILE A 1 182 ? -5.736 10.855 -29.425 1.00 94.94 182 ILE A C 1
ATOM 1414 O O . ILE A 1 182 ? -5.601 9.965 -28.588 1.00 94.94 182 ILE A O 1
ATOM 1418 N N . LEU A 1 183 ? -4.850 11.848 -29.549 1.00 93.31 183 LEU A N 1
ATOM 1419 C CA . LEU A 1 183 ? -3.716 12.000 -28.639 1.00 93.31 183 LEU A CA 1
ATOM 1420 C C . LEU A 1 183 ? -4.178 12.251 -27.200 1.00 93.31 183 LEU A C 1
ATOM 1422 O O . LEU A 1 183 ? -3.643 11.642 -26.277 1.00 93.31 183 LEU A O 1
ATOM 1426 N N . SER A 1 184 ? -5.149 13.146 -27.009 1.00 91.25 184 SER A N 1
ATOM 1427 C CA . SER A 1 184 ? -5.706 13.445 -25.690 1.00 91.25 184 SER A CA 1
ATOM 1428 C C . SER A 1 184 ? -6.334 12.203 -25.056 1.00 91.25 184 SER A C 1
ATOM 1430 O O . SER A 1 184 ? -6.024 11.883 -23.911 1.00 91.25 184 SER A O 1
ATOM 1432 N N . ASP A 1 185 ? -7.154 11.469 -25.807 1.00 93.81 185 ASP A N 1
ATOM 1433 C CA . ASP A 1 185 ? -7.803 10.238 -25.349 1.00 93.81 185 ASP A CA 1
ATOM 1434 C C . ASP A 1 185 ? -6.769 9.159 -25.009 1.00 93.81 185 ASP A C 1
ATOM 1436 O O . ASP A 1 185 ? -6.891 8.484 -23.993 1.00 93.81 185 ASP A O 1
ATOM 1440 N N . TRP A 1 186 ? -5.704 9.038 -25.808 1.00 94.50 186 TRP A N 1
ATOM 1441 C CA . TRP A 1 186 ? -4.592 8.126 -25.533 1.00 94.50 186 TRP A CA 1
ATOM 1442 C C . TRP A 1 186 ? -3.826 8.490 -24.253 1.00 94.50 186 TRP A C 1
ATOM 1444 O O . TRP A 1 186 ? -3.473 7.602 -23.480 1.00 94.50 186 TRP A O 1
ATOM 1454 N N . LEU A 1 187 ? -3.587 9.781 -23.991 1.00 91.00 187 LEU A N 1
ATOM 1455 C CA . LEU A 1 187 ? -2.959 10.228 -22.741 1.00 91.00 187 LEU A CA 1
ATOM 1456 C C . LEU A 1 187 ? -3.844 9.926 -21.526 1.00 91.00 187 LEU A C 1
ATOM 1458 O O . LEU A 1 187 ? -3.328 9.489 -20.496 1.00 91.00 187 LEU A O 1
ATOM 1462 N N . VAL A 1 188 ? -5.158 10.148 -21.649 1.00 90.44 188 VAL A N 1
ATOM 1463 C CA . VAL A 1 188 ? -6.136 9.827 -20.600 1.00 90.44 188 VAL A CA 1
ATOM 1464 C C . VAL A 1 188 ? -6.170 8.321 -20.352 1.00 90.44 188 VAL A C 1
ATOM 1466 O O . VAL A 1 188 ? -6.043 7.909 -19.199 1.00 90.44 188 VAL A O 1
ATOM 1469 N N . ASP A 1 189 ? -6.245 7.511 -21.411 1.00 92.25 189 ASP A N 1
ATOM 1470 C CA . ASP A 1 189 ? -6.215 6.048 -21.327 1.00 92.25 189 ASP A CA 1
ATOM 1471 C C . ASP A 1 189 ? -4.971 5.568 -20.576 1.00 92.25 189 ASP A C 1
ATOM 1473 O O . ASP A 1 189 ? -5.110 4.921 -19.540 1.00 92.25 189 ASP A O 1
ATOM 1477 N N . LEU A 1 190 ? -3.768 5.978 -20.998 1.00 91.06 190 LEU A N 1
ATOM 1478 C CA . LEU A 1 190 ? -2.523 5.610 -20.314 1.00 91.06 190 LEU A CA 1
ATOM 1479 C C . LEU A 1 190 ? -2.529 5.998 -18.831 1.00 91.06 190 LEU A C 1
ATOM 1481 O O . LEU A 1 190 ? -2.144 5.190 -17.989 1.00 91.06 190 LEU A O 1
ATOM 1485 N N . SER A 1 191 ? -2.992 7.207 -18.500 1.00 86.88 191 SER A N 1
ATOM 1486 C CA . SER A 1 191 ? -3.062 7.670 -17.107 1.00 86.88 191 SER A CA 1
ATOM 1487 C C . SER A 1 191 ? -4.095 6.924 -16.256 1.00 86.88 191 SER A C 1
ATOM 1489 O O . SER A 1 191 ? -4.002 6.953 -15.034 1.00 86.88 191 SER A O 1
ATOM 1491 N N . SER A 1 192 ? -5.062 6.253 -16.888 1.00 89.31 192 SER A N 1
ATOM 1492 C CA . SER A 1 192 ? -6.116 5.490 -16.210 1.00 89.31 192 SER A CA 1
ATOM 1493 C C . SER A 1 192 ? -5.770 4.014 -15.989 1.00 89.31 192 SER A C 1
ATOM 1495 O O . SER A 1 192 ? -6.436 3.345 -15.202 1.00 89.31 192 SER A O 1
ATOM 1497 N N . GLN A 1 193 ? -4.733 3.492 -16.657 1.00 91.50 193 GLN A N 1
ATOM 1498 C CA . GLN A 1 193 ? -4.356 2.075 -16.569 1.00 91.50 193 GLN A CA 1
ATOM 1499 C C . GLN A 1 193 ? -3.762 1.693 -15.209 1.00 91.50 193 GLN A C 1
ATOM 1501 O O . GLN A 1 193 ? -3.887 0.540 -14.791 1.00 91.50 193 GLN A O 1
ATOM 1506 N N . PHE A 1 194 ? -3.120 2.644 -14.526 1.00 92.94 194 PHE A N 1
ATOM 1507 C CA . PHE A 1 194 ? -2.453 2.412 -13.251 1.00 92.94 194 PHE A CA 1
ATOM 1508 C C . PHE A 1 194 ? -2.761 3.512 -12.234 1.00 92.94 194 PHE A C 1
ATOM 1510 O O . PHE A 1 194 ? -2.841 4.689 -12.579 1.00 92.94 194 PHE A O 1
ATOM 1517 N N . CYS A 1 195 ? -2.872 3.141 -10.958 1.00 91.56 195 CYS A N 1
ATOM 1518 C CA . CYS A 1 195 ? -2.861 4.102 -9.861 1.00 91.56 195 CYS A CA 1
ATOM 1519 C C . CYS A 1 195 ? -1.430 4.564 -9.637 1.00 91.56 195 CYS A C 1
ATOM 1521 O O . CYS A 1 195 ? -0.604 3.840 -9.078 1.00 91.56 195 CYS A O 1
ATOM 1523 N N . GLU A 1 196 ? -1.156 5.780 -10.083 1.00 88.81 196 GLU A N 1
ATOM 1524 C CA . GLU A 1 196 ? 0.115 6.451 -9.870 1.00 88.81 196 GLU A CA 1
ATOM 1525 C C . GLU A 1 196 ? -0.080 7.653 -8.942 1.00 88.81 196 GLU A C 1
ATOM 1527 O O . GLU A 1 196 ? -1.160 8.258 -8.926 1.00 88.81 196 GLU A O 1
ATOM 1532 N N . PRO A 1 197 ? 0.957 8.046 -8.182 1.00 79.19 197 PRO A N 1
ATOM 1533 C CA . PRO A 1 197 ? 0.891 9.250 -7.375 1.00 79.19 197 PRO A CA 1
ATOM 1534 C C . PRO A 1 197 ? 0.632 10.467 -8.280 1.00 79.19 197 PRO A C 1
ATOM 1536 O O . PRO A 1 197 ? 1.128 10.503 -9.417 1.00 79.19 197 PRO A O 1
ATOM 1539 N N . PRO A 1 198 ? -0.115 11.482 -7.801 1.00 71.69 198 PRO A N 1
ATOM 1540 C CA . PRO A 1 198 ? -0.509 12.614 -8.623 1.00 71.69 198 PRO A CA 1
ATOM 1541 C C . PRO A 1 198 ? 0.696 13.266 -9.297 1.00 71.69 198 PRO A C 1
ATOM 1543 O O . PRO A 1 198 ? 1.615 13.794 -8.661 1.00 71.69 198 PRO A O 1
ATOM 1546 N N . SER A 1 199 ? 0.680 13.225 -10.622 1.00 64.19 199 SER A N 1
ATOM 1547 C CA . SER A 1 199 ? 1.655 13.916 -11.448 1.00 64.19 199 SER A CA 1
ATOM 1548 C C . SER A 1 199 ? 1.191 15.349 -11.706 1.00 64.19 199 SER A C 1
ATOM 1550 O O . SER A 1 199 ? -0.009 15.597 -11.824 1.00 64.19 199 SER A O 1
ATOM 1552 N N . PRO A 1 200 ? 2.121 16.308 -11.822 1.00 59.69 200 PRO A N 1
ATOM 1553 C CA . PRO A 1 200 ? 1.780 17.703 -12.039 1.00 59.69 200 PRO A CA 1
ATOM 1554 C C . PRO A 1 200 ? 1.087 17.831 -13.407 1.00 59.69 200 PRO A C 1
ATOM 1556 O O . PRO A 1 200 ? 1.284 16.969 -14.273 1.00 59.69 200 PRO A O 1
ATOM 1559 N N . PRO A 1 201 ? 0.283 18.876 -13.651 1.00 55.81 201 PRO A N 1
ATOM 1560 C CA . PRO A 1 201 ? -0.259 19.148 -14.980 1.00 55.81 201 PRO A CA 1
ATOM 1561 C C . PRO A 1 201 ? 0.852 19.275 -16.037 1.00 55.81 201 PRO A C 1
ATOM 1563 O O . PRO A 1 201 ? 2.020 19.489 -15.699 1.00 55.81 201 PRO A O 1
ATOM 1566 N N . LEU A 1 202 ? 0.489 19.154 -17.320 1.00 54.97 202 LEU A N 1
ATOM 1567 C CA . LEU A 1 202 ? 1.414 19.348 -18.444 1.00 54.97 202 LEU A CA 1
ATOM 1568 C C . LEU A 1 202 ? 2.211 20.660 -18.280 1.00 54.97 202 LEU A C 1
ATOM 1570 O O . LEU A 1 202 ? 1.618 21.716 -18.073 1.00 54.97 202 LEU A O 1
ATOM 1574 N N . GLY A 1 203 ? 3.547 20.580 -18.329 1.00 46.97 203 GLY A N 1
ATOM 1575 C CA . GLY A 1 203 ? 4.455 21.730 -18.171 1.00 46.97 203 GLY A CA 1
ATOM 1576 C C . GLY A 1 203 ? 4.660 22.276 -16.741 1.00 46.97 203 GLY A C 1
ATOM 1577 O O . GLY A 1 203 ? 5.278 23.330 -16.593 1.00 46.97 203 GLY A O 1
ATOM 1578 N N . GLY A 1 204 ? 4.154 21.608 -15.694 1.00 46.31 204 GLY A N 1
ATOM 1579 C CA . GLY A 1 204 ? 4.249 22.052 -14.291 1.00 46.31 204 GLY A CA 1
ATOM 1580 C C . GLY A 1 204 ? 5.524 21.643 -13.523 1.00 46.31 204 GLY A C 1
ATOM 1581 O O . GLY A 1 204 ? 6.354 20.879 -14.011 1.00 46.31 204 GLY A O 1
ATOM 1582 N N . ALA A 1 205 ? 5.666 22.160 -12.290 1.00 51.88 205 ALA A N 1
ATOM 1583 C CA . ALA A 1 205 ? 6.765 21.868 -11.351 1.00 51.88 205 ALA A CA 1
ATOM 1584 C C . ALA A 1 205 ? 6.886 20.369 -10.995 1.00 51.88 205 ALA A C 1
ATOM 1586 O O . ALA A 1 205 ? 5.988 19.595 -11.303 1.00 51.88 205 ALA A O 1
ATOM 1587 N N . LYS A 1 206 ? 7.986 19.949 -10.338 1.00 60.38 206 LYS A N 1
ATOM 1588 C CA . LYS A 1 206 ? 8.245 18.538 -9.964 1.00 60.38 206 LYS A CA 1
ATOM 1589 C C . LYS A 1 206 ? 7.010 17.897 -9.312 1.00 60.38 206 LYS A C 1
ATOM 1591 O O . LYS A 1 206 ? 6.463 18.442 -8.360 1.00 60.38 206 LYS A O 1
ATOM 1596 N N . GLY A 1 207 ? 6.602 16.736 -9.828 1.00 65.12 207 GLY A N 1
ATOM 1597 C CA . GLY A 1 207 ? 5.474 15.971 -9.297 1.00 65.12 207 GLY A CA 1
ATOM 1598 C C . GLY A 1 207 ? 5.660 15.521 -7.862 1.00 65.12 207 GLY A C 1
ATOM 1599 O O . GLY A 1 207 ? 6.797 15.384 -7.407 1.00 65.12 207 GLY A O 1
ATOM 1600 N N . ILE A 1 208 ? 4.546 15.213 -7.200 1.00 73.31 208 ILE A N 1
ATOM 1601 C CA . ILE A 1 208 ? 4.543 14.734 -5.818 1.00 73.31 208 ILE A CA 1
ATOM 1602 C C . ILE A 1 208 ? 5.335 13.421 -5.760 1.00 73.31 208 ILE A C 1
ATOM 1604 O O . ILE A 1 208 ? 5.027 12.509 -6.538 1.00 73.31 208 ILE A O 1
ATOM 1608 N N . PRO A 1 209 ? 6.401 13.329 -4.943 1.00 79.06 209 PRO A N 1
ATOM 1609 C CA . PRO A 1 209 ? 7.206 12.116 -4.853 1.00 79.06 209 PRO A CA 1
ATOM 1610 C C . PRO A 1 209 ? 6.340 10.918 -4.424 1.00 79.06 209 PRO A C 1
ATOM 1612 O O . PRO A 1 209 ? 5.312 11.113 -3.769 1.00 79.06 209 PRO A O 1
ATOM 1615 N N . PRO A 1 210 ? 6.720 9.686 -4.812 1.00 86.00 210 PRO A N 1
ATOM 1616 C CA . PRO A 1 210 ? 6.076 8.494 -4.270 1.00 86.00 210 PRO A CA 1
ATOM 1617 C C . PRO A 1 210 ? 6.217 8.474 -2.742 1.00 86.00 210 PRO A C 1
ATOM 1619 O O . PRO A 1 210 ? 7.184 9.010 -2.205 1.00 86.00 210 PRO A O 1
ATOM 1622 N N . VAL A 1 211 ? 5.261 7.847 -2.055 1.00 92.69 211 VAL A N 1
ATOM 1623 C CA . VAL A 1 211 ? 5.246 7.788 -0.582 1.00 92.69 211 VAL A CA 1
ATOM 1624 C C . VAL A 1 211 ? 6.369 6.901 -0.029 1.00 92.69 211 VAL A C 1
ATOM 1626 O O . VAL A 1 211 ? 6.781 7.069 1.112 1.00 92.69 211 VAL A O 1
ATOM 1629 N N . TRP A 1 212 ? 6.861 5.948 -0.827 1.00 94.06 212 TRP A N 1
ATOM 1630 C CA . TRP A 1 212 ? 7.947 5.057 -0.424 1.00 94.06 212 TRP A CA 1
ATOM 1631 C C . TRP A 1 212 ? 9.249 5.830 -0.186 1.00 94.06 212 TRP A C 1
ATOM 1633 O O . TRP A 1 212 ? 9.851 6.349 -1.133 1.00 94.06 212 TRP A O 1
ATOM 1643 N N . ASP A 1 213 ? 9.727 5.830 1.055 1.00 93.38 213 ASP A N 1
ATOM 1644 C CA . ASP A 1 213 ? 11.016 6.396 1.428 1.00 93.38 213 ASP A CA 1
ATOM 1645 C C . ASP A 1 213 ? 12.100 5.313 1.349 1.00 93.38 213 ASP A C 1
ATOM 1647 O O . ASP A 1 213 ? 12.105 4.336 2.095 1.00 93.38 213 ASP A O 1
ATOM 1651 N N . LYS A 1 214 ? 13.067 5.483 0.442 1.00 93.00 214 LYS A N 1
ATOM 1652 C CA . LYS A 1 214 ? 14.187 4.537 0.290 1.00 93.00 214 LYS A CA 1
ATOM 1653 C C . LYS A 1 214 ? 15.193 4.586 1.440 1.00 93.00 214 LYS A C 1
ATOM 1655 O O . LYS A 1 214 ? 15.979 3.651 1.567 1.00 93.00 214 LYS A O 1
ATOM 1660 N N . SER A 1 215 ? 15.197 5.655 2.233 1.00 93.38 215 SER A N 1
ATOM 1661 C CA . SER A 1 215 ? 16.073 5.787 3.394 1.00 93.38 215 SER A CA 1
ATOM 1662 C C . SER A 1 215 ? 15.517 5.064 4.622 1.00 93.38 215 SER A C 1
ATOM 1664 O O . SER A 1 215 ? 16.293 4.519 5.407 1.00 93.38 215 SER A O 1
ATOM 1666 N N . ARG A 1 216 ? 14.184 5.007 4.745 1.00 94.38 216 ARG A N 1
ATOM 1667 C CA . ARG A 1 216 ? 13.449 4.329 5.829 1.00 94.38 216 ARG A CA 1
ATOM 1668 C C . ARG A 1 216 ? 12.912 2.950 5.453 1.00 94.38 216 ARG A C 1
ATOM 1670 O O . ARG A 1 216 ? 12.646 2.118 6.313 1.00 94.38 216 ARG A O 1
ATOM 1677 N N . LEU A 1 217 ? 12.833 2.662 4.156 1.00 95.50 217 LEU A N 1
ATOM 1678 C CA . LEU A 1 217 ? 12.282 1.424 3.607 1.00 95.50 217 LEU A CA 1
ATOM 1679 C C . LEU A 1 217 ? 10.828 1.197 4.043 1.00 95.50 217 LEU A C 1
ATOM 1681 O O . LEU A 1 217 ? 10.433 0.067 4.334 1.00 95.50 217 LEU A O 1
ATOM 1685 N N . ASP A 1 218 ? 10.044 2.266 4.110 1.00 95.81 218 ASP A N 1
ATOM 1686 C CA . ASP A 1 218 ? 8.639 2.240 4.486 1.00 95.81 218 ASP A CA 1
ATOM 1687 C C . ASP A 1 218 ? 7.831 3.295 3.713 1.00 95.81 218 ASP A C 1
ATOM 1689 O O . ASP A 1 218 ? 8.352 4.088 2.925 1.00 95.81 218 ASP A O 1
ATOM 1693 N N . TYR A 1 219 ? 6.518 3.243 3.898 1.00 95.75 219 TYR A N 1
ATOM 1694 C CA . TYR A 1 219 ? 5.586 4.288 3.519 1.00 95.75 219 TYR A CA 1
ATOM 1695 C C . TYR A 1 219 ? 5.195 5.061 4.781 1.00 95.75 219 TYR A C 1
ATOM 1697 O O . TYR A 1 219 ? 4.632 4.473 5.711 1.00 95.75 219 TYR A O 1
ATOM 1705 N N . SER A 1 220 ? 5.425 6.374 4.782 1.00 95.12 220 SER A N 1
ATOM 1706 C CA . SER A 1 220 ? 4.991 7.273 5.852 1.00 95.12 220 SER A CA 1
ATOM 1707 C C . SER A 1 220 ? 4.019 8.312 5.308 1.00 95.12 220 SER A C 1
ATOM 1709 O O . SER A 1 220 ? 4.317 9.034 4.356 1.00 95.12 220 SER A O 1
ATOM 1711 N N . PHE A 1 221 ? 2.825 8.373 5.887 1.00 95.44 221 PHE A N 1
ATOM 1712 C CA . PHE A 1 221 ? 1.766 9.267 5.428 1.00 95.44 221 PHE A CA 1
ATOM 1713 C C . PHE A 1 221 ? 0.790 9.578 6.557 1.00 95.44 221 PHE A C 1
ATOM 1715 O O . PHE A 1 221 ? 0.827 8.996 7.642 1.00 95.44 221 PHE A O 1
ATOM 1722 N N . SER A 1 222 ? -0.126 10.496 6.302 1.00 95.62 222 SER A N 1
ATOM 1723 C CA . SER A 1 222 ? -1.239 10.766 7.192 1.00 95.62 222 SER A CA 1
ATOM 1724 C C . SER A 1 222 ? -2.537 10.967 6.438 1.00 95.62 222 SER A C 1
ATOM 1726 O O . SER A 1 222 ? -2.552 11.232 5.240 1.00 95.62 222 SER A O 1
ATOM 1728 N N . VAL A 1 223 ? -3.645 10.801 7.147 1.00 95.69 223 VAL A N 1
ATOM 1729 C CA . VAL A 1 223 ? -4.990 11.041 6.640 1.00 95.69 223 VAL A CA 1
ATOM 1730 C C . VAL A 1 223 ? -5.730 12.007 7.552 1.00 95.69 223 VAL A C 1
ATOM 1732 O O . VAL A 1 223 ? -5.490 12.070 8.762 1.00 95.69 223 VAL A O 1
ATOM 1735 N N . ARG A 1 224 ? -6.643 12.782 6.968 1.00 95.12 224 ARG A N 1
ATOM 1736 C CA . ARG A 1 224 ? -7.411 13.813 7.674 1.00 95.12 224 ARG A CA 1
ATOM 1737 C C . ARG A 1 224 ? -8.891 13.717 7.364 1.00 95.12 224 ARG A C 1
ATOM 1739 O O . ARG A 1 224 ? -9.300 13.301 6.281 1.00 95.12 224 ARG A O 1
ATOM 1746 N N . CYS A 1 225 ? -9.689 14.156 8.330 1.00 95.00 225 CYS A N 1
ATOM 1747 C CA . CYS A 1 225 ? -11.134 14.274 8.202 1.00 95.00 225 CYS A CA 1
ATOM 1748 C C . CYS A 1 225 ? -11.522 15.744 8.341 1.00 95.00 225 CYS A C 1
ATOM 1750 O O . CYS A 1 225 ? -11.159 16.374 9.329 1.00 95.00 225 CYS A O 1
ATOM 1752 N N . ALA A 1 226 ? -12.342 16.273 7.431 1.00 93.81 226 ALA A N 1
ATOM 1753 C CA . ALA A 1 226 ? -12.805 17.667 7.510 1.00 93.81 226 ALA A CA 1
ATOM 1754 C C . ALA A 1 226 ? -13.609 17.985 8.793 1.00 93.81 226 ALA A C 1
ATOM 1756 O O . ALA A 1 226 ? -13.755 19.143 9.175 1.00 93.81 226 ALA A O 1
ATOM 1757 N N . SER A 1 227 ? -14.138 16.956 9.460 1.00 94.25 227 SER A N 1
ATOM 1758 C CA . SER A 1 227 ? -14.910 17.067 10.704 1.00 94.25 227 SER A CA 1
ATOM 1759 C C . SER A 1 227 ? -14.095 16.923 11.995 1.00 94.25 227 SER A C 1
ATOM 1761 O O . SER A 1 227 ? -14.685 16.899 13.073 1.00 94.25 227 SER A O 1
ATOM 1763 N N . LEU A 1 228 ? -12.772 16.753 11.910 1.00 92.75 228 LEU A N 1
ATOM 1764 C CA . LEU A 1 228 ? -11.885 16.606 13.068 1.00 92.75 228 LEU A CA 1
ATOM 1765 C C . LEU A 1 228 ? -10.727 17.605 12.988 1.00 92.75 228 LEU A C 1
ATOM 1767 O O . LEU A 1 228 ? -10.295 17.986 11.905 1.00 92.75 228 LEU A O 1
ATOM 1771 N N . SER A 1 229 ? -10.218 18.013 14.150 1.00 90.88 229 SER A N 1
ATOM 1772 C CA . SER A 1 229 ? -9.012 18.846 14.272 1.00 90.88 229 SER A CA 1
ATOM 1773 C C . SER A 1 229 ? -7.709 18.057 14.169 1.00 90.88 229 SER A C 1
ATOM 1775 O O . SER A 1 229 ? -6.627 18.637 14.058 1.00 90.88 229 SER A O 1
ATOM 1777 N N . ASP A 1 230 ? -7.816 16.739 14.273 1.00 91.44 230 ASP A N 1
ATOM 1778 C CA . ASP A 1 230 ? -6.689 15.838 14.428 1.00 91.44 230 ASP A CA 1
ATOM 1779 C C . ASP A 1 230 ? -6.255 15.268 13.079 1.00 91.44 230 ASP A C 1
ATOM 1781 O O . ASP A 1 230 ? -7.003 15.253 12.097 1.00 91.44 230 ASP A O 1
ATOM 1785 N N . GLU A 1 231 ? -5.021 14.792 13.050 1.00 93.06 231 GLU A N 1
ATOM 1786 C CA . GLU A 1 231 ? -4.424 14.078 11.932 1.00 93.06 231 GLU A CA 1
ATOM 1787 C C . GLU A 1 231 ? -4.169 12.633 12.352 1.00 93.06 231 GLU A C 1
ATOM 1789 O O . GLU A 1 231 ? -3.809 12.374 13.497 1.00 93.06 231 GLU A O 1
ATOM 1794 N N . PHE A 1 232 ? -4.344 11.687 11.434 1.00 94.50 232 PHE A N 1
ATOM 1795 C CA . PHE A 1 232 ? -4.099 10.274 11.700 1.00 94.50 232 PHE A CA 1
ATOM 1796 C C . PHE A 1 232 ? -2.891 9.828 10.899 1.00 94.50 232 PHE A C 1
ATOM 1798 O O . PHE A 1 232 ? -2.950 9.771 9.672 1.00 94.50 232 PHE A O 1
ATOM 1805 N N . ARG A 1 233 ? -1.785 9.563 11.583 1.00 94.44 233 ARG A N 1
ATOM 1806 C CA . ARG A 1 233 ? -0.496 9.277 10.963 1.00 94.44 233 ARG A CA 1
ATOM 1807 C C . ARG A 1 233 ? -0.209 7.788 10.954 1.00 94.44 233 ARG A C 1
ATOM 1809 O O . ARG A 1 233 ? -0.492 7.090 11.921 1.00 94.44 233 ARG A O 1
ATOM 1816 N N . VAL A 1 234 ? 0.402 7.343 9.869 1.00 94.75 234 VAL A N 1
ATOM 1817 C CA . VAL A 1 234 ? 1.031 6.039 9.727 1.00 94.75 234 VAL A CA 1
ATOM 1818 C C . VAL A 1 234 ? 2.526 6.294 9.629 1.00 94.75 234 VAL A C 1
ATOM 1820 O O . VAL A 1 234 ? 2.987 6.924 8.679 1.00 94.75 234 VAL A O 1
ATOM 1823 N N . LEU A 1 235 ? 3.267 5.875 10.654 1.00 87.25 235 LEU A N 1
ATOM 1824 C CA . LEU A 1 235 ? 4.703 6.141 10.740 1.00 87.25 235 LEU A CA 1
ATOM 1825 C C . LEU A 1 235 ? 5.519 5.165 9.898 1.00 87.25 235 LEU A C 1
ATOM 1827 O O . LEU A 1 235 ? 6.434 5.607 9.217 1.00 87.25 235 LEU A O 1
ATOM 1831 N N . GLU A 1 236 ? 5.162 3.881 9.940 1.00 90.69 236 GLU A N 1
ATOM 1832 C CA . GLU A 1 236 ? 5.894 2.802 9.279 1.00 90.69 236 GLU A CA 1
ATOM 1833 C C . GLU A 1 236 ? 4.904 1.814 8.653 1.00 90.69 236 GLU A C 1
ATOM 1835 O O . GLU A 1 236 ? 4.359 0.931 9.324 1.00 90.69 236 GLU A O 1
ATOM 1840 N N . HIS A 1 237 ? 4.678 1.935 7.346 1.00 95.38 237 HIS A N 1
ATOM 1841 C CA . HIS A 1 237 ? 3.953 0.925 6.583 1.00 95.38 237 HIS A CA 1
ATOM 1842 C C . HIS A 1 237 ? 4.879 0.193 5.618 1.00 95.38 237 HIS A C 1
ATOM 1844 O O . HIS A 1 237 ? 5.567 0.794 4.806 1.00 95.38 237 HIS A O 1
ATOM 1850 N N . ARG A 1 238 ? 4.889 -1.139 5.678 1.00 95.06 238 ARG A N 1
ATOM 1851 C CA . ARG A 1 238 ? 5.863 -1.982 4.957 1.00 95.06 238 ARG A CA 1
ATOM 1852 C C . ARG A 1 238 ? 5.360 -2.504 3.605 1.00 95.06 238 ARG A C 1
ATOM 1854 O O . ARG A 1 238 ? 5.960 -3.426 3.057 1.00 95.06 238 ARG A O 1
ATOM 1861 N N . GLY A 1 239 ? 4.234 -1.996 3.100 1.00 91.38 239 GLY A N 1
ATOM 1862 C CA . GLY A 1 239 ? 3.556 -2.550 1.916 1.00 91.38 239 GLY A CA 1
ATOM 1863 C C . GLY A 1 239 ? 2.800 -3.857 2.193 1.00 91.38 239 GLY A C 1
ATOM 1864 O O . GLY A 1 239 ? 2.537 -4.643 1.284 1.00 91.38 239 GLY A O 1
ATOM 1865 N N . LEU A 1 240 ? 2.497 -4.133 3.466 1.00 87.38 240 LEU A N 1
ATOM 1866 C CA . LEU A 1 240 ? 1.613 -5.229 3.878 1.00 87.38 240 LEU A CA 1
ATOM 1867 C C . LEU A 1 240 ? 0.150 -4.751 3.873 1.00 87.38 240 LEU A C 1
ATOM 1869 O O . LEU A 1 240 ? -0.168 -3.714 3.308 1.00 87.38 240 LEU A O 1
ATOM 1873 N N . ARG A 1 241 ? -0.779 -5.495 4.479 1.00 89.19 241 ARG A N 1
ATOM 1874 C CA . ARG A 1 241 ? -2.154 -5.002 4.648 1.00 89.19 241 ARG A CA 1
ATOM 1875 C C . ARG A 1 241 ? -2.169 -3.867 5.679 1.00 89.19 241 ARG A C 1
ATOM 1877 O O . ARG A 1 241 ? -1.717 -4.085 6.802 1.00 89.19 241 ARG A O 1
ATOM 1884 N N . MET A 1 242 ? -2.700 -2.694 5.320 1.00 91.19 242 MET A N 1
ATOM 1885 C CA . MET A 1 242 ? -2.969 -1.639 6.307 1.00 91.19 242 MET A CA 1
ATOM 1886 C C . MET A 1 242 ? -4.186 -2.019 7.150 1.00 91.19 242 MET A C 1
ATOM 1888 O O . MET A 1 242 ? -5.174 -2.543 6.631 1.00 91.19 242 MET A O 1
ATOM 1892 N N . ASP A 1 243 ? -4.125 -1.714 8.439 1.00 90.75 243 ASP A N 1
ATOM 1893 C CA . ASP A 1 243 ? -5.209 -1.975 9.379 1.00 90.75 243 ASP A CA 1
ATOM 1894 C C . ASP A 1 243 ? -5.261 -0.871 10.446 1.00 90.75 243 ASP A C 1
ATOM 1896 O O . ASP A 1 243 ? -4.357 -0.038 10.534 1.00 90.75 243 ASP A O 1
ATOM 1900 N N . TRP A 1 244 ? -6.323 -0.849 11.250 1.00 89.94 244 TRP A N 1
ATOM 1901 C CA . TRP A 1 244 ? -6.609 0.203 12.231 1.00 89.94 244 TRP A CA 1
ATOM 1902 C C . TRP A 1 244 ? -5.438 0.488 13.179 1.00 89.94 244 TRP A C 1
ATOM 1904 O O . TRP A 1 244 ? -5.190 1.644 13.508 1.00 89.94 244 TRP A O 1
ATOM 1914 N N . TYR A 1 245 ? -4.681 -0.540 13.570 1.00 88.50 245 TYR A N 1
ATOM 1915 C CA . TYR A 1 245 ? -3.549 -0.411 14.492 1.00 88.50 245 TYR A CA 1
ATOM 1916 C C . TYR A 1 245 ? -2.340 0.320 13.889 1.00 88.50 245 TYR A C 1
ATOM 1918 O O . TYR A 1 245 ? -1.429 0.687 14.624 1.00 88.50 245 TYR A O 1
ATOM 1926 N N . GLY A 1 246 ? -2.300 0.505 12.566 1.00 91.12 246 GLY A N 1
ATOM 1927 C CA . GLY A 1 246 ? -1.238 1.254 11.893 1.00 91.12 246 GLY A CA 1
ATOM 1928 C C . GLY A 1 246 ? -1.398 2.772 11.998 1.00 91.12 246 GLY A C 1
ATOM 1929 O O . GLY A 1 246 ? -0.466 3.496 11.659 1.00 91.12 246 GLY A O 1
ATOM 1930 N N . PHE A 1 247 ? -2.561 3.253 12.449 1.00 92.62 247 PHE A N 1
ATOM 1931 C CA . PHE A 1 247 ? -2.879 4.674 12.541 1.00 92.62 247 PHE A CA 1
ATOM 1932 C C . PHE A 1 247 ? -2.745 5.171 13.979 1.00 92.62 247 PHE A C 1
ATOM 1934 O O . PHE A 1 247 ? -3.249 4.557 14.919 1.00 92.62 247 PHE A O 1
ATOM 1941 N N . GLU A 1 248 ? -2.132 6.338 14.127 1.00 92.31 248 GLU A N 1
ATOM 1942 C CA . GLU A 1 248 ? -1.992 7.053 15.388 1.00 92.31 248 GLU A CA 1
ATOM 1943 C C . GLU A 1 248 ? -2.612 8.447 15.269 1.00 92.31 248 GLU A C 1
ATOM 1945 O O . GLU A 1 248 ? -2.360 9.182 14.313 1.00 92.31 248 GLU A O 1
ATOM 1950 N N . GLN A 1 249 ? -3.441 8.820 16.238 1.00 92.31 249 GLN A N 1
ATOM 1951 C CA . GLN A 1 249 ? -4.088 10.123 16.305 1.00 92.31 249 GLN A CA 1
ATOM 1952 C C . GLN A 1 249 ? -3.123 11.166 16.876 1.00 92.31 249 GLN A C 1
ATOM 1954 O O . GLN A 1 249 ? -2.629 11.031 17.998 1.00 92.31 249 GLN A O 1
ATOM 1959 N N . ILE A 1 250 ? -2.915 12.238 16.117 1.00 91.31 250 ILE A N 1
ATOM 1960 C CA . ILE A 1 250 ? -2.048 13.366 16.443 1.00 91.31 250 ILE A CA 1
ATOM 1961 C C . ILE A 1 250 ? -2.887 14.637 16.526 1.00 91.31 250 ILE A C 1
ATOM 1963 O O . ILE A 1 250 ? -3.623 14.985 15.600 1.00 91.31 250 ILE A O 1
ATOM 1967 N N . GLN A 1 251 ? -2.736 15.372 17.628 1.00 86.12 251 GLN A N 1
ATOM 1968 C CA . GLN A 1 251 ? -3.331 16.698 17.766 1.00 86.12 251 GLN A CA 1
ATOM 1969 C C . GLN A 1 251 ? -2.625 17.679 16.824 1.00 86.12 251 GLN A C 1
ATOM 1971 O O . GLN A 1 251 ? -1.521 18.141 17.104 1.00 86.12 251 GLN A O 1
ATOM 1976 N N . ALA A 1 252 ? -3.270 17.988 15.701 1.00 81.19 252 ALA A N 1
ATOM 1977 C CA . ALA A 1 252 ? -2.753 18.921 14.700 1.00 81.19 252 ALA A CA 1
ATOM 1978 C C . ALA A 1 252 ? -3.319 20.345 14.861 1.00 81.19 252 ALA A C 1
ATOM 1980 O O . ALA A 1 252 ? -2.775 21.292 14.302 1.00 81.19 252 ALA A O 1
ATOM 1981 N N . GLY A 1 253 ? -4.400 20.513 15.635 1.00 77.00 253 GLY A N 1
ATOM 1982 C CA . GLY A 1 253 ? -5.036 21.817 15.846 1.00 77.00 253 GLY A CA 1
ATOM 1983 C C . GLY A 1 253 ? -5.741 22.374 14.603 1.00 77.00 253 GLY A C 1
ATOM 1984 O O . GLY A 1 253 ? -5.969 23.581 14.524 1.00 77.00 253 GLY A O 1
ATOM 1985 N N . ASN A 1 254 ? -6.092 21.516 13.639 1.00 79.00 254 ASN A N 1
ATOM 1986 C CA . ASN A 1 254 ? -6.855 21.914 12.459 1.00 79.00 254 ASN A CA 1
ATOM 1987 C C . ASN A 1 254 ? -8.264 22.382 12.857 1.00 79.00 254 ASN A C 1
ATOM 1989 O O . ASN A 1 254 ? -8.816 21.967 13.878 1.00 79.00 254 ASN A O 1
ATOM 1993 N N . GLN A 1 255 ? -8.881 23.237 12.043 1.00 81.81 255 GLN A N 1
ATOM 1994 C CA . GLN A 1 255 ? -10.274 23.626 12.260 1.00 81.81 255 GLN A CA 1
ATOM 1995 C C . GLN A 1 255 ? -11.206 22.623 11.583 1.00 81.81 255 GLN A C 1
ATOM 1997 O O . GLN A 1 255 ? -11.143 22.439 10.369 1.00 81.81 255 GLN A O 1
ATOM 2002 N N . ALA A 1 256 ? -12.097 22.002 12.359 1.00 86.50 256 ALA A N 1
ATOM 2003 C CA . ALA A 1 256 ? -13.188 21.213 11.800 1.00 86.50 256 ALA A CA 1
ATOM 2004 C C . ALA A 1 256 ? -14.135 22.143 11.024 1.00 86.50 256 ALA A C 1
ATOM 2006 O O . ALA A 1 256 ? -14.711 23.072 11.590 1.00 86.50 256 ALA A O 1
ATOM 2007 N N . THR A 1 257 ? -14.285 21.899 9.726 1.00 90.06 257 THR A N 1
ATOM 2008 C CA . THR A 1 257 ? -15.077 22.735 8.810 1.00 90.06 257 THR A CA 1
ATOM 2009 C C . THR A 1 257 ? -16.449 22.142 8.502 1.00 90.06 257 THR A C 1
ATOM 2011 O O . THR A 1 257 ? -17.335 22.850 8.025 1.00 90.06 257 THR A O 1
ATOM 2014 N N . VAL A 1 258 ? -16.648 20.852 8.792 1.00 93.19 258 VAL A N 1
ATOM 2015 C CA . VAL A 1 258 ? -17.882 20.110 8.500 1.00 93.19 258 VAL A CA 1
ATOM 2016 C C . VAL A 1 258 ? -18.327 19.330 9.738 1.00 93.19 258 VAL A C 1
ATOM 2018 O O . VAL A 1 258 ? -17.505 18.886 10.535 1.00 93.19 258 VAL A O 1
ATOM 2021 N N . GLN A 1 259 ? -19.636 19.150 9.916 1.00 93.12 259 GLN A N 1
ATOM 2022 C CA . GLN A 1 259 ? -20.169 18.294 10.980 1.00 93.12 259 GLN A CA 1
ATOM 2023 C C . GLN A 1 259 ? -19.985 16.806 10.634 1.00 93.12 259 GLN A C 1
ATOM 2025 O O . GLN A 1 259 ? -20.093 16.443 9.460 1.00 93.12 259 GLN A O 1
ATOM 2030 N N . PRO A 1 260 ? -19.733 15.925 11.620 1.00 95.31 260 PRO A N 1
ATOM 2031 C CA . PRO A 1 260 ? -19.738 14.487 11.373 1.00 95.31 260 PRO A CA 1
ATOM 2032 C C . PRO A 1 260 ? -21.109 13.997 10.905 1.00 95.31 260 PRO A C 1
ATOM 2034 O O . PRO A 1 260 ? -22.147 14.577 11.230 1.00 95.31 260 PRO A O 1
ATOM 2037 N N . ASN A 1 261 ? -21.118 12.881 10.179 1.00 95.69 261 ASN A N 1
ATOM 2038 C CA . ASN A 1 261 ? -22.359 12.197 9.841 1.00 95.69 261 ASN A CA 1
ATOM 2039 C C . ASN A 1 261 ? -22.819 11.359 11.041 1.00 95.69 261 ASN A C 1
ATOM 2041 O O . ASN A 1 261 ? -22.180 10.359 11.369 1.00 95.69 261 ASN A O 1
ATOM 2045 N N . ARG A 1 262 ? -23.915 11.763 11.688 1.00 96.81 262 ARG A N 1
ATOM 2046 C CA . ARG A 1 262 ? -24.479 11.059 12.844 1.00 96.81 262 ARG A CA 1
ATOM 2047 C C . ARG A 1 262 ? -25.464 9.974 12.414 1.00 96.81 262 ARG A C 1
ATOM 2049 O O . ARG A 1 262 ? -26.503 10.266 11.826 1.00 96.81 262 ARG A O 1
ATOM 2056 N N . GLN A 1 263 ? -25.171 8.730 12.777 1.00 96.88 263 GLN A N 1
ATOM 2057 C CA . GLN A 1 263 ? -26.040 7.572 12.604 1.00 96.88 263 GLN A CA 1
ATOM 2058 C C . GLN A 1 263 ? -26.731 7.224 13.929 1.00 96.88 263 GLN A C 1
ATOM 2060 O O . GLN A 1 263 ? -26.074 7.000 14.944 1.00 96.88 263 GLN A O 1
ATOM 2065 N N . THR A 1 264 ? -28.061 7.112 13.911 1.00 97.50 264 THR A N 1
ATOM 2066 C CA . THR A 1 264 ? -28.834 6.525 15.016 1.00 97.50 264 THR A CA 1
ATOM 2067 C C . THR A 1 264 ? -29.202 5.087 14.664 1.00 97.50 264 THR A C 1
ATOM 2069 O O . THR A 1 264 ? -29.882 4.830 13.670 1.00 97.50 264 THR A O 1
ATOM 2072 N N . VAL A 1 265 ? -28.756 4.139 15.482 1.00 96.44 265 VAL A N 1
ATOM 2073 C CA . VAL A 1 265 ? -29.006 2.707 15.323 1.00 96.44 265 VAL A CA 1
ATOM 2074 C C . VAL A 1 265 ? -29.943 2.244 16.429 1.00 96.44 265 VAL A C 1
ATOM 2076 O O . VAL A 1 265 ? -29.592 2.273 17.605 1.00 96.44 265 VAL A O 1
ATOM 2079 N N . THR A 1 266 ? -31.135 1.784 16.048 1.00 96.81 266 THR A N 1
ATOM 2080 C CA . THR A 1 266 ? -32.082 1.136 16.965 1.00 96.81 266 THR A CA 1
ATOM 2081 C C . THR A 1 266 ? -32.132 -0.356 16.672 1.00 96.81 266 THR A C 1
ATOM 2083 O O . THR A 1 266 ? -32.483 -0.760 15.558 1.00 96.81 266 THR A O 1
ATOM 2086 N N . ARG A 1 267 ? -31.739 -1.186 17.639 1.00 95.44 267 ARG A N 1
ATOM 2087 C CA . ARG A 1 267 ? -31.656 -2.649 17.494 1.00 95.44 267 ARG A CA 1
ATOM 2088 C C . ARG A 1 267 ? -32.020 -3.343 18.798 1.00 95.44 267 ARG A C 1
ATOM 2090 O O . ARG A 1 267 ? -31.849 -2.775 19.867 1.00 95.44 267 ARG A O 1
ATOM 2097 N N . VAL A 1 268 ? -32.475 -4.586 18.697 1.00 95.19 268 VAL A N 1
ATOM 2098 C CA . VAL A 1 268 ? -32.578 -5.484 19.852 1.00 95.19 268 VAL A CA 1
ATOM 2099 C C . VAL A 1 268 ? -31.189 -6.086 20.086 1.00 95.19 268 VAL A C 1
ATOM 2101 O O . VAL A 1 268 ? -30.657 -6.689 19.149 1.00 95.19 268 VAL A O 1
ATOM 2104 N N . PRO A 1 269 ? -30.567 -5.904 21.264 1.00 94.88 269 PRO A N 1
ATOM 2105 C CA . PRO A 1 269 ? -29.295 -6.549 21.570 1.00 94.88 269 PRO A CA 1
ATOM 2106 C C . PRO A 1 269 ? -29.446 -8.069 21.557 1.00 94.88 269 PRO A C 1
ATOM 2108 O O . PRO A 1 269 ? -30.408 -8.608 22.102 1.00 94.88 269 PRO A O 1
ATOM 2111 N N . THR A 1 270 ? -28.493 -8.769 20.952 1.00 92.19 270 THR A N 1
ATOM 2112 C CA . THR A 1 270 ? -28.486 -10.236 20.924 1.00 92.19 270 THR A CA 1
ATOM 2113 C C . THR A 1 270 ? -27.397 -10.762 21.848 1.00 92.19 270 THR A C 1
ATOM 2115 O O . THR A 1 270 ? -26.273 -10.269 21.743 1.00 92.19 270 THR A O 1
ATOM 2118 N N . PRO A 1 271 ? -27.664 -11.757 22.710 1.00 89.00 271 PRO A N 1
ATOM 2119 C CA . PRO A 1 271 ? -26.616 -12.399 23.496 1.00 89.00 271 PRO A CA 1
ATOM 2120 C C . PRO A 1 271 ? -25.479 -12.895 22.598 1.00 89.00 271 PRO A C 1
ATOM 2122 O O . PRO A 1 271 ? -25.729 -13.431 21.514 1.00 89.00 271 PRO A O 1
ATOM 2125 N N . ILE A 1 272 ? -24.232 -12.719 23.033 1.00 88.69 272 ILE A N 1
ATOM 2126 C CA . ILE A 1 272 ? -23.072 -13.256 22.320 1.00 88.69 272 ILE A CA 1
ATOM 2127 C C . ILE A 1 272 ? -23.165 -14.785 22.320 1.00 88.69 272 ILE A C 1
ATOM 2129 O O . ILE A 1 272 ? -23.497 -15.411 23.327 1.00 88.69 272 ILE A O 1
ATOM 2133 N N . ARG A 1 273 ? -22.885 -15.390 21.164 1.00 83.81 273 ARG A N 1
ATOM 2134 C CA . ARG A 1 273 ? -22.788 -16.840 20.983 1.00 83.81 273 ARG A CA 1
ATOM 2135 C C . ARG A 1 273 ? -21.568 -17.153 20.129 1.00 83.81 273 ARG A C 1
ATOM 2137 O O . ARG A 1 273 ? -21.304 -16.461 19.148 1.00 83.81 273 ARG A O 1
ATOM 2144 N N . PHE A 1 274 ? -20.833 -18.193 20.498 1.00 83.25 274 PHE A N 1
ATOM 2145 C CA . PHE A 1 274 ? -19.676 -18.698 19.761 1.00 83.25 274 PHE A CA 1
ATOM 2146 C C . PHE A 1 274 ? -19.615 -20.223 19.887 1.00 83.25 274 PHE A C 1
ATOM 2148 O O . PHE A 1 274 ? -20.273 -20.820 20.739 1.00 83.25 274 PHE A O 1
ATOM 2155 N N . GLY A 1 275 ? -18.863 -20.871 18.999 1.00 80.69 275 GLY A N 1
ATOM 2156 C CA . GLY A 1 275 ? -18.749 -22.327 19.000 1.00 80.69 275 GLY A CA 1
ATOM 2157 C C . GLY A 1 275 ? -18.101 -22.850 20.287 1.00 80.69 275 GLY A C 1
ATOM 2158 O O . GLY A 1 275 ? -17.074 -22.325 20.705 1.00 80.69 275 GLY A O 1
ATOM 2159 N N . GLY A 1 276 ? -18.701 -23.875 20.898 1.00 78.94 276 GLY A N 1
ATOM 2160 C CA . GLY A 1 276 ? -18.239 -24.451 22.168 1.00 78.94 276 GLY A CA 1
ATOM 2161 C C . GLY A 1 276 ? -18.608 -23.636 23.410 1.00 78.94 276 GLY A C 1
ATOM 2162 O O . GLY A 1 276 ? -18.157 -23.970 24.499 1.00 78.94 276 GLY A O 1
ATOM 2163 N N . MET A 1 277 ? -19.399 -22.564 23.269 1.00 80.62 277 MET A N 1
ATOM 2164 C CA . MET A 1 277 ? -19.935 -21.834 24.417 1.00 80.62 277 MET A CA 1
ATOM 2165 C C . MET A 1 277 ? -20.869 -22.746 25.232 1.00 80.62 277 MET A C 1
ATOM 2167 O O . MET A 1 277 ? -21.752 -23.361 24.626 1.00 80.62 277 MET A O 1
ATOM 2171 N N . PRO A 1 278 ? -20.721 -22.800 26.569 1.00 78.69 278 PRO A N 1
ATOM 2172 C CA . PRO A 1 278 ? -21.629 -23.557 27.415 1.00 78.69 278 PRO A CA 1
ATOM 2173 C C . PRO A 1 278 ? -23.068 -23.069 27.286 1.00 78.69 278 PRO A C 1
ATOM 2175 O O . PRO A 1 278 ? -23.331 -21.864 27.240 1.00 78.69 278 PRO A O 1
ATOM 2178 N N . GLU A 1 279 ? -24.012 -24.002 27.250 1.00 80.94 279 GLU A N 1
ATOM 2179 C CA . GLU A 1 279 ? -25.430 -23.657 27.205 1.00 80.94 279 GLU A CA 1
ATOM 2180 C C . GLU A 1 279 ? -25.937 -23.349 28.622 1.00 80.94 279 GLU A C 1
ATOM 2182 O O . GLU A 1 279 ? -25.690 -24.120 29.550 1.00 80.94 279 GLU A O 1
ATOM 2187 N N . PRO A 1 280 ? -26.697 -22.257 28.833 1.00 75.75 280 PRO A N 1
ATOM 2188 C CA . PRO A 1 280 ? -27.160 -21.857 30.163 1.00 75.75 280 PRO A CA 1
ATOM 2189 C C . PRO A 1 280 ? -28.264 -22.769 30.729 1.00 75.75 280 PRO A C 1
ATOM 2191 O O . PRO A 1 280 ? -28.856 -22.454 31.757 1.00 75.75 280 PRO A O 1
ATOM 2194 N N . ARG A 1 281 ? -28.590 -23.879 30.056 1.00 81.44 281 ARG A N 1
ATOM 2195 C CA . ARG A 1 281 ? -29.623 -24.829 30.481 1.00 81.44 281 ARG A CA 1
ATOM 2196 C C . ARG A 1 281 ? -29.010 -26.175 30.800 1.00 81.44 281 ARG A C 1
ATOM 2198 O O . ARG A 1 281 ? -28.327 -26.759 29.964 1.00 81.44 281 ARG A O 1
ATOM 2205 N N . TYR A 1 282 ? -29.349 -26.710 31.970 1.00 80.81 282 TYR A N 1
ATOM 2206 C CA . TYR A 1 282 ? -28.722 -27.924 32.479 1.00 80.81 282 TYR A CA 1
ATOM 2207 C C . TYR A 1 282 ? -28.948 -29.152 31.586 1.00 80.81 282 TYR A C 1
ATOM 2209 O O . TYR A 1 282 ? -28.072 -30.002 31.456 1.00 80.81 282 TYR A O 1
ATOM 2217 N N . TRP A 1 283 ? -30.125 -29.246 30.961 1.00 85.06 283 TRP A N 1
ATOM 2218 C CA . TRP A 1 283 ? -30.501 -30.382 30.112 1.00 85.06 283 TRP A CA 1
ATOM 2219 C C . TRP A 1 283 ? -30.167 -30.201 28.628 1.00 85.06 283 TRP A C 1
ATOM 2221 O O . TRP A 1 283 ? -30.657 -30.965 27.794 1.00 85.06 283 TRP A O 1
ATOM 2231 N N . THR A 1 284 ? -29.346 -29.211 28.283 1.00 83.69 284 THR A N 1
ATOM 2232 C CA . THR A 1 284 ? -28.880 -29.026 26.910 1.00 83.69 284 THR A CA 1
ATOM 2233 C C . THR A 1 284 ? -27.537 -29.717 26.718 1.00 83.69 284 THR A C 1
ATOM 2235 O O . THR A 1 284 ? -26.599 -29.506 27.479 1.00 83.69 284 THR A O 1
ATOM 2238 N N . PHE A 1 285 ? -27.440 -30.545 25.678 1.00 80.50 285 PHE A N 1
ATOM 2239 C CA . PHE A 1 285 ? -26.166 -31.124 25.266 1.00 80.50 285 PHE A CA 1
ATOM 2240 C C . PHE A 1 285 ? -25.400 -30.133 24.395 1.00 80.50 285 PHE A C 1
ATOM 2242 O O . PHE A 1 285 ? -25.930 -29.622 23.407 1.00 80.50 285 PHE A O 1
ATOM 2249 N N . GLU A 1 286 ? -24.144 -29.899 24.751 1.00 78.06 286 GLU A N 1
ATOM 2250 C CA . GLU A 1 286 ? -23.236 -29.058 23.983 1.00 78.06 286 GLU A CA 1
ATOM 2251 C C . GLU A 1 286 ? -22.742 -29.776 22.720 1.00 78.06 286 GLU A C 1
ATOM 2253 O O . GLU A 1 286 ? -22.756 -31.006 22.601 1.00 78.06 286 GLU A O 1
ATOM 2258 N N . ASN A 1 287 ? -22.298 -28.992 21.741 1.00 75.06 287 ASN A N 1
ATOM 2259 C CA . ASN A 1 287 ? -21.751 -29.529 20.505 1.00 75.06 287 ASN A CA 1
ATOM 2260 C C . ASN A 1 287 ? -20.334 -30.080 20.733 1.00 75.06 287 ASN A C 1
ATOM 2262 O O . ASN A 1 287 ? -19.397 -29.313 20.935 1.00 75.06 287 ASN A O 1
ATOM 2266 N N . ALA A 1 288 ? -20.163 -31.397 20.593 1.00 74.56 288 ALA A N 1
ATOM 2267 C CA . ALA A 1 288 ? -18.882 -32.081 20.788 1.00 74.56 288 ALA A CA 1
ATOM 2268 C C . ALA A 1 288 ? -17.774 -31.698 19.782 1.00 74.56 288 ALA A C 1
ATOM 2270 O O . ALA A 1 288 ? -16.624 -32.086 19.970 1.00 74.56 288 ALA A O 1
ATOM 2271 N N . ASN A 1 289 ? -18.081 -30.948 18.716 1.00 83.12 289 ASN A N 1
ATOM 2272 C CA . ASN A 1 289 ? -17.061 -30.491 17.766 1.00 83.12 289 ASN A CA 1
ATOM 2273 C C . ASN A 1 289 ? -16.075 -29.485 18.385 1.00 83.12 289 ASN A C 1
ATOM 2275 O O . ASN A 1 289 ? -14.992 -29.297 17.831 1.00 83.12 289 ASN A O 1
ATOM 2279 N N . ILE A 1 290 ? -16.448 -28.808 19.480 1.00 82.88 290 ILE A N 1
ATOM 2280 C CA . ILE A 1 290 ? -15.592 -27.845 20.183 1.00 82.88 290 ILE A CA 1
ATOM 2281 C C . ILE A 1 290 ? -15.693 -28.113 21.687 1.00 82.88 290 ILE A C 1
ATOM 2283 O O . ILE A 1 290 ? -16.652 -27.696 22.328 1.00 82.88 290 ILE A O 1
ATOM 2287 N N . ASP A 1 291 ? -14.686 -28.788 22.239 1.00 80.69 291 ASP A N 1
ATOM 2288 C CA . ASP A 1 291 ? -14.572 -29.086 23.670 1.00 80.69 291 ASP A CA 1
ATOM 2289 C C . ASP A 1 291 ? -13.604 -28.101 24.345 1.00 80.69 291 ASP A C 1
ATOM 2291 O O . ASP A 1 291 ? -12.392 -28.330 24.398 1.00 80.69 291 ASP A O 1
ATOM 2295 N N . LEU A 1 292 ? -14.142 -26.990 24.860 1.00 78.75 292 LEU A N 1
ATOM 2296 C CA . LEU A 1 292 ? -13.352 -25.999 25.600 1.00 78.75 292 LEU A CA 1
ATOM 2297 C C . LEU A 1 292 ? -12.847 -26.529 26.953 1.00 78.75 292 LEU A C 1
ATOM 2299 O O . LEU A 1 292 ? -11.863 -26.006 27.471 1.00 78.75 292 LEU A O 1
ATOM 2303 N N . GLY A 1 293 ? -13.484 -27.556 27.525 1.00 76.12 293 GLY A N 1
ATOM 2304 C CA . GLY A 1 293 ? -13.083 -28.158 28.800 1.00 76.12 293 GLY A CA 1
ATOM 2305 C C . GLY A 1 293 ? -11.803 -28.991 28.697 1.00 76.12 293 GLY A C 1
ATOM 2306 O O . GLY A 1 293 ? -11.055 -29.089 29.667 1.00 76.12 293 GLY A O 1
ATOM 2307 N N . SER A 1 294 ? -11.519 -29.541 27.514 1.00 81.12 294 SER A N 1
ATOM 2308 C CA . SER A 1 294 ? -10.285 -30.285 27.217 1.00 81.12 294 SER A CA 1
ATOM 2309 C C . SER A 1 294 ? -9.064 -29.407 26.922 1.00 81.12 294 SER A C 1
ATOM 2311 O O . SER A 1 294 ? -7.960 -29.917 26.727 1.00 81.12 294 SER A O 1
ATOM 2313 N N . VAL A 1 295 ? -9.245 -28.086 26.856 1.00 81.94 295 VAL A N 1
ATOM 2314 C CA . VAL A 1 295 ? -8.171 -27.159 26.501 1.00 81.94 295 VAL A CA 1
ATOM 2315 C C . VAL A 1 295 ? -7.151 -27.091 27.639 1.00 81.94 295 VAL A C 1
ATOM 2317 O O . VAL A 1 295 ? -7.369 -26.443 28.660 1.00 81.94 295 VAL A O 1
ATOM 2320 N N . GLU A 1 296 ? -5.996 -27.725 27.445 1.00 81.88 296 GLU A N 1
ATOM 2321 C CA . GLU A 1 296 ? -4.861 -27.603 28.361 1.00 81.88 296 GLU A CA 1
ATOM 2322 C C . GLU A 1 296 ? -4.286 -26.184 28.288 1.00 81.88 296 GLU A C 1
ATOM 2324 O O . GLU A 1 296 ? -3.969 -25.701 27.204 1.00 81.88 296 GLU A O 1
ATOM 2329 N N . ALA A 1 297 ? -4.130 -25.492 29.414 1.00 82.81 297 ALA A N 1
ATOM 2330 C CA . ALA A 1 297 ? -3.529 -24.160 29.460 1.00 82.81 297 ALA A CA 1
ATOM 2331 C C . ALA A 1 297 ? -2.443 -24.102 30.539 1.00 82.81 297 ALA A C 1
ATOM 2333 O O . ALA A 1 297 ? -2.672 -24.470 31.692 1.00 82.81 297 ALA A O 1
ATOM 2334 N N . SER A 1 298 ? -1.256 -23.629 30.161 1.00 83.38 298 SER A N 1
ATOM 2335 C CA . SER A 1 298 ? -0.185 -23.276 31.095 1.00 83.38 298 SER A CA 1
ATOM 2336 C C . SER A 1 298 ? -0.526 -21.978 31.839 1.00 83.38 298 SER A C 1
ATOM 2338 O O . SER A 1 298 ? -1.269 -21.134 31.335 1.00 83.38 298 SER A O 1
ATOM 2340 N N . SER A 1 299 ? 0.086 -21.744 33.005 1.00 79.94 299 SER A N 1
ATOM 2341 C CA . SER A 1 299 ? 0.001 -20.452 33.708 1.00 79.94 299 SER A CA 1
ATOM 2342 C C . SER A 1 299 ? 0.552 -19.277 32.888 1.00 79.94 299 SER A C 1
ATOM 2344 O O . SER A 1 299 ? 0.222 -18.126 33.163 1.00 79.94 299 SER A O 1
ATOM 2346 N N . THR A 1 300 ? 1.366 -19.558 31.868 1.00 89.31 300 THR A N 1
ATOM 2347 C CA . THR A 1 300 ? 1.877 -18.566 30.914 1.00 89.31 300 THR A CA 1
ATOM 2348 C C . THR A 1 300 ? 0.919 -18.285 29.753 1.00 89.31 300 THR A C 1
ATOM 2350 O O . THR A 1 300 ? 1.119 -17.309 29.031 1.00 89.31 300 THR A O 1
ATOM 2353 N N . ASP A 1 301 ? -0.135 -19.086 29.569 1.00 87.94 301 ASP A N 1
ATOM 2354 C CA . ASP A 1 301 ? -1.048 -18.994 28.422 1.00 87.94 301 ASP A CA 1
ATOM 2355 C C . ASP A 1 301 ? -2.205 -18.024 28.697 1.00 87.94 301 ASP A C 1
ATOM 2357 O O . ASP A 1 301 ? -3.385 -18.377 28.624 1.00 87.94 301 ASP A O 1
ATOM 2361 N N . LEU A 1 302 ? -1.871 -16.769 29.012 1.00 87.06 302 LEU A N 1
ATOM 2362 C CA . LEU A 1 302 ? -2.832 -15.749 29.452 1.00 87.06 302 LEU A CA 1
ATOM 2363 C C . LEU A 1 302 ? -4.015 -15.570 28.490 1.00 87.06 302 LEU A C 1
ATOM 2365 O O . LEU A 1 302 ? -5.152 -15.453 28.935 1.00 87.06 302 LEU A O 1
ATOM 2369 N N . ALA A 1 303 ? -3.772 -15.588 27.176 1.00 85.75 303 ALA A N 1
ATOM 2370 C CA . ALA A 1 303 ? -4.830 -15.434 26.177 1.00 85.75 303 ALA A CA 1
ATOM 2371 C C . ALA A 1 303 ? -5.823 -16.607 26.195 1.00 85.75 303 ALA A C 1
ATOM 2373 O O . ALA A 1 303 ? -7.035 -16.404 26.149 1.00 85.75 303 ALA A O 1
ATOM 2374 N N . ARG A 1 304 ? -5.313 -17.839 26.308 1.00 86.88 304 ARG A N 1
ATOM 2375 C CA . ARG A 1 304 ? -6.133 -19.052 26.401 1.00 86.88 304 ARG A CA 1
ATOM 2376 C C . ARG A 1 304 ? -6.953 -19.031 27.688 1.00 86.88 304 ARG A C 1
ATOM 2378 O O . ARG A 1 304 ? -8.162 -19.226 27.636 1.00 86.88 304 ARG A O 1
ATOM 2385 N N . MET A 1 305 ? -6.319 -18.694 28.811 1.00 87.38 305 MET A N 1
ATOM 2386 C CA . MET A 1 305 ? -6.991 -18.547 30.104 1.00 87.38 305 MET A CA 1
ATOM 2387 C C . MET A 1 305 ? -8.081 -17.468 30.079 1.00 87.38 305 MET A C 1
ATOM 2389 O O . MET A 1 305 ? -9.167 -17.702 30.600 1.00 87.38 305 MET A O 1
ATOM 2393 N N . ALA A 1 306 ? -7.834 -16.320 29.439 1.00 85.31 306 ALA A N 1
ATOM 2394 C CA . ALA A 1 306 ? -8.820 -15.248 29.310 1.00 85.31 306 ALA A CA 1
ATOM 2395 C C . ALA A 1 306 ? -10.047 -15.680 28.488 1.00 85.31 306 ALA A C 1
ATOM 2397 O O . ALA A 1 306 ? -11.175 -15.387 28.878 1.00 85.31 306 ALA A O 1
ATOM 2398 N N . ILE A 1 307 ? -9.843 -16.414 27.386 1.00 85.12 307 ILE A N 1
ATOM 2399 C CA . ILE A 1 307 ? -10.942 -16.961 26.574 1.00 85.12 307 ILE A CA 1
ATOM 2400 C C . ILE A 1 307 ? -11.759 -17.972 27.381 1.00 85.12 307 ILE A C 1
ATOM 2402 O O . ILE A 1 307 ? -12.983 -17.876 27.394 1.00 85.12 307 ILE A O 1
ATOM 2406 N N . LEU A 1 308 ? -11.103 -18.907 28.077 1.00 85.69 308 LEU A N 1
ATOM 2407 C CA . LEU A 1 308 ? -11.793 -19.899 28.907 1.00 85.69 308 LEU A CA 1
ATOM 2408 C C . LEU A 1 308 ? -12.572 -19.223 30.041 1.00 85.69 308 LEU A C 1
ATOM 2410 O O . LEU A 1 308 ? -13.734 -19.546 30.267 1.00 85.69 308 LEU A O 1
ATOM 2414 N N . GLN A 1 309 ? -11.979 -18.233 30.712 1.00 84.94 309 GLN A N 1
ATOM 2415 C CA . GLN A 1 309 ? -12.667 -17.479 31.757 1.00 84.94 309 GLN A CA 1
ATOM 2416 C C . GLN A 1 309 ? -13.881 -16.726 31.204 1.00 84.94 309 GLN A C 1
ATOM 2418 O O . GLN A 1 309 ? -14.952 -16.785 31.802 1.00 84.94 309 GLN A O 1
ATOM 2423 N N . PHE A 1 310 ? -13.744 -16.042 30.065 1.00 84.38 310 PHE A N 1
ATOM 2424 C CA . PHE A 1 310 ? -14.881 -15.390 29.420 1.00 84.38 310 PHE A CA 1
ATOM 2425 C C . PHE A 1 310 ? -15.975 -16.408 29.083 1.00 84.38 310 PHE A C 1
ATOM 2427 O O . PHE A 1 310 ? -17.132 -16.190 29.433 1.00 84.38 310 PHE A O 1
ATOM 2434 N N . ALA A 1 311 ? -15.610 -17.539 28.478 1.00 81.88 311 ALA A N 1
ATOM 2435 C CA . ALA A 1 311 ? -16.564 -18.548 28.045 1.00 81.88 311 ALA A CA 1
ATOM 2436 C C . ALA A 1 311 ? -17.333 -19.201 29.198 1.00 81.88 311 ALA A C 1
ATOM 2438 O O . ALA A 1 311 ? -18.544 -19.372 29.086 1.00 81.88 311 ALA A O 1
ATOM 2439 N N . PHE A 1 312 ? -16.657 -19.527 30.302 1.00 79.06 312 PHE A N 1
ATOM 2440 C CA . PHE A 1 312 ? -17.277 -20.227 31.428 1.00 79.06 312 PHE A CA 1
ATOM 2441 C C . PHE A 1 312 ? -17.919 -19.304 32.468 1.00 79.06 312 PHE A C 1
ATOM 2443 O O . PHE A 1 312 ? -18.837 -19.741 33.154 1.00 79.06 312 PHE A O 1
ATOM 2450 N N . ALA A 1 313 ? -17.448 -18.059 32.618 1.00 78.88 313 ALA A N 1
ATOM 2451 C CA . ALA A 1 313 ? -17.887 -17.183 33.710 1.00 78.88 313 ALA A CA 1
ATOM 2452 C C . ALA A 1 313 ? -18.685 -15.948 33.268 1.00 78.88 313 ALA A C 1
ATOM 2454 O O . ALA A 1 313 ? -19.491 -15.464 34.053 1.00 78.88 313 ALA A O 1
ATOM 2455 N N . TYR A 1 314 ? -18.473 -15.422 32.055 1.00 75.56 314 TYR A N 1
ATOM 2456 C CA . TYR A 1 314 ? -19.008 -14.103 31.666 1.00 75.56 314 TYR A CA 1
ATOM 2457 C C . TYR A 1 314 ? -19.812 -14.095 30.361 1.00 75.56 314 TYR A C 1
ATOM 2459 O O . TYR A 1 314 ? -20.507 -13.122 30.075 1.00 75.56 314 TYR A O 1
ATOM 2467 N N . GLY A 1 315 ? -19.731 -15.151 29.549 1.00 67.56 315 GLY A N 1
ATOM 2468 C CA . GLY A 1 315 ? -20.318 -15.172 28.209 1.00 67.56 315 GLY A CA 1
ATOM 2469 C C . GLY A 1 315 ? -21.840 -14.992 28.188 1.00 67.56 315 GLY A C 1
ATOM 2470 O O . GLY A 1 315 ? -22.378 -14.496 27.199 1.00 67.56 315 GLY A O 1
ATOM 2471 N N . ASN A 1 316 ? -22.530 -15.354 29.275 1.00 75.19 316 ASN A N 1
ATOM 2472 C CA . ASN A 1 316 ? -23.990 -15.294 29.371 1.00 75.19 316 ASN A CA 1
ATOM 2473 C C . ASN A 1 316 ? -24.546 -13.867 29.513 1.00 75.19 316 ASN A C 1
ATOM 2475 O O . ASN A 1 316 ? -25.682 -13.638 29.100 1.00 75.19 316 ASN A O 1
ATOM 2479 N N . ASP A 1 317 ? -23.732 -12.912 29.974 1.00 78.94 317 ASP A N 1
ATOM 2480 C CA . ASP A 1 317 ? -24.158 -11.531 30.265 1.00 78.94 317 ASP A CA 1
ATOM 2481 C C . ASP A 1 317 ? -23.658 -10.514 29.230 1.00 78.94 317 ASP A C 1
ATOM 2483 O O . ASP A 1 317 ? -23.786 -9.297 29.395 1.00 78.94 317 ASP A O 1
ATOM 2487 N N . ALA A 1 318 ? -23.070 -10.999 28.136 1.00 86.69 318 ALA A N 1
ATOM 2488 C CA . ALA A 1 318 ? -22.548 -10.161 27.072 1.00 86.69 318 ALA A CA 1
ATOM 2489 C C . ALA A 1 318 ? -23.525 -10.101 25.891 1.00 86.69 318 ALA A C 1
ATOM 2491 O O . ALA A 1 318 ? -23.972 -11.123 25.368 1.00 86.69 318 ALA A O 1
ATOM 2492 N N . PHE A 1 319 ? -23.815 -8.886 25.424 1.00 90.81 319 PHE A N 1
ATOM 2493 C CA . PHE A 1 319 ? -24.707 -8.632 24.294 1.00 90.81 319 PHE A CA 1
ATOM 2494 C C . PHE A 1 319 ? -23.959 -7.951 23.149 1.00 90.81 319 PHE A C 1
ATOM 2496 O O . PHE A 1 319 ? -23.057 -7.142 23.360 1.00 90.81 319 PHE A O 1
ATOM 2503 N N . LEU A 1 320 ? -24.380 -8.250 21.924 1.00 92.31 320 LEU A N 1
ATOM 2504 C CA . LEU A 1 320 ? -23.871 -7.675 20.689 1.00 92.31 320 LEU A CA 1
ATOM 2505 C C . LEU A 1 320 ? -24.951 -6.821 20.020 1.00 92.31 320 LEU A C 1
ATOM 2507 O O . LEU A 1 320 ? -26.112 -7.217 19.910 1.00 92.31 320 LEU A O 1
ATOM 2511 N N . ILE A 1 321 ? -24.542 -5.644 19.546 1.00 93.62 321 ILE A N 1
ATOM 2512 C CA . ILE A 1 321 ? -25.352 -4.756 18.711 1.00 93.62 321 ILE A CA 1
ATOM 2513 C C . ILE A 1 321 ? -24.603 -4.595 17.385 1.00 93.62 321 ILE A C 1
ATOM 2515 O O . ILE A 1 321 ? -23.535 -3.981 17.372 1.00 93.62 321 ILE A O 1
ATOM 2519 N N . PRO A 1 322 ? -25.112 -5.140 16.266 1.00 92.06 322 PRO A N 1
ATOM 2520 C CA . PRO A 1 322 ? -24.437 -5.008 14.984 1.00 92.06 322 PRO A CA 1
ATOM 2521 C C . PRO A 1 322 ? -24.597 -3.582 14.444 1.00 92.06 322 PRO A C 1
ATOM 2523 O O . PRO A 1 322 ? -25.713 -3.062 14.341 1.00 92.06 322 PRO A O 1
ATOM 2526 N N . VAL A 1 323 ? -23.479 -2.968 14.060 1.00 92.00 323 VAL A N 1
ATOM 2527 C CA . VAL A 1 323 ? -23.420 -1.612 13.498 1.00 92.00 323 VAL A CA 1
ATOM 2528 C C . VAL A 1 323 ? -22.725 -1.674 12.145 1.00 92.00 323 VAL A C 1
ATOM 2530 O O . VAL A 1 323 ? -21.597 -2.147 12.043 1.00 92.00 323 VAL A O 1
ATOM 2533 N N . ALA A 1 324 ? -23.402 -1.200 11.100 1.00 92.81 324 ALA A N 1
ATOM 2534 C CA . ALA A 1 324 ? -22.795 -1.051 9.783 1.00 92.81 324 ALA A CA 1
ATOM 2535 C C . ALA A 1 324 ? -22.001 0.258 9.743 1.00 92.81 324 ALA A C 1
ATOM 2537 O O . ALA A 1 324 ? -22.586 1.326 9.924 1.00 92.81 324 ALA A O 1
ATOM 2538 N N . LEU A 1 325 ? -20.693 0.167 9.505 1.00 91.31 325 LEU A N 1
ATOM 2539 C CA . LEU A 1 325 ? -19.801 1.322 9.436 1.00 91.31 325 LEU A CA 1
ATOM 2540 C C . LEU A 1 325 ? -19.595 1.764 7.978 1.00 91.31 325 LEU A C 1
ATOM 2542 O O . LEU A 1 325 ? -19.475 0.908 7.097 1.00 91.31 325 LEU A O 1
ATOM 2546 N N . PRO A 1 326 ? -19.535 3.077 7.698 1.00 90.62 326 PRO A N 1
ATOM 2547 C CA . PRO A 1 326 ? -19.147 3.569 6.386 1.00 90.62 326 PRO A CA 1
ATOM 2548 C C . PRO A 1 326 ? -17.664 3.292 6.116 1.00 90.62 326 PRO A C 1
ATOM 2550 O O . PRO A 1 326 ? -16.822 3.385 7.009 1.00 90.62 326 PRO A O 1
ATOM 2553 N N . VAL A 1 327 ? -17.345 2.979 4.861 1.00 86.75 327 VAL A N 1
ATOM 2554 C CA . VAL A 1 327 ? -15.967 2.749 4.412 1.00 86.75 327 VAL A CA 1
ATOM 2555 C C . VAL A 1 327 ? -15.170 4.053 4.466 1.00 86.75 327 VAL A C 1
ATOM 2557 O O . VAL A 1 327 ? -15.668 5.098 4.043 1.00 86.75 327 VAL A O 1
ATOM 2560 N N . GLY A 1 328 ? -13.935 3.992 4.973 1.00 91.12 328 GLY A N 1
ATOM 2561 C CA . GLY A 1 328 ? -13.026 5.138 4.989 1.00 91.12 328 GLY A CA 1
ATOM 2562 C C . GLY A 1 328 ? -13.444 6.263 5.930 1.00 91.12 328 GLY A C 1
ATOM 2563 O O . GLY A 1 328 ? -13.217 7.435 5.632 1.00 91.12 328 GLY A O 1
ATOM 2564 N N . ALA A 1 329 ? -14.059 5.923 7.061 1.00 94.75 329 ALA A N 1
ATOM 2565 C CA . ALA A 1 329 ? -14.434 6.889 8.082 1.00 94.75 329 ALA A CA 1
ATOM 2566 C C . ALA A 1 329 ? -14.016 6.427 9.477 1.00 94.75 329 ALA A C 1
ATOM 2568 O O . ALA A 1 329 ? -14.183 5.261 9.844 1.00 94.75 329 ALA A O 1
ATOM 2569 N N . PHE A 1 330 ? -13.537 7.370 10.282 1.00 95.19 330 PHE A N 1
ATOM 2570 C CA . PHE A 1 330 ? -13.354 7.160 11.711 1.00 95.19 330 PHE A CA 1
ATOM 2571 C C . PHE A 1 330 ? -14.716 7.246 12.396 1.00 95.19 330 PHE A C 1
ATOM 2573 O O . PHE A 1 330 ? -15.474 8.186 12.170 1.00 95.19 330 PHE A O 1
ATOM 2580 N N . SER A 1 331 ? -15.043 6.265 13.225 1.00 95.19 331 SER A N 1
ATOM 2581 C CA . SER A 1 331 ? -16.342 6.138 13.881 1.00 95.19 331 SER A CA 1
ATOM 2582 C C . SER A 1 331 ? -16.193 6.257 15.391 1.00 95.19 331 SER A C 1
ATOM 2584 O O . SER A 1 331 ? -15.316 5.628 15.984 1.00 95.19 331 SER A O 1
ATOM 2586 N N . ARG A 1 332 ? -17.063 7.046 16.019 1.00 92.88 332 ARG A N 1
ATOM 2587 C CA . ARG A 1 332 ? -17.103 7.261 17.468 1.00 92.88 332 ARG A CA 1
ATOM 2588 C C . ARG A 1 332 ? -18.489 6.950 17.999 1.00 92.88 332 ARG A C 1
ATOM 2590 O O . ARG A 1 332 ? -19.464 7.555 17.565 1.00 92.88 332 ARG A O 1
ATOM 2597 N N . ILE A 1 333 ? -18.571 6.077 18.996 1.00 92.25 333 ILE A N 1
ATOM 2598 C CA . ILE A 1 333 ? -19.807 5.907 19.764 1.00 92.25 333 ILE A CA 1
ATOM 2599 C C . ILE A 1 333 ? -20.000 7.147 20.643 1.00 92.25 333 ILE A C 1
ATOM 2601 O O . ILE A 1 333 ? -19.154 7.461 21.480 1.00 92.25 333 ILE A O 1
ATOM 2605 N N . VAL A 1 334 ? -21.111 7.851 20.441 1.00 93.62 334 VAL A N 1
ATOM 2606 C CA . VAL A 1 334 ? -21.480 9.063 21.186 1.00 93.62 334 VAL A CA 1
ATOM 2607 C C . VAL A 1 334 ? -22.298 8.699 22.416 1.00 93.62 334 VAL A C 1
ATOM 2609 O O . VAL A 1 334 ? -22.035 9.190 23.513 1.00 93.62 334 VAL A O 1
ATOM 2612 N N . SER A 1 335 ? -23.297 7.835 22.240 1.00 94.94 335 SER A N 1
ATOM 2613 C CA . SER A 1 335 ? -24.170 7.401 23.324 1.00 94.94 335 SER A CA 1
ATOM 2614 C C . SER A 1 335 ? -24.745 6.014 23.053 1.00 94.94 335 SER A C 1
ATOM 2616 O O . SER A 1 335 ? -24.993 5.649 21.905 1.00 94.94 335 SER A O 1
ATOM 2618 N N . LEU A 1 336 ? -24.965 5.246 24.120 1.00 96.25 336 LEU A N 1
ATOM 2619 C CA . LEU A 1 336 ? -25.697 3.985 24.093 1.00 96.25 336 LEU A CA 1
ATOM 2620 C C . LEU A 1 336 ? -26.742 4.014 25.208 1.00 96.25 336 LEU A C 1
ATOM 2622 O O . LEU A 1 336 ? -26.409 4.170 26.382 1.00 96.25 336 LEU A O 1
ATOM 2626 N N . LYS A 1 337 ? -28.014 3.869 24.844 1.00 97.62 337 LYS A N 1
ATOM 2627 C CA . LYS A 1 337 ? -29.131 3.730 25.782 1.00 97.62 337 LYS A CA 1
ATOM 2628 C C . LYS A 1 337 ? -29.777 2.374 25.573 1.00 97.62 337 LYS A C 1
ATOM 2630 O O . LYS A 1 337 ? -30.119 2.042 24.442 1.00 97.62 337 LYS A O 1
ATOM 2635 N N . VAL A 1 338 ? -29.957 1.616 26.644 1.00 96.88 338 VAL A N 1
ATOM 2636 C CA . VAL A 1 338 ? -30.576 0.289 26.615 1.00 96.88 338 VAL A CA 1
ATOM 2637 C C . VAL A 1 338 ? -31.852 0.329 27.438 1.00 96.88 338 VAL A C 1
ATOM 2639 O O . VAL A 1 338 ? -31.825 0.770 28.582 1.00 96.88 338 VAL A O 1
ATOM 2642 N N . ALA A 1 339 ? -32.956 -0.107 26.841 1.00 96.88 339 ALA A N 1
ATOM 2643 C CA . ALA A 1 339 ? -34.213 -0.352 27.527 1.00 96.88 339 ALA A CA 1
ATOM 2644 C C . ALA A 1 339 ? -34.336 -1.842 27.853 1.00 96.88 339 ALA A C 1
ATOM 2646 O O . ALA A 1 339 ? -34.055 -2.690 26.996 1.00 96.88 339 ALA A O 1
ATOM 2647 N N . ASP A 1 340 ? -34.758 -2.148 29.074 1.00 95.19 340 ASP A N 1
ATOM 2648 C CA . ASP A 1 340 ? -34.957 -3.514 29.547 1.00 95.19 340 ASP A CA 1
ATOM 2649 C C . ASP A 1 340 ? -36.429 -3.966 29.506 1.00 95.19 340 ASP A C 1
ATOM 2651 O O . ASP A 1 340 ? -37.338 -3.207 29.154 1.00 95.19 340 ASP A O 1
ATOM 2655 N N . THR A 1 341 ? -36.670 -5.229 29.861 1.00 94.25 341 THR A N 1
ATOM 2656 C CA . THR A 1 341 ? -38.006 -5.842 29.956 1.00 94.25 341 THR A CA 1
ATOM 2657 C C . THR A 1 341 ? -38.951 -5.150 30.943 1.00 94.25 341 THR A C 1
ATOM 2659 O O . THR A 1 341 ? -40.163 -5.324 30.830 1.00 94.25 341 THR A O 1
ATOM 2662 N N . PHE A 1 342 ? -38.432 -4.366 31.891 1.00 93.56 342 PHE A N 1
ATOM 2663 C CA . PHE A 1 342 ? -39.220 -3.598 32.859 1.00 93.56 342 PHE A CA 1
ATOM 2664 C C . PHE A 1 342 ? -39.505 -2.164 32.383 1.00 93.56 342 PHE A C 1
ATOM 2666 O O . PHE A 1 342 ? -40.160 -1.395 33.088 1.00 93.56 342 PHE A O 1
ATOM 2673 N N . GLY A 1 343 ? -39.042 -1.795 31.184 1.00 91.94 343 GLY A N 1
ATOM 2674 C CA . GLY A 1 343 ? -39.196 -0.459 30.615 1.00 91.94 343 GLY A CA 1
ATOM 2675 C C . GLY A 1 343 ? -38.226 0.572 31.195 1.00 91.94 343 GLY A C 1
ATOM 2676 O O . GLY A 1 343 ? -38.354 1.761 30.889 1.00 91.94 343 GLY A O 1
ATOM 2677 N N . GLN A 1 344 ? -37.250 0.155 32.007 1.00 94.94 344 GLN A N 1
ATOM 2678 C CA . GLN A 1 344 ? -36.215 1.054 32.501 1.00 94.94 344 GLN A CA 1
ATOM 2679 C C . GLN A 1 344 ? -35.197 1.308 31.392 1.00 94.94 344 GLN A C 1
ATOM 2681 O O . GLN A 1 344 ? -34.789 0.395 30.678 1.00 94.94 344 GLN A O 1
ATOM 2686 N N . THR A 1 345 ? -34.797 2.569 31.225 1.00 96.62 345 THR A N 1
ATOM 2687 C CA . THR A 1 345 ? -33.776 2.960 30.247 1.00 96.62 345 THR A CA 1
ATOM 2688 C C . THR A 1 345 ? -32.493 3.345 30.962 1.00 96.62 345 THR A C 1
ATOM 2690 O O . THR A 1 345 ? -32.462 4.329 31.701 1.00 96.62 345 THR A O 1
ATOM 2693 N N . THR A 1 346 ? -31.420 2.622 30.667 1.00 95.44 346 THR A N 1
ATOM 2694 C CA . THR A 1 346 ? -30.098 2.834 31.251 1.00 95.44 346 THR A CA 1
ATOM 2695 C C . THR A 1 346 ? -29.143 3.383 30.197 1.00 95.44 346 THR A C 1
ATOM 2697 O O . THR A 1 346 ? -29.027 2.841 29.095 1.00 95.44 346 THR A O 1
ATOM 2700 N N . ALA A 1 347 ? -28.445 4.473 30.521 1.00 96.25 347 ALA A N 1
ATOM 2701 C CA . ALA A 1 347 ? -27.339 4.966 29.707 1.00 96.25 347 ALA A CA 1
ATOM 2702 C C . ALA A 1 347 ? -26.098 4.111 29.988 1.00 96.25 347 ALA A C 1
ATOM 2704 O O . ALA A 1 347 ? -25.571 4.115 31.101 1.00 96.25 347 ALA A O 1
ATOM 2705 N N . ILE A 1 348 ? -25.641 3.376 28.980 1.00 92.88 348 ILE A N 1
ATOM 2706 C CA . ILE A 1 348 ? -24.452 2.539 29.076 1.00 92.88 348 ILE A CA 1
ATOM 2707 C C . ILE A 1 348 ? -23.241 3.402 28.749 1.00 92.88 348 ILE A C 1
ATOM 2709 O O . ILE A 1 348 ? -23.129 3.977 27.665 1.00 92.88 348 ILE A O 1
ATOM 2713 N N . LEU A 1 349 ? -22.337 3.508 29.717 1.00 88.00 349 LEU A N 1
ATOM 2714 C CA . LEU A 1 349 ? -21.077 4.217 29.547 1.00 88.00 349 LEU A CA 1
ATOM 2715 C C . LEU A 1 349 ? -20.027 3.284 28.932 1.00 88.00 349 LEU A C 1
ATOM 2717 O O . LEU A 1 349 ? -20.078 2.076 29.177 1.00 88.00 349 LEU A O 1
ATOM 2721 N N . PRO A 1 350 ? -19.039 3.824 28.197 1.00 82.19 350 PRO A N 1
ATOM 2722 C CA . PRO A 1 350 ? -17.899 3.040 27.748 1.00 82.19 350 PRO A CA 1
ATOM 2723 C C . PRO A 1 350 ? -17.237 2.316 28.925 1.00 82.19 350 PRO A C 1
ATOM 2725 O O . PRO A 1 350 ? -17.048 2.905 29.996 1.00 82.19 350 PRO A O 1
ATOM 2728 N N . ALA A 1 351 ? -16.864 1.050 28.714 1.00 77.38 351 ALA A N 1
ATOM 2729 C CA . ALA A 1 351 ? -16.129 0.266 29.709 1.00 77.38 351 ALA A CA 1
ATOM 2730 C C . ALA A 1 351 ? -14.827 0.976 30.115 1.00 77.38 351 ALA A C 1
ATOM 2732 O O . ALA A 1 351 ? -14.444 0.986 31.283 1.00 77.38 351 ALA A O 1
ATOM 2733 N N . MET A 1 352 ? -14.196 1.649 29.151 1.00 70.75 352 MET A N 1
ATOM 2734 C CA . MET A 1 352 ? -13.005 2.451 29.365 1.00 70.75 352 MET A CA 1
ATOM 2735 C C . MET A 1 352 ? -13.382 3.903 29.700 1.00 70.75 352 MET A C 1
ATOM 2737 O O . MET A 1 352 ? -13.912 4.637 28.863 1.00 70.75 352 MET A O 1
ATOM 2741 N N . ARG A 1 353 ? -13.115 4.337 30.937 1.00 63.69 353 ARG A N 1
ATOM 2742 C CA . ARG A 1 353 ? -13.430 5.696 31.404 1.00 63.69 353 ARG A CA 1
ATOM 2743 C C . ARG A 1 353 ? -12.169 6.550 31.466 1.00 63.69 353 ARG A C 1
ATOM 2745 O O . ARG A 1 353 ? -11.243 6.247 32.210 1.00 63.69 353 ARG A O 1
ATOM 2752 N N . ARG A 1 354 ? -12.172 7.687 30.760 1.00 56.41 354 ARG A N 1
ATOM 2753 C CA . ARG A 1 354 ? -11.031 8.626 30.696 1.00 56.41 354 ARG A CA 1
ATOM 2754 C C . ARG A 1 354 ? -10.584 9.164 32.070 1.00 56.41 354 ARG A C 1
ATOM 2756 O O . ARG A 1 354 ? -9.467 9.631 32.224 1.00 56.41 354 ARG A O 1
ATOM 2763 N N . GLN A 1 355 ? -11.462 9.100 33.070 1.00 52.34 355 GLN A N 1
ATOM 2764 C CA . GLN A 1 355 ? -11.248 9.618 34.426 1.00 52.34 355 GLN A CA 1
ATOM 2765 C C . GLN A 1 355 ? -10.525 8.632 35.360 1.00 52.34 355 GLN A C 1
ATOM 2767 O O . GLN A 1 355 ? -10.052 9.046 36.412 1.00 52.34 355 GLN A O 1
ATOM 2772 N N . THR A 1 356 ? -10.433 7.348 34.993 1.00 54.50 356 THR A N 1
ATOM 2773 C CA . THR A 1 356 ? -9.764 6.291 35.779 1.00 54.50 356 THR A CA 1
ATOM 2774 C C . THR A 1 356 ? -8.489 5.784 35.100 1.00 54.50 356 THR A C 1
ATOM 2776 O O . THR A 1 356 ? -8.018 4.697 35.418 1.00 54.50 356 THR A O 1
ATOM 2779 N N . LEU A 1 357 ? -7.963 6.537 34.129 1.00 55.38 357 LEU A N 1
ATOM 2780 C CA . LEU A 1 357 ? -6.794 6.159 33.339 1.00 55.38 357 LEU A CA 1
ATOM 2781 C C . LEU A 1 357 ? -5.519 6.191 34.193 1.00 55.38 357 LEU A C 1
ATOM 2783 O O . LEU A 1 357 ? -5.083 7.259 34.620 1.00 55.38 357 LEU A O 1
ATOM 2787 N N . ASP A 1 358 ? -4.883 5.036 34.364 1.00 56.06 358 ASP A N 1
ATOM 2788 C CA . ASP A 1 358 ? -3.426 4.961 34.439 1.00 56.06 358 ASP A CA 1
ATOM 2789 C C . ASP A 1 358 ? -2.869 4.556 33.054 1.00 56.06 358 ASP A C 1
ATOM 2791 O O . ASP A 1 358 ? -3.620 4.310 32.106 1.00 56.06 358 ASP A O 1
ATOM 2795 N N . ARG A 1 359 ? -1.541 4.488 32.915 1.00 53.06 359 ARG A N 1
ATOM 2796 C CA . ARG A 1 359 ? -0.872 4.074 31.665 1.00 53.06 359 ARG A CA 1
ATOM 2797 C C . ARG A 1 359 ? -1.109 2.603 31.270 1.00 53.06 359 ARG A C 1
ATOM 2799 O O . ARG A 1 359 ? -0.608 2.191 30.232 1.00 53.06 359 ARG A O 1
ATOM 2806 N N . SER A 1 360 ? -1.814 1.808 32.077 1.00 55.66 360 SER A N 1
ATOM 2807 C CA . SER A 1 360 ? -2.121 0.396 31.809 1.00 55.66 360 SER A CA 1
ATOM 2808 C C . SER A 1 360 ? -3.485 0.179 31.141 1.00 55.66 360 SER A C 1
ATOM 2810 O O . SER A 1 360 ? -3.844 -0.953 30.819 1.00 55.66 360 SER A O 1
ATOM 2812 N N . ALA A 1 361 ? -4.245 1.250 30.892 1.00 63.41 361 ALA A N 1
ATOM 2813 C CA . ALA A 1 361 ? -5.523 1.155 30.203 1.00 63.41 361 ALA A CA 1
ATOM 2814 C C . ALA A 1 361 ? -5.352 0.777 28.722 1.00 63.41 361 ALA A C 1
ATOM 2816 O O . ALA A 1 361 ? -4.641 1.440 27.968 1.00 63.41 361 ALA A O 1
ATOM 2817 N N . TRP A 1 362 ? -6.065 -0.267 28.300 1.00 71.06 362 TRP A N 1
ATOM 2818 C CA . TRP A 1 362 ? -6.079 -0.776 26.932 1.00 71.06 362 TRP A CA 1
ATOM 2819 C C . TRP A 1 362 ? -7.511 -0.809 26.391 1.00 71.06 362 TRP A C 1
ATOM 2821 O O . TRP A 1 362 ? -8.445 -1.149 27.120 1.00 71.06 362 TRP A O 1
ATOM 2831 N N . SER A 1 363 ? -7.679 -0.490 25.105 1.00 75.88 363 SER A N 1
ATOM 2832 C CA . SER A 1 363 ? -8.944 -0.650 24.385 1.00 75.88 363 SER A CA 1
ATOM 2833 C C . SER A 1 363 ? -8.727 -1.469 23.127 1.00 75.88 363 SER A C 1
ATOM 2835 O O . SER A 1 363 ? -7.847 -1.172 22.321 1.00 75.88 363 SER A O 1
ATOM 2837 N N . PHE A 1 364 ? -9.583 -2.464 22.927 1.00 79.19 364 PHE A N 1
ATOM 2838 C CA . PHE A 1 364 ? -9.643 -3.192 21.669 1.00 79.19 364 PHE A CA 1
ATOM 2839 C C . PHE A 1 364 ? -10.236 -2.298 20.573 1.00 79.19 364 PHE A C 1
ATOM 2841 O O . PHE A 1 364 ? -11.198 -1.573 20.837 1.00 79.19 364 PHE A O 1
ATOM 2848 N N . LEU A 1 365 ? -9.691 -2.371 19.353 1.00 83.31 365 LEU A N 1
ATOM 2849 C CA . LEU A 1 365 ? -10.213 -1.680 18.165 1.00 83.31 365 LEU A CA 1
ATOM 2850 C C . LEU A 1 365 ? -10.337 -0.150 18.324 1.00 83.31 365 LEU A C 1
ATOM 2852 O O . LEU A 1 365 ? -11.273 0.463 17.808 1.00 83.31 365 LEU A O 1
ATOM 2856 N N . ALA A 1 366 ? -9.401 0.469 19.042 1.00 86.31 366 ALA A N 1
ATOM 2857 C CA . ALA A 1 366 ? -9.322 1.918 19.187 1.00 86.31 366 ALA A CA 1
ATOM 2858 C C . ALA A 1 366 ? -7.995 2.446 18.641 1.00 86.31 366 ALA A C 1
ATOM 2860 O O . ALA A 1 366 ? -6.945 1.836 18.836 1.00 86.31 366 ALA A O 1
ATOM 2861 N N . ILE A 1 367 ? -8.052 3.603 17.987 1.00 88.75 367 ILE A N 1
ATOM 2862 C CA . ILE A 1 367 ? -6.868 4.339 17.543 1.00 88.75 367 ILE A CA 1
ATOM 2863 C C . ILE A 1 367 ? -6.135 4.920 18.756 1.00 88.75 367 ILE A C 1
ATOM 2865 O O . ILE A 1 367 ? -6.758 5.546 19.615 1.00 88.75 367 ILE A O 1
ATOM 2869 N N . SER A 1 368 ? -4.820 4.720 18.825 1.00 86.44 368 SER A N 1
ATOM 2870 C CA . SER A 1 368 ? -3.966 5.284 19.877 1.00 86.44 368 SER A CA 1
ATOM 2871 C C . SER A 1 368 ? -3.738 6.781 19.660 1.00 86.44 368 SER A C 1
ATOM 2873 O O . SER A 1 368 ? -3.553 7.223 18.530 1.00 86.44 368 SER A O 1
ATOM 2875 N N . GLU A 1 369 ? -3.716 7.566 20.735 1.00 84.56 369 GLU A N 1
ATOM 2876 C CA . GLU A 1 369 ? -3.243 8.958 20.730 1.00 84.56 369 GLU A CA 1
ATOM 2877 C C . GLU A 1 369 ? -1.709 8.989 20.899 1.00 84.56 369 GLU A C 1
ATOM 2879 O O . GLU A 1 369 ? -1.163 8.128 21.587 1.00 84.56 369 GLU A O 1
ATOM 2884 N N . THR A 1 370 ? -1.015 10.015 20.378 1.00 70.88 370 THR A N 1
ATOM 2885 C CA . THR A 1 370 ? 0.472 10.144 20.381 1.00 70.88 370 THR A CA 1
ATOM 2886 C C . THR A 1 370 ? 1.163 9.984 21.745 1.00 70.88 370 THR A C 1
ATOM 2888 O O . THR A 1 370 ? 2.363 9.744 21.835 1.00 70.88 370 THR A O 1
ATOM 2891 N N . ALA A 1 371 ? 0.421 10.110 22.848 1.00 67.88 371 ALA A N 1
ATOM 2892 C CA . ALA A 1 371 ? 0.921 9.850 24.198 1.00 67.88 371 ALA A CA 1
ATOM 2893 C C . ALA A 1 371 ? 0.880 8.355 24.600 1.00 67.88 371 ALA A C 1
ATOM 2895 O O . ALA A 1 371 ? 1.087 8.040 25.774 1.00 67.88 371 ALA A O 1
ATOM 2896 N N . GLY A 1 372 ? 0.564 7.450 23.666 1.00 67.06 372 GLY A N 1
ATOM 2897 C CA . GLY A 1 372 ? 0.282 6.035 23.931 1.00 67.06 372 GLY A CA 1
ATOM 2898 C C . GLY A 1 372 ? -1.032 5.813 24.684 1.00 67.06 372 GLY A C 1
ATOM 2899 O O . GLY A 1 372 ? -1.244 4.751 25.263 1.00 67.06 372 GLY A O 1
ATOM 2900 N N . MET A 1 373 ? -1.896 6.830 24.723 1.00 67.94 373 MET A N 1
ATOM 2901 C CA . MET A 1 373 ? -3.172 6.769 25.429 1.00 67.94 373 MET A CA 1
ATOM 2902 C C . MET A 1 373 ? -4.234 6.165 24.506 1.00 67.94 373 MET A C 1
ATOM 2904 O O . MET A 1 373 ? -4.281 6.514 23.325 1.00 67.94 373 MET A O 1
ATOM 2908 N N . PRO A 1 374 ? -5.109 5.284 25.009 1.00 68.06 374 PRO A N 1
ATOM 2909 C CA . PRO A 1 374 ? -6.168 4.711 24.191 1.00 68.06 374 PRO A CA 1
ATOM 2910 C C . PRO A 1 374 ? -7.182 5.795 23.786 1.00 68.06 374 PRO A C 1
ATOM 2912 O O . PRO A 1 374 ? -7.755 6.475 24.645 1.00 68.06 374 PRO A O 1
ATOM 2915 N N . GLY A 1 375 ? -7.402 5.957 22.479 1.00 78.62 375 GLY A N 1
ATOM 2916 C CA . GLY A 1 375 ? -8.407 6.864 21.930 1.00 78.62 375 GLY A CA 1
ATOM 2917 C C . GLY A 1 375 ? -9.821 6.275 21.965 1.00 78.62 375 GLY A C 1
ATOM 2918 O O . GLY A 1 375 ? -10.094 5.256 22.597 1.00 78.62 375 GLY A O 1
ATOM 2919 N N . ASN A 1 376 ? -10.758 6.939 21.285 1.00 84.69 376 ASN A N 1
ATOM 2920 C CA . ASN A 1 376 ? -12.175 6.546 21.231 1.00 84.69 376 ASN A CA 1
ATOM 2921 C C . ASN A 1 376 ? -12.739 6.472 19.804 1.00 84.69 376 ASN A C 1
ATOM 2923 O O . ASN A 1 376 ? -13.951 6.586 19.600 1.00 84.69 376 ASN A O 1
ATOM 2927 N N . LEU A 1 377 ? -11.848 6.348 18.824 1.00 91.50 377 LEU A N 1
ATOM 2928 C CA . LEU A 1 377 ? -12.182 6.231 17.415 1.00 91.50 377 LEU A CA 1
ATOM 2929 C C . LEU A 1 377 ? -11.859 4.820 16.943 1.00 91.50 377 LEU A C 1
ATOM 2931 O O . LEU A 1 377 ? -10.781 4.303 17.225 1.00 91.50 377 LEU A O 1
ATOM 2935 N N . LEU A 1 378 ? -12.787 4.235 16.199 1.00 92.19 378 LEU A N 1
ATOM 2936 C CA . LEU A 1 378 ? -12.585 3.032 15.406 1.00 92.19 378 LEU A CA 1
ATOM 2937 C C . LEU A 1 378 ? -12.395 3.447 13.952 1.00 92.19 378 LEU A C 1
ATOM 2939 O O . LEU A 1 378 ? -13.173 4.246 13.434 1.00 92.19 378 LEU A O 1
ATOM 2943 N N . PHE A 1 379 ? -11.412 2.876 13.274 1.00 92.50 379 PHE A N 1
ATOM 2944 C CA . PHE A 1 379 ? -11.213 3.081 11.848 1.00 92.50 379 PHE A CA 1
ATOM 2945 C C . PHE A 1 379 ? -11.193 1.742 11.134 1.00 92.50 379 PHE A C 1
ATOM 2947 O O . PHE A 1 379 ? -10.544 0.814 11.593 1.00 92.50 379 PHE A O 1
ATOM 2954 N N . VAL A 1 380 ? -11.884 1.648 10.004 1.00 90.19 380 VAL A N 1
ATOM 2955 C CA . VAL A 1 380 ? -11.703 0.541 9.065 1.00 90.19 380 VAL A CA 1
ATOM 2956 C C . VAL A 1 380 ? -11.090 1.155 7.810 1.00 90.19 380 VAL A C 1
ATOM 2958 O O . VAL A 1 380 ? -11.813 1.827 7.062 1.00 90.19 380 VAL A O 1
ATOM 2961 N N . PRO A 1 381 ? -9.765 1.010 7.606 1.00 91.25 381 PRO A N 1
ATOM 2962 C CA . PRO A 1 381 ? -9.089 1.602 6.462 1.00 91.25 381 PRO A CA 1
ATOM 2963 C C . PRO A 1 381 ? -9.730 1.150 5.143 1.00 91.25 381 PRO A C 1
ATOM 2965 O O . PRO A 1 381 ? -10.047 -0.034 4.996 1.00 91.25 381 PRO A O 1
ATOM 2968 N N . PRO A 1 382 ? -9.925 2.057 4.170 1.00 93.81 382 PRO A N 1
ATOM 2969 C CA . PRO A 1 382 ? -10.514 1.723 2.881 1.00 93.81 382 PRO A CA 1
ATOM 2970 C C . PRO A 1 382 ? -9.442 1.101 1.974 1.00 93.81 382 PRO A C 1
ATOM 2972 O O . PRO A 1 382 ? -9.017 1.710 1.000 1.00 93.81 382 PRO A O 1
ATOM 2975 N N . VAL A 1 383 ? -8.982 -0.100 2.324 1.00 93.12 383 VAL A N 1
ATOM 2976 C CA . VAL A 1 383 ? -7.976 -0.863 1.568 1.00 93.12 383 VAL A CA 1
ATOM 2977 C C . VAL A 1 383 ? -8.606 -1.933 0.695 1.00 93.12 383 VAL A C 1
ATOM 2979 O O . VAL A 1 383 ? -9.652 -2.489 1.042 1.00 93.12 383 VAL A O 1
ATOM 2982 N N . ALA A 1 384 ? -7.954 -2.240 -0.423 1.00 90.50 384 ALA A N 1
ATOM 2983 C CA . ALA A 1 384 ? -8.379 -3.281 -1.337 1.00 90.50 384 ALA A CA 1
ATOM 2984 C C . ALA A 1 384 ? -8.413 -4.659 -0.657 1.00 90.50 384 ALA A C 1
ATOM 2986 O O . ALA A 1 384 ? -7.395 -5.195 -0.216 1.00 90.50 384 ALA A O 1
ATOM 2987 N N . ASP A 1 385 ? -9.597 -5.268 -0.620 1.00 83.00 385 ASP A N 1
ATOM 2988 C CA . ASP A 1 385 ? -9.748 -6.650 -0.177 1.00 83.00 385 ASP A CA 1
ATOM 2989 C C . ASP A 1 385 ? -9.588 -7.618 -1.363 1.00 83.00 385 ASP A C 1
ATOM 2991 O O . ASP A 1 385 ? -9.865 -7.265 -2.510 1.00 83.00 385 ASP A O 1
ATOM 2995 N N . HIS A 1 386 ? -9.145 -8.851 -1.098 1.00 86.56 386 HIS A N 1
ATOM 2996 C CA . HIS A 1 386 ? -8.961 -9.900 -2.119 1.00 86.56 386 HIS A CA 1
ATOM 2997 C C . HIS A 1 386 ? -8.072 -9.502 -3.320 1.00 86.56 386 HIS A C 1
ATOM 2999 O O . HIS A 1 386 ? -8.322 -9.910 -4.459 1.00 86.56 386 HIS A O 1
ATOM 3005 N N . ALA A 1 387 ? -7.018 -8.717 -3.080 1.00 91.56 387 ALA A N 1
ATOM 3006 C CA . ALA A 1 387 ? -6.088 -8.299 -4.124 1.00 91.56 387 ALA A CA 1
ATOM 3007 C C . ALA A 1 387 ? -5.360 -9.488 -4.788 1.00 91.56 387 ALA A C 1
ATOM 3009 O O . ALA A 1 387 ? -4.950 -10.451 -4.135 1.00 91.56 387 ALA A O 1
ATOM 3010 N N . GLN A 1 388 ? -5.165 -9.396 -6.103 1.00 95.56 388 GLN A N 1
ATOM 3011 C CA . GLN A 1 388 ? -4.343 -10.307 -6.890 1.00 95.56 388 GLN A CA 1
ATOM 3012 C C . GLN A 1 388 ? -2.920 -9.766 -6.999 1.00 95.56 388 GLN A C 1
ATOM 3014 O O . GLN A 1 388 ? -2.705 -8.586 -7.276 1.00 95.56 388 GLN A O 1
ATOM 3019 N N . PHE A 1 389 ? -1.943 -10.651 -6.824 1.00 95.12 389 PHE A N 1
ATOM 3020 C CA . PHE A 1 389 ? -0.530 -10.295 -6.858 1.00 95.12 389 PHE A CA 1
ATOM 3021 C C . PHE A 1 389 ? 0.122 -10.810 -8.135 1.00 95.12 389 PHE A C 1
ATOM 3023 O O . PHE A 1 389 ? 0.083 -12.006 -8.430 1.00 95.12 389 PHE A O 1
ATOM 3030 N N . GLY A 1 390 ? 0.749 -9.900 -8.874 1.00 95.19 390 GLY A N 1
ATOM 3031 C CA . GLY A 1 390 ? 1.597 -10.233 -10.006 1.00 95.19 390 GLY A CA 1
ATOM 3032 C C . GLY A 1 390 ? 2.901 -10.908 -9.579 1.00 95.19 390 GLY A C 1
ATOM 3033 O O . GLY A 1 390 ? 3.203 -11.090 -8.394 1.00 95.19 390 GLY A O 1
ATOM 3034 N N . VAL A 1 391 ? 3.710 -11.265 -10.577 1.00 96.38 391 VAL A N 1
ATOM 3035 C CA . VAL A 1 391 ? 5.073 -11.751 -10.340 1.00 96.38 391 VAL A CA 1
ATOM 3036 C C . VAL A 1 391 ? 5.923 -10.665 -9.677 1.00 96.38 391 VAL A C 1
ATOM 3038 O O . VAL A 1 391 ? 5.718 -9.474 -9.905 1.00 96.38 391 VAL A O 1
ATOM 3041 N N . VAL A 1 392 ? 6.901 -11.084 -8.873 1.00 96.75 392 VAL A N 1
ATOM 3042 C CA . VAL A 1 392 ? 7.903 -10.174 -8.301 1.00 96.75 392 VAL A CA 1
ATOM 3043 C C . VAL A 1 392 ? 8.793 -9.668 -9.435 1.00 96.75 392 VAL A C 1
ATOM 3045 O O . VAL A 1 392 ? 9.581 -10.446 -9.977 1.00 96.75 392 VAL A O 1
ATOM 3048 N N . LEU A 1 393 ? 8.619 -8.398 -9.804 1.00 95.31 393 LEU A N 1
ATOM 3049 C CA . LEU A 1 393 ? 9.353 -7.713 -10.872 1.00 95.31 393 LEU A CA 1
ATOM 3050 C C . LEU A 1 393 ? 10.784 -7.429 -10.444 1.00 95.31 393 LEU A C 1
ATOM 3052 O O . LEU A 1 393 ? 11.726 -7.805 -11.137 1.00 95.31 393 LEU A O 1
ATOM 3056 N N . GLU A 1 394 ? 10.923 -6.831 -9.264 1.00 96.31 394 GLU A N 1
ATOM 3057 C CA . GLU A 1 394 ? 12.206 -6.514 -8.657 1.00 96.31 394 GLU A CA 1
ATOM 3058 C C . GLU A 1 394 ? 12.326 -7.163 -7.289 1.00 96.31 394 GLU A C 1
ATOM 3060 O O . GLU A 1 394 ? 11.356 -7.275 -6.537 1.00 96.31 394 GLU A O 1
ATOM 3065 N N . GLU A 1 395 ? 13.539 -7.582 -6.962 1.00 97.38 395 GLU A N 1
ATOM 3066 C CA . GLU A 1 395 ? 13.863 -8.186 -5.682 1.00 97.38 395 GLU A CA 1
ATOM 3067 C C . GLU A 1 395 ? 15.268 -7.753 -5.278 1.00 97.38 395 GLU A C 1
ATOM 3069 O O . GLU A 1 395 ? 16.240 -8.076 -5.966 1.00 97.38 395 GLU A O 1
ATOM 3074 N N . ALA A 1 396 ? 15.374 -7.057 -4.149 1.00 96.44 396 ALA A N 1
ATOM 3075 C CA . ALA A 1 396 ? 16.639 -6.642 -3.560 1.00 96.44 396 ALA A CA 1
ATOM 3076 C C . ALA A 1 396 ? 16.748 -7.156 -2.122 1.00 96.44 396 ALA A C 1
ATOM 3078 O O . ALA A 1 396 ? 15.748 -7.386 -1.442 1.00 96.44 396 ALA A O 1
ATOM 3079 N N . THR A 1 397 ? 17.968 -7.399 -1.658 1.00 95.62 397 THR A N 1
ATOM 3080 C CA . THR A 1 397 ? 18.239 -7.831 -0.282 1.00 95.62 397 THR A CA 1
ATOM 3081 C C . THR A 1 397 ? 19.283 -6.918 0.344 1.00 95.62 397 THR A C 1
ATOM 3083 O O . THR A 1 397 ? 20.272 -6.612 -0.310 1.00 95.62 397 THR A O 1
ATOM 3086 N N . LEU A 1 398 ? 19.069 -6.494 1.587 1.00 94.44 398 LEU A N 1
ATOM 3087 C CA . LEU A 1 398 ? 20.075 -5.816 2.405 1.00 94.44 398 LEU A CA 1
ATOM 3088 C C . LEU A 1 398 ? 20.605 -6.810 3.435 1.00 94.44 398 LEU A C 1
ATOM 3090 O O . LEU A 1 398 ? 19.817 -7.448 4.137 1.00 94.44 398 LEU A O 1
ATOM 3094 N N . LEU A 1 399 ? 21.922 -6.959 3.501 1.00 91.69 399 LEU A N 1
ATOM 3095 C CA . LEU A 1 399 ? 22.607 -7.952 4.326 1.00 91.69 399 LEU A CA 1
ATOM 3096 C C . LEU A 1 399 ? 23.702 -7.263 5.136 1.00 91.69 399 LEU A C 1
ATOM 3098 O O . LEU A 1 399 ? 24.497 -6.532 4.553 1.00 91.69 399 LEU A O 1
ATOM 3102 N N . ARG A 1 400 ? 23.780 -7.506 6.448 1.00 88.00 400 ARG A N 1
ATOM 3103 C CA . ARG A 1 400 ? 24.938 -7.075 7.246 1.00 88.00 400 ARG A CA 1
ATOM 3104 C C . ARG A 1 400 ? 26.107 -8.036 7.025 1.00 88.00 400 ARG A C 1
ATOM 3106 O O . ARG A 1 400 ? 25.923 -9.250 7.061 1.00 88.00 400 ARG A O 1
ATOM 3113 N N . ASP A 1 401 ? 27.289 -7.476 6.812 1.00 84.12 401 ASP A N 1
ATOM 3114 C CA . ASP A 1 401 ? 28.563 -8.187 6.761 1.00 84.12 401 ASP A CA 1
ATOM 3115 C C . ASP A 1 401 ? 29.405 -7.761 7.966 1.00 84.12 401 ASP A C 1
ATOM 3117 O O . ASP A 1 401 ? 30.024 -6.696 7.976 1.00 84.12 401 ASP A O 1
ATOM 3121 N N . GLU A 1 402 ? 29.389 -8.591 9.008 1.00 78.38 402 GLU A N 1
ATOM 3122 C CA . GLU A 1 402 ? 30.088 -8.326 10.271 1.00 78.38 402 GLU A CA 1
ATOM 3123 C C . GLU A 1 402 ? 31.619 -8.375 10.110 1.00 78.38 402 GLU A C 1
ATOM 3125 O O . GLU A 1 402 ? 32.338 -7.731 10.869 1.00 78.38 402 GLU A O 1
ATOM 3130 N N . MET A 1 403 ? 32.145 -9.105 9.114 1.00 76.12 403 MET A N 1
ATOM 3131 C CA . MET A 1 403 ? 33.592 -9.177 8.871 1.00 76.12 403 MET A CA 1
ATOM 3132 C C . MET A 1 403 ? 34.112 -7.914 8.186 1.00 76.12 403 MET A C 1
ATOM 3134 O O . MET A 1 403 ? 35.195 -7.434 8.518 1.00 76.12 403 MET A O 1
ATOM 3138 N N . ALA A 1 404 ? 33.345 -7.384 7.233 1.00 72.81 404 ALA A N 1
ATOM 3139 C CA . ALA A 1 404 ? 33.691 -6.167 6.505 1.00 72.81 404 ALA A CA 1
ATOM 3140 C C . ALA A 1 404 ? 33.157 -4.880 7.166 1.00 72.81 404 ALA A C 1
ATOM 3142 O O . ALA A 1 404 ? 33.476 -3.786 6.700 1.00 72.81 404 ALA A O 1
ATOM 3143 N N . ASN A 1 405 ? 32.369 -5.005 8.242 1.00 79.19 405 ASN A N 1
ATOM 3144 C CA . ASN A 1 405 ? 31.686 -3.911 8.936 1.00 79.19 405 ASN A CA 1
ATOM 3145 C C . ASN A 1 405 ? 30.921 -2.989 7.968 1.00 79.19 405 ASN A C 1
ATOM 3147 O O . ASN A 1 405 ? 31.087 -1.768 7.977 1.00 79.19 405 ASN A O 1
ATOM 3151 N N . LEU A 1 406 ? 30.125 -3.592 7.082 1.00 87.31 406 LEU A N 1
ATOM 3152 C CA . LEU A 1 406 ? 29.323 -2.880 6.087 1.00 87.31 406 LEU A CA 1
ATOM 3153 C C . LEU A 1 406 ? 28.010 -3.614 5.796 1.00 87.31 406 LEU A C 1
ATOM 3155 O O . LEU A 1 406 ? 27.813 -4.762 6.196 1.00 87.31 406 LEU A O 1
ATOM 3159 N N . VAL A 1 407 ? 27.109 -2.958 5.068 1.00 90.88 407 VAL A N 1
ATOM 3160 C CA . VAL A 1 407 ? 25.882 -3.559 4.540 1.00 90.88 407 VAL A CA 1
ATOM 3161 C C . VAL A 1 407 ? 26.018 -3.784 3.039 1.00 90.88 407 VAL A C 1
ATOM 3163 O O . VAL A 1 407 ? 26.421 -2.898 2.295 1.00 90.88 407 VAL A O 1
ATOM 3166 N N . TRP A 1 408 ? 25.626 -4.957 2.560 1.00 91.19 408 TRP A N 1
ATOM 3167 C CA . TRP A 1 408 ? 25.496 -5.236 1.136 1.00 91.19 408 TRP A CA 1
ATOM 3168 C C . TRP A 1 408 ? 24.056 -5.039 0.680 1.00 91.19 408 TRP A C 1
ATOM 3170 O O . TRP A 1 408 ? 23.149 -5.708 1.175 1.00 91.19 408 TRP A O 1
ATOM 3180 N N . GLY A 1 409 ? 23.851 -4.174 -0.311 1.00 93.62 409 GLY A N 1
ATOM 3181 C CA . GLY A 1 409 ? 22.645 -4.156 -1.131 1.00 93.62 409 GLY A CA 1
ATOM 3182 C C . GLY A 1 409 ? 22.812 -5.075 -2.331 1.00 93.62 409 GLY A C 1
ATOM 3183 O O . GLY A 1 409 ? 23.667 -4.841 -3.174 1.00 93.62 409 GLY A O 1
ATOM 3184 N N . VAL A 1 410 ? 22.005 -6.125 -2.418 1.00 93.31 410 VAL A N 1
ATOM 3185 C CA . VAL A 1 410 ? 22.100 -7.147 -3.464 1.00 93.31 410 VAL A CA 1
ATOM 3186 C C . VAL A 1 410 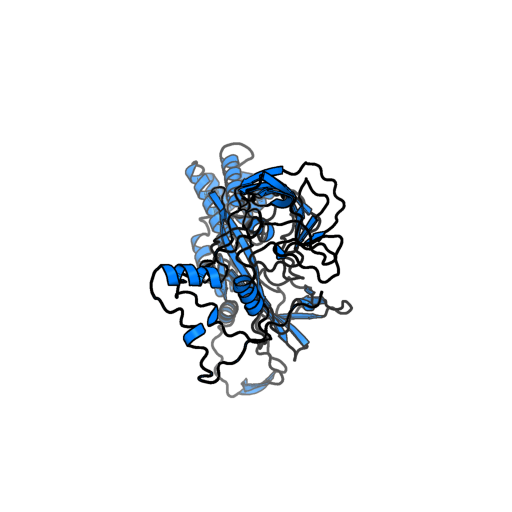? 20.849 -7.123 -4.323 1.00 93.31 410 VAL A C 1
ATOM 3188 O O . VAL A 1 410 ? 19.764 -7.475 -3.859 1.00 93.31 410 VAL A O 1
ATOM 3191 N N . GLU A 1 411 ? 20.988 -6.769 -5.596 1.00 94.38 411 GLU A N 1
ATOM 3192 C CA . GLU A 1 411 ? 19.914 -6.935 -6.572 1.00 94.38 411 GLU A CA 1
ATOM 3193 C C . GLU A 1 411 ? 19.841 -8.396 -7.007 1.00 94.38 411 GLU A C 1
ATOM 3195 O O . GLU A 1 411 ? 20.736 -8.917 -7.675 1.00 94.38 411 GLU A O 1
ATOM 3200 N N . ARG A 1 412 ? 18.752 -9.074 -6.656 1.00 95.06 412 ARG A N 1
ATOM 3201 C CA . ARG A 1 412 ? 18.477 -10.433 -7.135 1.00 95.06 412 ARG A CA 1
ATOM 3202 C C . ARG A 1 412 ? 17.751 -10.385 -8.471 1.00 95.06 412 ARG A C 1
ATOM 3204 O O . ARG A 1 412 ? 18.115 -11.107 -9.398 1.00 95.06 412 ARG A O 1
ATOM 3211 N N . LYS A 1 413 ? 16.738 -9.523 -8.566 1.00 96.50 413 LYS A N 1
ATOM 3212 C CA . LYS A 1 413 ? 15.945 -9.298 -9.777 1.00 96.50 413 LYS A CA 1
ATOM 3213 C C . LYS A 1 413 ? 15.731 -7.814 -10.003 1.00 96.50 413 LYS A C 1
ATOM 3215 O O . LYS A 1 413 ? 15.509 -7.081 -9.044 1.00 96.50 413 LYS A O 1
ATOM 3220 N N . VAL A 1 414 ? 15.738 -7.417 -11.266 1.00 95.62 414 VAL A N 1
ATOM 3221 C CA . VAL A 1 414 ? 15.356 -6.074 -11.719 1.00 95.62 414 VAL A CA 1
ATOM 3222 C C . VAL A 1 414 ? 14.311 -6.192 -12.821 1.00 95.62 414 VAL A C 1
ATOM 3224 O O . VAL A 1 414 ? 14.193 -7.251 -13.444 1.00 95.62 414 VAL A O 1
ATOM 3227 N N . GLU A 1 415 ? 13.569 -5.122 -13.089 1.00 95.00 415 GLU A N 1
ATOM 3228 C CA . GLU A 1 415 ? 12.696 -5.074 -14.256 1.00 95.00 415 GLU A CA 1
ATOM 3229 C C . GLU A 1 415 ? 13.565 -5.051 -15.524 1.00 95.00 415 GLU A C 1
ATOM 3231 O O . GLU A 1 415 ? 14.386 -4.157 -15.723 1.00 95.00 415 GLU A O 1
ATOM 3236 N N . GLY A 1 416 ? 13.432 -6.079 -16.362 1.00 94.44 416 GLY A N 1
ATOM 3237 C CA . GLY A 1 416 ? 14.072 -6.121 -17.671 1.00 94.44 416 GLY A CA 1
ATOM 3238 C C . GLY A 1 416 ? 13.384 -5.184 -18.661 1.00 94.44 416 GLY A C 1
ATOM 3239 O O . GLY A 1 416 ? 12.216 -4.823 -18.512 1.00 94.44 416 GLY A O 1
ATOM 3240 N N . GLU A 1 417 ? 14.076 -4.854 -19.746 1.00 95.00 417 GLU A N 1
ATOM 3241 C CA . GLU A 1 417 ? 13.546 -4.030 -20.836 1.00 95.00 417 GLU A CA 1
ATOM 3242 C C . GLU A 1 417 ? 12.312 -4.681 -21.494 1.00 95.00 417 GLU A C 1
ATOM 3244 O O . GLU A 1 417 ? 11.423 -3.995 -21.996 1.00 95.00 417 GLU A O 1
ATOM 3249 N N . ASP A 1 418 ? 12.176 -6.010 -21.434 1.00 94.38 418 ASP A N 1
ATOM 3250 C CA . ASP A 1 418 ? 10.974 -6.724 -21.872 1.00 94.38 418 ASP A CA 1
ATOM 3251 C C . ASP A 1 418 ? 9.825 -6.705 -20.845 1.00 94.38 418 ASP A C 1
ATOM 3253 O O . ASP A 1 418 ? 8.865 -7.456 -21.028 1.00 94.38 418 ASP A O 1
ATOM 3257 N N . GLY A 1 419 ? 9.898 -5.881 -19.794 1.00 92.50 419 GLY A N 1
ATOM 3258 C CA . GLY A 1 419 ? 8.882 -5.723 -18.744 1.00 92.50 419 GLY A CA 1
ATOM 3259 C C . GLY A 1 419 ? 8.702 -6.957 -17.855 1.00 92.50 419 GLY A C 1
ATOM 3260 O O . GLY A 1 419 ? 7.646 -7.144 -17.251 1.00 92.50 419 GLY A O 1
ATOM 3261 N N . ARG A 1 420 ? 9.685 -7.864 -17.831 1.00 94.06 420 ARG A N 1
ATOM 3262 C CA . ARG A 1 420 ? 9.662 -9.092 -17.025 1.00 94.06 420 ARG A CA 1
ATOM 3263 C C . ARG A 1 420 ? 10.792 -9.086 -15.997 1.00 94.06 420 ARG A C 1
ATOM 3265 O O . ARG A 1 420 ? 11.767 -8.362 -16.172 1.00 94.06 420 ARG A O 1
ATOM 3272 N N . PRO A 1 421 ? 10.708 -9.923 -14.947 1.00 96.50 421 PRO A N 1
ATOM 3273 C CA . PRO A 1 421 ? 11.797 -10.045 -13.988 1.00 96.50 421 PRO A CA 1
ATOM 3274 C C . PRO A 1 421 ? 13.068 -10.578 -14.667 1.00 96.50 421 PRO A C 1
ATOM 3276 O O . PRO A 1 421 ? 13.058 -11.670 -15.247 1.00 96.50 421 PRO A O 1
ATOM 3279 N N . LEU A 1 422 ? 14.163 -9.830 -14.556 1.00 95.50 422 LEU A N 1
ATOM 3280 C CA . LEU A 1 422 ? 15.499 -10.215 -14.996 1.00 95.50 422 LEU A CA 1
ATOM 3281 C C . LEU A 1 422 ? 16.333 -10.635 -13.784 1.00 95.50 422 LEU A C 1
ATOM 3283 O O . LEU A 1 422 ? 16.656 -9.812 -12.930 1.00 95.50 422 LEU A O 1
ATOM 3287 N N . ASP A 1 423 ? 16.717 -11.910 -13.725 1.00 95.38 423 ASP A N 1
ATOM 3288 C CA . ASP A 1 423 ? 17.662 -12.406 -12.720 1.00 95.38 423 ASP A CA 1
ATOM 3289 C C . ASP A 1 423 ? 19.058 -11.816 -12.972 1.00 95.38 423 ASP A C 1
ATOM 3291 O O . ASP A 1 423 ? 19.640 -11.998 -14.049 1.00 95.38 423 ASP A O 1
ATOM 3295 N N . ARG A 1 424 ? 19.593 -11.089 -11.984 1.00 92.38 424 ARG A N 1
ATOM 3296 C CA . ARG A 1 424 ? 20.864 -10.370 -12.134 1.00 92.38 424 ARG A CA 1
ATOM 3297 C C . ARG A 1 424 ? 22.059 -11.308 -12.219 1.00 92.38 424 ARG A C 1
ATOM 3299 O O . ARG A 1 424 ? 22.957 -11.022 -13.002 1.00 92.38 424 ARG A O 1
ATOM 3306 N N . ALA A 1 425 ? 22.064 -12.425 -11.494 1.00 88.69 425 ALA A N 1
ATOM 3307 C CA . ALA A 1 425 ? 23.170 -13.376 -11.549 1.00 88.69 425 ALA A CA 1
ATOM 3308 C C . ALA A 1 425 ? 23.253 -14.032 -12.935 1.00 88.69 425 ALA A C 1
ATOM 3310 O O . ALA A 1 425 ? 24.328 -14.093 -13.529 1.00 88.69 425 ALA A O 1
ATOM 3311 N N . GLN A 1 426 ? 22.108 -14.431 -13.499 1.00 89.56 426 GLN A N 1
ATOM 3312 C CA . GLN A 1 426 ? 22.063 -14.968 -14.864 1.00 89.56 426 GLN A CA 1
ATOM 3313 C C . GLN A 1 426 ? 22.433 -13.921 -15.918 1.00 89.56 426 GLN A C 1
ATOM 3315 O O . GLN A 1 426 ? 23.085 -14.251 -16.905 1.00 89.56 426 GLN A O 1
ATOM 3320 N N . ALA A 1 427 ? 21.997 -12.670 -15.742 1.00 89.25 427 ALA A N 1
ATOM 3321 C CA . ALA A 1 427 ? 22.344 -11.590 -16.660 1.00 89.25 427 ALA A CA 1
ATOM 3322 C C . ALA A 1 427 ? 23.857 -11.328 -16.672 1.00 89.25 427 ALA A C 1
ATOM 3324 O O . ALA A 1 427 ? 24.423 -11.209 -17.752 1.00 89.25 427 ALA A O 1
ATOM 3325 N N . LEU A 1 428 ? 24.497 -11.304 -15.497 1.00 86.25 428 LEU A N 1
ATOM 3326 C CA . LEU A 1 428 ? 25.948 -11.144 -15.369 1.00 86.25 428 LEU A CA 1
ATOM 3327 C C . LEU A 1 428 ? 26.706 -12.323 -15.976 1.00 86.25 428 LEU A C 1
ATOM 3329 O O . LEU A 1 428 ? 27.676 -12.116 -16.692 1.00 86.25 428 LEU A O 1
ATOM 3333 N N . GLN A 1 429 ? 26.239 -13.556 -15.763 1.00 85.31 429 GLN A N 1
ATOM 3334 C CA . GLN A 1 429 ? 26.863 -14.729 -16.375 1.00 85.31 429 GLN A CA 1
ATOM 3335 C C . GLN A 1 429 ? 26.904 -14.623 -17.910 1.00 85.31 429 GLN A C 1
ATOM 3337 O O . GLN A 1 429 ? 27.946 -14.868 -18.504 1.00 85.31 429 GLN A O 1
ATOM 3342 N N . ARG A 1 430 ? 25.816 -14.163 -18.546 1.00 85.12 430 ARG A N 1
ATOM 3343 C CA . ARG A 1 430 ? 25.768 -13.958 -20.009 1.00 85.12 430 ARG A CA 1
ATOM 3344 C C . ARG A 1 430 ? 26.720 -12.873 -20.513 1.00 85.12 430 ARG A C 1
ATOM 3346 O O . ARG A 1 430 ? 27.075 -12.883 -21.688 1.00 85.12 430 ARG A O 1
ATOM 3353 N N . GLU A 1 431 ? 27.087 -11.909 -19.672 1.00 78.06 431 GLU A N 1
ATOM 3354 C CA . GLU A 1 431 ? 28.090 -10.894 -20.023 1.00 78.06 431 GLU A CA 1
ATOM 3355 C C . GLU A 1 431 ? 29.507 -11.451 -19.939 1.00 78.06 431 GLU A C 1
ATOM 3357 O O . GLU A 1 431 ? 30.348 -11.105 -20.768 1.00 78.06 431 GLU A O 1
ATOM 3362 N N . THR A 1 432 ? 29.745 -12.319 -18.954 1.00 73.88 432 THR A N 1
ATOM 3363 C CA . THR A 1 432 ? 31.059 -12.882 -18.632 1.00 73.88 432 THR A CA 1
ATOM 3364 C C . THR A 1 432 ? 31.375 -14.171 -19.384 1.00 73.88 432 THR A C 1
ATOM 3366 O O . THR A 1 432 ? 32.491 -14.649 -19.230 1.00 73.88 432 THR A O 1
ATOM 3369 N N . ASP A 1 433 ? 30.455 -14.741 -20.177 1.00 62.44 433 ASP A N 1
ATOM 3370 C CA . ASP A 1 433 ? 30.677 -15.945 -21.004 1.00 62.44 433 ASP A CA 1
ATOM 3371 C C . ASP A 1 433 ? 31.779 -15.709 -22.074 1.00 62.44 433 ASP A C 1
ATOM 3373 O O . ASP A 1 433 ? 31.540 -15.617 -23.280 1.00 62.44 433 ASP A O 1
ATOM 3377 N N . ALA A 1 434 ? 33.022 -15.609 -21.610 1.00 55.59 434 ALA A N 1
ATOM 3378 C CA . ALA A 1 434 ? 34.239 -15.954 -22.311 1.00 55.59 434 ALA A CA 1
ATOM 3379 C C . ALA A 1 434 ? 34.434 -17.477 -22.170 1.00 55.59 434 ALA A C 1
ATOM 3381 O O . ALA A 1 434 ? 34.016 -18.059 -21.163 1.00 55.59 434 ALA A O 1
ATOM 3382 N N . PRO A 1 435 ? 35.044 -18.160 -23.158 1.00 52.44 435 PRO A N 1
ATOM 3383 C CA . PRO A 1 435 ? 35.402 -19.566 -23.008 1.00 52.44 435 PRO A CA 1
ATOM 3384 C C . PRO A 1 435 ? 36.198 -19.742 -21.709 1.00 52.44 435 PRO A C 1
ATOM 3386 O O . PRO A 1 435 ? 37.058 -18.897 -21.450 1.00 52.44 435 PRO A O 1
ATOM 3389 N N . PRO A 1 436 ? 35.952 -20.791 -20.900 1.00 52.34 436 PRO A N 1
ATOM 3390 C CA . PRO A 1 436 ? 36.806 -21.053 -19.753 1.00 52.34 436 PRO A CA 1
ATOM 3391 C C . PRO A 1 436 ? 38.240 -21.154 -20.267 1.00 52.34 436 PRO A C 1
ATOM 3393 O O . PRO A 1 436 ? 38.530 -21.998 -21.123 1.00 52.34 436 PRO A O 1
ATOM 3396 N N . GLU A 1 437 ? 39.117 -20.266 -19.797 1.00 54.06 437 GLU A N 1
ATOM 3397 C CA . GLU A 1 437 ? 40.546 -20.439 -20.012 1.00 54.06 437 GLU A CA 1
ATOM 3398 C C . GLU A 1 437 ? 40.889 -21.827 -19.473 1.00 54.06 437 GLU A C 1
ATOM 3400 O O . GLU A 1 437 ? 40.510 -22.200 -18.358 1.00 54.06 437 GLU A O 1
ATOM 3405 N N . ALA A 1 438 ? 41.480 -22.660 -20.332 1.00 54.97 438 ALA A N 1
ATOM 3406 C CA . ALA A 1 438 ? 41.903 -23.989 -19.931 1.00 54.97 438 ALA A CA 1
ATOM 3407 C C . ALA A 1 438 ? 42.766 -23.832 -18.679 1.00 54.97 438 ALA A C 1
ATOM 3409 O O . ALA A 1 438 ? 43.677 -23.013 -18.718 1.00 54.97 438 ALA A O 1
ATOM 3410 N N . LEU A 1 439 ? 42.469 -24.590 -17.612 1.00 55.41 439 LEU A N 1
ATOM 3411 C CA . LEU A 1 439 ? 43.281 -24.655 -16.392 1.00 55.41 439 LEU A CA 1
ATOM 3412 C C . LEU A 1 439 ? 44.749 -24.807 -16.794 1.00 55.41 439 LEU A C 1
ATOM 3414 O O . LEU A 1 439 ? 45.208 -25.904 -17.129 1.00 55.41 439 LEU A O 1
ATOM 3418 N N . ALA A 1 440 ? 45.460 -23.689 -16.839 1.00 58.88 440 ALA A N 1
ATOM 3419 C CA . ALA A 1 440 ? 46.846 -23.669 -17.213 1.00 58.88 440 ALA A CA 1
ATOM 3420 C C . ALA A 1 440 ? 47.626 -24.068 -15.963 1.00 58.88 440 ALA A C 1
ATOM 3422 O O . ALA A 1 440 ? 47.387 -23.598 -14.853 1.00 58.88 440 ALA A O 1
ATOM 3423 N N . ASN A 1 441 ? 48.564 -25.000 -16.130 1.00 62.62 441 ASN A N 1
ATOM 3424 C CA . ASN A 1 441 ? 49.567 -25.302 -15.110 1.00 62.62 441 ASN A CA 1
ATOM 3425 C C . ASN A 1 441 ? 50.618 -24.172 -15.089 1.00 62.62 441 ASN A C 1
ATOM 3427 O O . ASN A 1 441 ? 51.810 -24.427 -15.272 1.00 62.62 441 ASN A O 1
ATOM 3431 N N . GLY A 1 442 ? 50.163 -22.921 -14.974 1.00 68.69 442 GLY A N 1
ATOM 3432 C CA . GLY A 1 442 ? 50.986 -21.723 -14.923 1.00 68.69 442 GLY A CA 1
ATOM 3433 C C . GLY A 1 442 ? 51.473 -21.404 -13.506 1.00 68.69 442 GLY A C 1
ATOM 3434 O O . GLY A 1 442 ? 51.053 -22.034 -12.529 1.00 68.69 442 GLY A O 1
ATOM 3435 N N . PRO A 1 443 ? 52.403 -20.442 -13.358 1.00 76.94 443 PRO A N 1
ATOM 3436 C CA . PRO A 1 443 ? 52.812 -19.940 -12.050 1.00 76.94 443 PRO A CA 1
ATOM 3437 C C . PRO A 1 443 ? 51.608 -19.400 -11.262 1.00 76.94 443 PRO A C 1
ATOM 3439 O O . PRO A 1 443 ? 50.667 -18.857 -11.837 1.00 76.94 443 PRO A O 1
ATOM 3442 N N . LEU A 1 444 ? 51.631 -19.539 -9.934 1.00 79.69 444 LEU A N 1
ATOM 3443 C CA . LEU A 1 444 ? 50.569 -19.005 -9.079 1.00 79.69 444 LEU A CA 1
ATOM 3444 C C . LEU A 1 444 ? 50.561 -17.471 -9.141 1.00 79.69 444 LEU A C 1
ATOM 3446 O O . LEU A 1 444 ? 51.561 -16.830 -8.812 1.00 79.69 444 LEU A O 1
ATOM 3450 N N . THR A 1 445 ? 49.424 -16.894 -9.515 1.00 82.12 445 THR A N 1
ATOM 3451 C CA . THR A 1 445 ? 49.153 -15.462 -9.404 1.00 82.12 445 THR A CA 1
ATOM 3452 C C . THR A 1 445 ? 48.552 -15.191 -8.036 1.00 82.12 445 THR A C 1
ATOM 3454 O O . THR A 1 445 ? 47.501 -15.730 -7.686 1.00 82.12 445 THR A O 1
ATOM 3457 N N . TYR A 1 446 ? 49.230 -14.355 -7.250 1.00 83.25 446 TYR A N 1
ATOM 3458 C CA . TYR A 1 446 ? 48.685 -13.870 -5.990 1.00 83.25 446 TYR A CA 1
ATOM 3459 C C . TYR A 1 446 ? 47.687 -12.745 -6.262 1.00 83.25 446 TYR A C 1
ATOM 3461 O O . TYR A 1 446 ? 48.041 -11.688 -6.789 1.00 83.25 446 TYR A O 1
ATOM 3469 N N . THR A 1 447 ? 46.446 -12.989 -5.872 1.00 79.81 447 THR A N 1
ATOM 3470 C CA . THR A 1 447 ? 45.339 -12.046 -5.921 1.00 79.81 447 THR A CA 1
ATOM 3471 C C . THR A 1 447 ? 45.023 -11.621 -4.495 1.00 79.81 447 THR A C 1
ATOM 3473 O O . THR A 1 447 ? 44.485 -12.399 -3.706 1.00 79.81 447 THR A O 1
ATOM 3476 N N . LEU A 1 448 ? 45.356 -10.370 -4.166 1.00 80.56 448 LEU A N 1
ATOM 3477 C CA . LEU A 1 448 ? 45.116 -9.800 -2.839 1.00 80.56 448 LEU A CA 1
ATOM 3478 C C . LEU A 1 448 ? 43.626 -9.835 -2.461 1.00 80.56 448 LEU A C 1
ATOM 3480 O O . LEU A 1 448 ? 43.294 -10.094 -1.310 1.00 80.56 448 LEU A O 1
ATOM 3484 N N . GLN A 1 449 ? 42.738 -9.581 -3.425 1.00 77.94 449 GLN A N 1
ATOM 3485 C CA . GLN A 1 449 ? 41.295 -9.529 -3.214 1.00 77.94 449 GLN A CA 1
ATOM 3486 C C . GLN A 1 449 ? 40.548 -9.858 -4.513 1.00 77.94 449 GLN A C 1
ATOM 3488 O O . GLN A 1 449 ? 40.861 -9.296 -5.564 1.00 77.94 449 GLN A O 1
ATOM 3493 N N . THR A 1 450 ? 39.543 -10.735 -4.453 1.00 75.56 450 THR A N 1
ATOM 3494 C CA . THR A 1 450 ? 38.654 -10.989 -5.601 1.00 75.56 450 THR A CA 1
ATOM 3495 C C . THR A 1 450 ? 37.654 -9.856 -5.816 1.00 75.56 450 THR A C 1
ATOM 3497 O O . THR A 1 450 ? 37.284 -9.136 -4.890 1.00 75.56 450 THR A O 1
ATOM 3500 N N . GLY A 1 451 ? 37.165 -9.711 -7.049 1.00 74.94 451 GLY A N 1
ATOM 3501 C CA . GLY A 1 451 ? 36.012 -8.853 -7.323 1.00 74.94 451 GLY A CA 1
ATOM 3502 C C . GLY A 1 451 ? 34.737 -9.380 -6.661 1.00 74.94 451 GLY A C 1
ATOM 3503 O O . GLY A 1 451 ? 34.597 -10.579 -6.409 1.00 74.94 451 GLY A O 1
ATOM 3504 N N . VAL A 1 452 ? 33.801 -8.474 -6.400 1.00 81.88 452 VAL A N 1
ATOM 3505 C CA . VAL A 1 452 ? 32.440 -8.808 -5.960 1.00 81.88 452 VAL A CA 1
ATOM 3506 C C . VAL A 1 452 ? 31.527 -8.802 -7.197 1.00 81.88 452 VAL A C 1
ATOM 3508 O O . VAL A 1 452 ? 31.792 -8.037 -8.122 1.00 81.88 452 VAL A O 1
ATOM 3511 N N . PRO A 1 453 ? 30.465 -9.626 -7.286 1.00 84.06 453 PRO A N 1
ATOM 3512 C CA . PRO A 1 453 ? 29.546 -9.563 -8.423 1.00 84.06 453 PRO A CA 1
ATOM 3513 C C . PRO A 1 453 ? 28.902 -8.175 -8.596 1.00 84.06 453 PRO A C 1
ATOM 3515 O O . PRO A 1 453 ? 28.517 -7.536 -7.621 1.00 84.06 453 PRO A O 1
ATOM 3518 N N . ALA A 1 454 ? 28.697 -7.736 -9.844 1.00 85.75 454 ALA A N 1
ATOM 3519 C CA . ALA A 1 454 ? 28.240 -6.374 -10.177 1.00 85.75 454 ALA A CA 1
ATOM 3520 C C . ALA A 1 454 ? 26.800 -6.016 -9.769 1.00 85.75 454 ALA A C 1
ATOM 3522 O O . ALA A 1 454 ? 26.298 -4.938 -10.081 1.00 85.75 454 ALA A O 1
ATOM 3523 N N . ASN A 1 455 ? 26.101 -6.940 -9.121 1.00 89.38 455 ASN A N 1
ATOM 3524 C CA . ASN A 1 455 ? 24.781 -6.742 -8.539 1.00 89.38 455 ASN A CA 1
ATOM 3525 C C . ASN A 1 455 ? 24.821 -6.599 -7.008 1.00 89.38 455 ASN A C 1
ATOM 3527 O O . ASN A 1 455 ? 23.762 -6.603 -6.382 1.00 89.38 455 ASN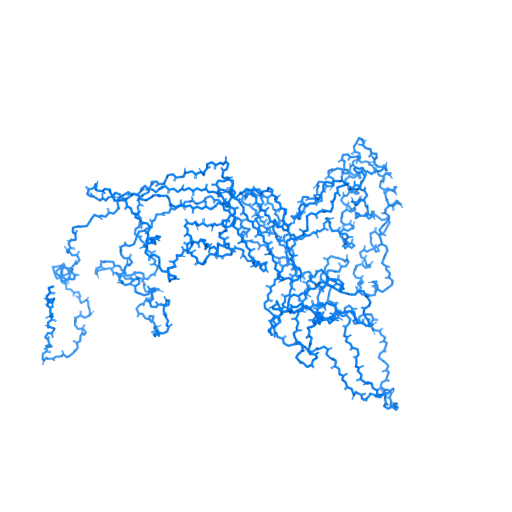 A O 1
ATOM 3531 N N . TRP A 1 456 ? 26.013 -6.505 -6.414 1.00 90.12 456 TRP A N 1
ATOM 3532 C CA . TRP A 1 456 ? 26.235 -6.230 -4.997 1.00 90.12 456 TRP A CA 1
ATOM 3533 C C . TRP A 1 456 ? 26.819 -4.830 -4.830 1.00 90.12 456 TRP A C 1
ATOM 3535 O O . TRP A 1 456 ? 27.821 -4.473 -5.449 1.00 90.12 456 TRP A O 1
ATOM 3545 N N . PHE A 1 457 ? 26.204 -4.049 -3.954 1.00 91.00 457 PHE A N 1
ATOM 3546 C CA . PHE A 1 457 ? 26.516 -2.646 -3.742 1.00 91.00 457 PHE A CA 1
ATOM 3547 C C . PHE A 1 457 ? 26.866 -2.419 -2.270 1.00 91.00 457 PHE A C 1
ATOM 3549 O O . PHE A 1 457 ? 26.042 -2.736 -1.407 1.00 91.00 457 PHE A O 1
ATOM 3556 N N . PRO A 1 458 ? 28.062 -1.894 -1.958 1.00 90.81 458 PRO A N 1
ATOM 3557 C CA . PRO A 1 458 ? 28.445 -1.633 -0.581 1.00 90.81 458 PRO A CA 1
ATOM 3558 C C . PRO A 1 458 ? 27.713 -0.396 -0.054 1.00 90.81 458 PRO A C 1
ATOM 3560 O O . PRO A 1 458 ? 27.685 0.662 -0.686 1.00 90.81 458 PRO A O 1
ATOM 3563 N N . ILE A 1 459 ? 27.138 -0.534 1.130 1.00 92.12 459 ILE A N 1
ATOM 3564 C CA . ILE A 1 459 ? 26.475 0.511 1.899 1.00 92.12 459 ILE A CA 1
ATOM 3565 C C . ILE A 1 459 ? 27.252 0.627 3.207 1.00 92.12 459 ILE A C 1
ATOM 3567 O O . ILE A 1 459 ? 27.358 -0.339 3.959 1.00 92.12 459 ILE A O 1
ATOM 3571 N N . ALA A 1 460 ? 27.849 1.789 3.446 1.00 91.50 460 ALA A N 1
ATOM 3572 C CA . ALA A 1 460 ? 28.722 2.010 4.594 1.00 91.50 460 ALA A CA 1
ATOM 3573 C C . ALA A 1 460 ? 28.371 3.311 5.307 1.00 91.50 460 ALA A C 1
ATOM 3575 O O . ALA A 1 460 ? 27.740 4.198 4.726 1.00 91.50 460 ALA A O 1
ATOM 3576 N N . ASP A 1 461 ? 28.821 3.426 6.550 1.00 90.69 461 ASP A N 1
ATOM 3577 C CA . ASP A 1 461 ? 28.552 4.576 7.404 1.00 90.69 461 ASP A CA 1
ATOM 3578 C C . ASP A 1 461 ? 28.983 5.900 6.766 1.00 90.69 461 ASP A C 1
ATOM 3580 O O . ASP A 1 461 ? 30.014 6.012 6.088 1.00 90.69 461 ASP A O 1
ATOM 3584 N N . VAL A 1 462 ? 28.192 6.940 7.016 1.00 88.50 462 VAL A N 1
ATOM 3585 C CA . VAL A 1 462 ? 28.514 8.308 6.619 1.00 88.50 462 VAL A CA 1
ATOM 3586 C C . VAL A 1 462 ? 29.339 8.969 7.729 1.00 88.50 462 VAL A C 1
ATOM 3588 O O . VAL A 1 462 ? 28.829 9.184 8.831 1.00 88.50 462 VAL A O 1
ATOM 3591 N N . PRO A 1 463 ? 30.605 9.361 7.474 1.00 86.50 463 PRO A N 1
ATOM 3592 C CA . PRO A 1 463 ? 31.415 10.023 8.490 1.00 86.50 463 PRO A CA 1
ATOM 3593 C C . PRO A 1 463 ? 30.736 11.293 9.017 1.00 86.50 463 PRO A C 1
ATOM 3595 O O . PRO A 1 463 ? 30.371 12.178 8.244 1.00 86.50 463 PRO A O 1
ATOM 3598 N N . GLY A 1 464 ? 30.587 11.389 10.340 1.00 86.12 464 GLY A N 1
ATOM 3599 C CA . GLY A 1 464 ? 29.975 12.542 11.006 1.00 86.12 464 GLY A CA 1
ATOM 3600 C C . GLY A 1 464 ? 28.444 12.532 11.071 1.00 86.12 464 GLY A C 1
ATOM 3601 O O . GLY A 1 464 ? 27.884 13.449 11.667 1.00 86.12 464 GLY A O 1
ATOM 3602 N N . GLN A 1 465 ? 27.771 11.511 10.526 1.00 88.75 465 GLN A N 1
ATOM 3603 C CA . GLN A 1 465 ? 26.325 11.324 10.666 1.00 88.75 465 GLN A CA 1
ATOM 3604 C C . GLN A 1 465 ? 26.034 9.977 11.349 1.00 88.75 465 GLN A C 1
ATOM 3606 O O . GLN A 1 465 ? 26.102 8.931 10.704 1.00 88.75 465 GLN A O 1
ATOM 3611 N N . PRO A 1 466 ? 25.753 9.963 12.665 1.00 85.50 466 PRO A N 1
ATOM 3612 C CA . PRO A 1 466 ? 25.477 8.716 13.367 1.00 85.50 466 PRO A CA 1
ATOM 3613 C C . PRO A 1 466 ? 24.198 8.070 12.825 1.00 85.50 466 PRO A C 1
ATOM 3615 O O . PRO A 1 466 ? 23.222 8.774 12.572 1.00 85.50 466 PRO A O 1
ATOM 3618 N N . ARG A 1 467 ? 24.199 6.734 12.713 1.00 88.50 467 ARG A N 1
ATOM 3619 C CA . ARG A 1 467 ? 23.067 5.912 12.236 1.00 88.50 467 ARG A CA 1
ATOM 3620 C C . ARG A 1 467 ? 22.638 6.165 10.790 1.00 88.50 467 ARG A C 1
ATOM 3622 O O . ARG A 1 467 ? 21.549 5.768 10.394 1.00 88.50 467 ARG A O 1
ATOM 3629 N N . MET A 1 468 ? 23.491 6.797 9.993 1.00 92.81 468 MET A N 1
ATOM 3630 C CA . MET A 1 468 ? 23.268 6.974 8.564 1.00 92.81 468 MET A CA 1
ATOM 3631 C C . MET A 1 468 ? 24.320 6.201 7.789 1.00 92.81 468 MET A C 1
ATOM 3633 O O . MET A 1 468 ? 25.522 6.380 7.996 1.00 92.81 468 MET A O 1
ATOM 3637 N N . MET A 1 469 ? 23.862 5.383 6.850 1.00 93.50 469 MET A N 1
ATOM 3638 C CA . MET A 1 469 ? 24.703 4.700 5.880 1.00 93.50 469 MET A CA 1
ATOM 3639 C C . MET A 1 469 ? 24.403 5.237 4.486 1.00 93.50 469 MET A C 1
ATOM 3641 O O . MET A 1 469 ? 23.294 5.682 4.206 1.00 93.50 469 MET A O 1
ATOM 3645 N N . LYS A 1 470 ? 25.373 5.171 3.579 1.00 93.00 470 LYS A N 1
ATOM 3646 C CA . LYS A 1 470 ? 25.186 5.532 2.172 1.00 93.00 470 LYS A CA 1
ATOM 3647 C C . LYS A 1 470 ? 25.729 4.463 1.253 1.00 93.00 470 LYS A C 1
ATOM 3649 O O . LYS A 1 470 ? 26.730 3.817 1.559 1.00 93.00 470 LYS A O 1
ATOM 3654 N N . LEU A 1 471 ? 25.113 4.337 0.084 1.00 90.69 471 LEU A N 1
ATOM 3655 C CA . LEU A 1 471 ? 25.647 3.504 -0.983 1.00 90.69 471 LEU A CA 1
ATOM 3656 C C . LEU A 1 471 ? 26.940 4.132 -1.519 1.00 90.69 471 LEU A C 1
ATOM 3658 O O . LEU A 1 471 ? 26.925 5.220 -2.109 1.00 90.69 471 LEU A O 1
ATOM 3662 N N . VAL A 1 472 ? 28.065 3.456 -1.286 1.00 85.25 472 VAL A N 1
ATOM 3663 C CA . VAL A 1 472 ? 29.407 3.966 -1.582 1.00 85.25 472 VAL A CA 1
ATOM 3664 C C . VAL A 1 472 ? 29.795 3.618 -3.022 1.00 85.25 472 VAL A C 1
ATOM 3666 O O . VAL A 1 472 ? 29.544 2.499 -3.474 1.00 85.25 472 VAL A O 1
ATOM 3669 N N . PRO A 1 473 ? 30.417 4.546 -3.775 1.00 71.50 473 PRO A N 1
ATOM 3670 C CA . PRO A 1 473 ? 31.052 4.197 -5.039 1.00 71.50 473 PRO A CA 1
ATOM 3671 C C . PRO A 1 473 ? 32.130 3.130 -4.825 1.00 71.50 473 PRO A C 1
ATOM 3673 O O . PRO A 1 473 ? 33.004 3.290 -3.978 1.00 71.50 473 PRO A O 1
ATOM 3676 N N . PHE A 1 474 ? 32.091 2.077 -5.633 1.00 68.38 474 PHE A N 1
ATOM 3677 C CA . PHE A 1 474 ? 33.156 1.084 -5.721 1.00 68.38 474 PHE A CA 1
ATOM 3678 C C . PHE A 1 474 ? 33.698 1.112 -7.150 1.00 68.38 474 PHE A C 1
ATOM 3680 O O . PHE A 1 474 ? 32.903 1.124 -8.089 1.00 68.38 474 PHE A O 1
ATOM 3687 N N . ASP A 1 475 ? 35.022 1.155 -7.329 1.00 59.44 475 ASP A N 1
ATOM 3688 C CA . ASP A 1 475 ? 35.665 1.430 -8.630 1.00 59.44 475 ASP A CA 1
ATOM 3689 C C . ASP A 1 475 ? 35.268 0.443 -9.745 1.00 59.44 475 ASP A C 1
ATOM 3691 O O . ASP A 1 475 ? 35.329 0.783 -10.924 1.00 59.44 475 ASP A O 1
ATOM 3695 N N . GLN A 1 476 ? 34.794 -0.754 -9.385 1.00 59.09 476 GLN A N 1
ATOM 3696 C CA . GLN A 1 476 ? 34.283 -1.749 -10.335 1.00 59.09 476 GLN A CA 1
ATOM 3697 C C . GLN A 1 476 ? 32.886 -1.410 -10.901 1.00 59.09 476 GLN A C 1
ATOM 3699 O O . GLN A 1 476 ? 32.541 -1.912 -11.968 1.00 59.09 476 GLN A O 1
ATOM 3704 N N . PHE A 1 477 ? 32.087 -0.551 -10.245 1.00 62.09 477 PHE A N 1
ATOM 3705 C CA . PHE A 1 477 ? 30.685 -0.272 -10.605 1.00 62.09 477 PHE A CA 1
ATOM 3706 C C . PHE A 1 477 ? 30.383 1.235 -10.597 1.00 62.09 477 PHE A C 1
ATOM 3708 O O . PHE A 1 477 ? 29.920 1.811 -9.609 1.00 62.09 477 PHE A O 1
ATOM 3715 N N . SER A 1 478 ? 30.625 1.901 -11.728 1.00 60.03 478 SER A N 1
ATOM 3716 C CA . SER A 1 478 ? 30.416 3.347 -11.875 1.00 60.03 478 SER A CA 1
ATOM 3717 C C . SER A 1 478 ? 28.936 3.766 -11.869 1.00 60.03 478 SER A C 1
ATOM 3719 O O . SER A 1 478 ? 28.643 4.868 -11.385 1.00 60.03 478 SER A O 1
ATOM 3721 N N . GLU A 1 479 ? 28.028 2.900 -12.340 1.00 70.69 479 GLU A N 1
ATOM 3722 C CA . GLU A 1 479 ? 26.617 3.218 -12.636 1.00 70.69 479 GLU A CA 1
ATOM 3723 C C . GLU A 1 479 ? 25.631 3.031 -11.459 1.00 70.69 479 GLU A C 1
ATOM 3725 O O . GLU A 1 479 ? 24.533 3.578 -11.505 1.00 70.69 479 GLU A O 1
ATOM 3730 N N . GLY A 1 480 ? 26.028 2.367 -10.363 1.00 84.44 480 GLY A N 1
ATOM 3731 C CA . GLY A 1 480 ? 25.150 2.105 -9.208 1.00 84.44 480 GLY A CA 1
ATOM 3732 C C . GLY A 1 480 ? 24.064 1.042 -9.472 1.00 84.44 480 GLY A C 1
ATOM 3733 O O . GLY A 1 480 ? 24.147 0.320 -10.468 1.00 84.44 480 GLY A O 1
ATOM 3734 N N . PRO A 1 481 ? 23.071 0.901 -8.570 1.00 90.50 481 PRO A N 1
ATOM 3735 C CA . PRO A 1 481 ? 21.952 -0.027 -8.754 1.00 90.50 481 PRO A CA 1
ATOM 3736 C C . PRO A 1 481 ? 21.146 0.268 -10.021 1.00 90.50 481 PRO A C 1
ATOM 3738 O O . PRO A 1 481 ? 20.897 1.428 -10.351 1.00 90.50 481 PRO A O 1
ATOM 3741 N N . ARG A 1 482 ? 20.719 -0.790 -10.718 1.00 89.44 482 ARG A N 1
ATOM 3742 C CA . ARG A 1 482 ? 19.849 -0.704 -11.902 1.00 89.44 482 ARG A CA 1
ATOM 3743 C C . ARG A 1 482 ? 18.370 -0.668 -11.526 1.00 89.44 482 ARG A C 1
ATOM 3745 O O . ARG A 1 482 ? 17.589 -0.026 -12.219 1.00 89.44 482 ARG A O 1
ATOM 3752 N N . GLY A 1 483 ? 17.994 -1.410 -10.491 1.00 89.88 483 GLY A N 1
ATOM 3753 C CA .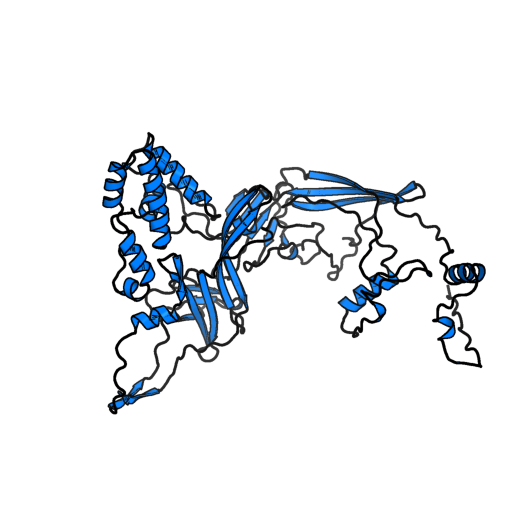 GLY A 1 483 ? 16.634 -1.501 -9.986 1.00 89.88 483 GLY A CA 1
ATOM 3754 C C . GLY A 1 483 ? 16.240 -0.281 -9.162 1.00 89.88 483 GLY A C 1
ATOM 3755 O O . GLY A 1 483 ? 17.063 0.527 -8.728 1.00 89.88 483 GLY A O 1
ATOM 3756 N N . ARG A 1 484 ? 14.943 -0.164 -8.908 1.00 89.69 484 ARG A N 1
ATOM 3757 C CA . ARG A 1 484 ? 14.339 0.949 -8.174 1.00 89.69 484 ARG A CA 1
ATOM 3758 C C . ARG A 1 484 ? 14.309 0.715 -6.669 1.00 89.69 484 ARG A C 1
ATOM 3760 O O . ARG A 1 484 ? 14.139 1.678 -5.929 1.00 89.69 484 ARG A O 1
ATOM 3767 N N . LEU A 1 485 ? 14.483 -0.519 -6.203 1.00 94.00 485 LEU A N 1
ATOM 3768 C CA . LEU A 1 485 ? 14.366 -0.853 -4.779 1.00 94.00 485 LEU A CA 1
ATOM 3769 C C . LEU A 1 485 ? 15.495 -0.296 -3.902 1.00 94.00 485 LEU A C 1
ATOM 3771 O O . LEU A 1 485 ? 15.241 0.091 -2.764 1.00 94.00 485 LEU A O 1
ATOM 3775 N N . LEU A 1 486 ? 16.727 -0.251 -4.413 1.00 93.50 486 LEU A N 1
ATOM 3776 C CA . LEU A 1 486 ? 17.868 0.292 -3.674 1.00 93.50 486 LEU A CA 1
ATOM 3777 C C . LEU A 1 486 ? 17.975 1.818 -3.871 1.00 93.50 486 LEU A C 1
ATOM 3779 O O . LEU A 1 486 ? 17.481 2.360 -4.874 1.00 93.50 486 LEU A O 1
ATOM 3783 N N . PRO A 1 487 ? 18.606 2.545 -2.930 1.00 90.94 487 PRO A N 1
ATOM 3784 C CA . PRO A 1 487 ? 18.961 3.940 -3.145 1.00 90.94 487 PRO A CA 1
ATOM 3785 C C . PRO A 1 487 ? 19.861 4.097 -4.368 1.00 90.94 487 PRO A C 1
ATOM 3787 O O . PRO A 1 487 ? 20.648 3.212 -4.705 1.00 90.94 487 PRO A O 1
ATOM 3790 N N . ALA A 1 488 ? 19.778 5.257 -5.016 1.00 88.62 488 ALA A N 1
ATOM 3791 C CA . ALA A 1 488 ? 20.742 5.613 -6.048 1.00 88.62 488 ALA A CA 1
ATOM 3792 C C . ALA A 1 488 ? 22.156 5.729 -5.450 1.00 88.62 488 ALA A C 1
ATOM 3794 O O . ALA A 1 488 ? 22.342 5.771 -4.233 1.00 88.62 488 ALA A O 1
ATOM 3795 N N . LYS A 1 489 ? 23.170 5.832 -6.309 1.00 86.88 489 LYS A N 1
ATOM 3796 C CA . LYS A 1 489 ? 24.552 6.084 -5.886 1.00 86.88 489 LYS A CA 1
ATOM 3797 C C . LYS A 1 489 ? 24.644 7.310 -4.968 1.00 86.88 489 LYS A C 1
ATOM 3799 O O . LYS A 1 489 ? 24.185 8.388 -5.336 1.00 86.88 489 LYS A O 1
ATOM 3804 N N . GLY A 1 490 ? 25.255 7.139 -3.794 1.00 86.94 490 GLY A N 1
ATOM 3805 C CA . GLY A 1 490 ? 25.333 8.174 -2.759 1.00 86.94 490 GLY A CA 1
ATOM 3806 C C . GLY A 1 490 ? 24.039 8.396 -1.969 1.00 86.94 490 GLY A C 1
ATOM 3807 O O . GLY A 1 490 ? 24.033 9.237 -1.080 1.00 86.94 490 GLY A O 1
ATOM 3808 N N . GLY A 1 491 ? 22.970 7.658 -2.276 1.00 90.50 491 GLY A N 1
ATOM 3809 C CA . GLY A 1 491 ? 21.729 7.659 -1.514 1.00 90.50 491 GLY A CA 1
ATOM 3810 C C . GLY A 1 491 ? 21.910 7.016 -0.144 1.00 90.50 491 GLY A C 1
ATOM 3811 O O . GLY A 1 491 ? 22.751 6.129 0.035 1.00 90.50 491 GLY A O 1
ATOM 3812 N N . GLU A 1 492 ? 21.118 7.490 0.808 1.00 93.50 492 GLU A N 1
ATOM 3813 C CA . GLU A 1 492 ? 21.264 7.191 2.228 1.00 93.50 492 GLU A CA 1
ATOM 3814 C C . GLU A 1 492 ? 20.191 6.205 2.712 1.00 93.50 492 GLU A C 1
ATOM 3816 O O . GLU A 1 492 ? 19.086 6.167 2.169 1.00 93.50 492 GLU A O 1
ATOM 3821 N N . ILE A 1 493 ? 20.535 5.405 3.724 1.00 94.94 493 ILE A N 1
ATOM 3822 C CA . ILE A 1 493 ? 19.648 4.501 4.466 1.00 94.94 493 ILE A CA 1
ATOM 3823 C C . ILE A 1 493 ? 19.979 4.627 5.951 1.00 94.94 493 ILE A C 1
ATOM 3825 O O . ILE A 1 493 ? 21.153 4.679 6.323 1.00 94.94 493 ILE A O 1
ATOM 3829 N N . PHE A 1 494 ? 18.954 4.644 6.796 1.00 94.62 494 PHE A N 1
ATOM 3830 C CA . PHE A 1 494 ? 19.127 4.591 8.244 1.00 94.62 494 PHE A CA 1
ATOM 3831 C C . PHE A 1 494 ? 19.647 3.214 8.686 1.00 94.62 494 PHE A C 1
ATOM 3833 O O . PHE A 1 494 ? 19.189 2.168 8.222 1.00 94.62 494 PHE A O 1
ATOM 3840 N N . GLU A 1 495 ? 20.627 3.203 9.586 1.00 92.19 495 GLU A N 1
ATOM 3841 C CA . GLU A 1 495 ? 21.315 1.987 10.034 1.00 92.19 495 GLU A CA 1
ATOM 3842 C C . GLU A 1 495 ? 20.362 0.995 10.720 1.00 92.19 495 GLU A C 1
ATOM 3844 O O . GLU A 1 495 ? 20.459 -0.221 10.526 1.00 92.19 495 GLU A O 1
ATOM 3849 N N . GLU A 1 496 ? 19.406 1.518 11.490 1.00 92.75 496 GLU A N 1
ATOM 3850 C CA . GLU A 1 496 ? 18.377 0.750 12.194 1.00 92.75 496 GLU A CA 1
ATOM 3851 C C . GLU A 1 496 ? 17.422 -0.011 11.266 1.00 92.75 496 GLU A C 1
ATOM 3853 O O . GLU A 1 496 ? 16.842 -1.013 11.685 1.00 92.75 496 GLU A O 1
ATOM 3858 N N . GLU A 1 497 ? 17.288 0.410 10.006 1.00 93.81 497 GLU A N 1
ATOM 3859 C CA . GLU A 1 497 ? 16.372 -0.222 9.050 1.00 93.81 497 GLU A CA 1
ATOM 3860 C C . GLU A 1 497 ? 16.926 -1.534 8.492 1.00 93.81 497 GLU A C 1
ATOM 3862 O O . GLU A 1 497 ? 16.187 -2.320 7.897 1.00 93.81 497 GLU A O 1
ATOM 3867 N N . VAL A 1 498 ? 18.217 -1.805 8.709 1.00 93.38 498 VAL A N 1
ATOM 3868 C CA . VAL A 1 498 ? 18.866 -3.060 8.328 1.00 93.38 498 VAL A CA 1
ATOM 3869 C C . VAL A 1 498 ? 19.180 -3.861 9.593 1.00 93.38 498 VAL A C 1
ATOM 3871 O O . VAL A 1 498 ? 20.268 -3.711 10.150 1.00 93.38 498 VAL A O 1
ATOM 3874 N N . PRO A 1 499 ? 18.264 -4.720 10.079 1.00 91.69 499 PRO A N 1
ATOM 3875 C CA . PRO A 1 499 ? 18.526 -5.578 11.229 1.00 91.69 499 PRO A CA 1
ATOM 3876 C C . PRO A 1 499 ? 19.499 -6.713 10.865 1.00 91.69 499 PRO A C 1
ATOM 3878 O O . PRO A 1 499 ? 19.864 -6.903 9.702 1.00 91.69 499 PRO A O 1
ATOM 3881 N N . ARG A 1 500 ? 19.912 -7.505 11.861 1.00 88.00 500 ARG A N 1
ATOM 3882 C CA . ARG A 1 500 ? 20.847 -8.634 11.672 1.00 88.00 500 ARG A CA 1
ATOM 3883 C C . ARG A 1 500 ? 20.306 -9.704 10.728 1.00 88.00 500 ARG A C 1
ATOM 3885 O O . ARG A 1 500 ? 21.049 -10.279 9.941 1.00 88.00 500 ARG A O 1
ATOM 3892 N N . GLU A 1 501 ? 19.001 -9.935 10.765 1.00 90.44 501 GLU A N 1
ATOM 3893 C CA . GLU A 1 501 ? 18.288 -10.852 9.877 1.00 90.44 501 GLU A CA 1
ATOM 3894 C C . GLU A 1 501 ? 18.243 -10.343 8.422 1.00 90.44 501 GLU A C 1
ATOM 3896 O O . GLU A 1 501 ? 17.782 -11.053 7.524 1.00 90.44 501 GLU A O 1
ATOM 3901 N N . GLY A 1 502 ? 18.719 -9.121 8.167 1.00 92.94 502 GLY A N 1
ATOM 3902 C CA . GLY A 1 502 ? 18.671 -8.464 6.872 1.00 92.94 502 GLY A CA 1
ATOM 3903 C C . GLY A 1 502 ? 17.255 -8.063 6.457 1.00 92.94 502 GLY A C 1
ATOM 3904 O O . GLY A 1 502 ? 16.261 -8.307 7.148 1.00 92.94 502 GLY A O 1
ATOM 3905 N N . VAL A 1 503 ? 17.159 -7.460 5.277 1.00 95.88 503 VAL A N 1
ATOM 3906 C CA . VAL A 1 503 ? 15.899 -6.976 4.703 1.00 95.88 503 VAL A CA 1
ATOM 3907 C C . VAL A 1 503 ? 15.707 -7.572 3.327 1.00 95.88 503 VAL A C 1
ATOM 3909 O O . VAL A 1 503 ? 16.635 -7.601 2.523 1.00 95.88 503 VAL A O 1
ATOM 3912 N N . ARG A 1 504 ? 14.487 -8.006 3.024 1.00 96.44 504 ARG A N 1
ATOM 3913 C CA . ARG A 1 504 ? 14.075 -8.350 1.667 1.00 96.44 504 ARG A CA 1
ATOM 3914 C C . ARG A 1 504 ? 13.093 -7.303 1.165 1.00 96.44 504 ARG A C 1
ATOM 3916 O O . ARG A 1 504 ? 12.028 -7.123 1.749 1.00 96.44 504 ARG A O 1
ATOM 3923 N N . LEU A 1 505 ? 13.449 -6.664 0.060 1.00 97.56 505 LEU A N 1
ATOM 3924 C CA . LEU A 1 505 ? 12.601 -5.732 -0.668 1.00 97.56 505 LEU A CA 1
ATOM 3925 C C . LEU A 1 505 ? 12.062 -6.426 -1.916 1.00 97.56 505 LEU A C 1
ATOM 3927 O O . LEU A 1 505 ? 12.806 -7.106 -2.627 1.00 97.56 505 LEU A O 1
ATOM 3931 N N . CYS A 1 506 ? 10.770 -6.281 -2.179 1.00 97.06 506 CYS A N 1
ATOM 3932 C CA . CYS A 1 506 ? 10.124 -6.828 -3.369 1.00 97.06 506 CYS A CA 1
ATOM 3933 C C . CYS A 1 506 ? 9.244 -5.764 -4.013 1.00 97.06 506 CYS A C 1
ATOM 3935 O O . CYS A 1 506 ? 8.520 -5.070 -3.310 1.00 97.06 506 CYS A O 1
ATOM 3937 N N . GLN A 1 507 ? 9.252 -5.687 -5.342 1.00 96.25 507 GLN A N 1
ATOM 3938 C CA . GLN A 1 507 ? 8.301 -4.873 -6.092 1.00 96.25 507 GLN A CA 1
ATOM 3939 C C . GLN A 1 507 ? 7.431 -5.758 -6.979 1.00 96.25 507 GLN A C 1
ATOM 3941 O O . GLN A 1 507 ? 7.941 -6.645 -7.671 1.00 96.25 507 GLN A O 1
ATOM 3946 N N . ARG A 1 508 ? 6.116 -5.533 -6.978 1.00 95.88 508 ARG A N 1
ATOM 3947 C CA . ARG A 1 508 ? 5.172 -6.279 -7.824 1.00 95.88 508 ARG A CA 1
ATOM 3948 C C . ARG A 1 508 ? 3.956 -5.439 -8.193 1.00 95.88 508 ARG A C 1
ATOM 3950 O O . ARG A 1 508 ? 3.613 -4.492 -7.489 1.00 95.88 508 ARG A O 1
ATOM 3957 N N . TYR A 1 509 ? 3.277 -5.828 -9.268 1.00 96.12 509 TYR A N 1
ATOM 3958 C CA . TYR A 1 509 ? 1.938 -5.319 -9.549 1.00 96.12 509 TYR A CA 1
ATOM 3959 C C . TYR A 1 509 ? 0.917 -5.934 -8.592 1.00 96.12 509 TYR A C 1
ATOM 3961 O O . TYR A 1 509 ? 0.964 -7.133 -8.300 1.00 96.12 509 TYR A O 1
ATOM 3969 N N . VAL A 1 510 ? -0.017 -5.109 -8.147 1.00 96.31 510 VAL A N 1
ATOM 3970 C CA . VAL A 1 510 ? -1.201 -5.494 -7.389 1.00 96.31 510 VAL A CA 1
ATOM 3971 C C . VAL A 1 510 ? -2.413 -5.067 -8.199 1.00 96.31 510 VAL A C 1
ATOM 3973 O O . VAL A 1 510 ? -2.424 -3.974 -8.758 1.00 96.31 510 VAL A O 1
ATOM 3976 N N . MET A 1 511 ? -3.409 -5.941 -8.296 1.00 96.38 511 MET A N 1
ATOM 3977 C CA . MET A 1 511 ? -4.681 -5.642 -8.941 1.00 96.38 511 MET A CA 1
ATOM 3978 C C . MET A 1 511 ? -5.818 -5.964 -7.986 1.00 96.38 511 MET A C 1
ATOM 3980 O O . MET A 1 511 ? -5.878 -7.066 -7.443 1.00 96.38 511 MET A O 1
ATOM 3984 N N . ALA A 1 512 ? -6.757 -5.043 -7.828 1.00 95.31 512 ALA A N 1
ATOM 3985 C CA . ALA A 1 512 ? -7.952 -5.284 -7.040 1.00 95.31 512 ALA A CA 1
ATOM 3986 C C . ALA A 1 512 ? -9.176 -4.638 -7.675 1.00 95.31 512 ALA A C 1
ATOM 3988 O O . ALA A 1 512 ? -9.089 -3.599 -8.330 1.00 95.31 512 ALA A O 1
ATOM 3989 N N . ARG A 1 513 ? -10.333 -5.263 -7.458 1.00 94.75 513 ARG A N 1
ATOM 3990 C CA . ARG A 1 513 ? -11.617 -4.677 -7.824 1.00 94.75 513 ARG A CA 1
ATOM 3991 C C . ARG A 1 513 ? -12.196 -3.964 -6.616 1.00 94.75 513 ARG A C 1
ATOM 3993 O O . ARG A 1 513 ? -12.322 -4.565 -5.552 1.00 94.75 513 ARG A O 1
ATOM 4000 N N . TRP A 1 514 ? -12.567 -2.707 -6.793 1.00 93.56 514 TRP A N 1
ATOM 4001 C CA . TRP A 1 514 ? -13.152 -1.915 -5.724 1.00 93.56 514 TRP A CA 1
ATOM 4002 C C . TRP A 1 514 ? -14.667 -2.064 -5.668 1.00 93.56 514 TRP A C 1
ATOM 4004 O O . TRP A 1 514 ? -15.304 -2.533 -6.615 1.00 93.56 514 TRP A O 1
ATOM 4014 N N . PHE A 1 515 ? -15.270 -1.678 -4.544 1.00 90.56 515 PHE A N 1
ATOM 4015 C CA . PHE A 1 515 ? -16.716 -1.819 -4.351 1.00 90.56 515 PHE A CA 1
ATOM 4016 C C . PHE A 1 515 ? -17.540 -0.907 -5.273 1.00 90.56 515 PHE A C 1
ATOM 4018 O O . PHE A 1 515 ? -18.732 -1.147 -5.451 1.00 90.56 515 PHE A O 1
ATOM 4025 N N . ASN A 1 516 ? -16.920 0.111 -5.882 1.00 90.44 516 ASN A N 1
ATOM 4026 C CA . ASN A 1 516 ? -17.526 0.922 -6.943 1.00 90.44 516 ASN A CA 1
ATOM 4027 C C . ASN A 1 516 ? -17.605 0.175 -8.297 1.00 90.44 516 ASN A C 1
ATOM 4029 O O . ASN A 1 516 ? -18.234 0.657 -9.234 1.00 90.44 516 ASN A O 1
ATOM 4033 N N . GLY A 1 517 ? -17.006 -1.018 -8.394 1.00 92.62 517 GLY A N 1
ATOM 4034 C CA . GLY A 1 517 ? -16.992 -1.867 -9.579 1.00 92.62 517 GLY A CA 1
ATOM 4035 C C . GLY A 1 517 ? -15.764 -1.697 -10.476 1.00 92.62 517 GLY A C 1
ATOM 4036 O O . GLY A 1 517 ? -15.565 -2.563 -11.335 1.00 92.62 517 GLY A O 1
ATOM 4037 N N . GLU A 1 518 ? -14.950 -0.661 -10.262 1.00 93.50 518 GLU A N 1
ATOM 4038 C CA . GLU A 1 518 ? -13.730 -0.359 -11.017 1.00 93.50 518 GLU A CA 1
ATOM 4039 C C . GLU A 1 518 ? -12.567 -1.274 -10.612 1.00 93.50 518 GLU A C 1
ATOM 4041 O O . GLU A 1 518 ? -12.559 -1.884 -9.540 1.00 93.50 518 GLU A O 1
ATOM 4046 N N . THR A 1 519 ? -11.590 -1.409 -11.509 1.00 95.00 519 THR A N 1
ATOM 4047 C CA . THR A 1 519 ? -10.374 -2.196 -11.276 1.00 95.00 519 THR A CA 1
ATOM 4048 C C . THR A 1 519 ? -9.198 -1.253 -11.135 1.00 95.00 519 THR A C 1
ATOM 4050 O O . THR A 1 519 ? -8.960 -0.435 -12.017 1.00 95.00 519 THR A O 1
ATOM 4053 N N . PHE A 1 520 ? -8.454 -1.407 -10.049 1.00 95.44 520 PHE A N 1
ATOM 4054 C CA . PHE A 1 520 ? -7.253 -0.638 -9.767 1.00 95.44 520 PHE A CA 1
ATOM 4055 C C . PHE A 1 520 ? -6.036 -1.541 -9.904 1.00 95.44 520 PHE A C 1
ATOM 4057 O O . PHE A 1 520 ? -6.029 -2.660 -9.384 1.00 95.44 520 PHE A O 1
ATOM 4064 N N . VAL A 1 521 ? -5.016 -1.054 -10.609 1.00 96.50 521 VAL A N 1
ATOM 4065 C CA . VAL A 1 521 ? -3.719 -1.720 -10.752 1.00 96.50 521 VAL A CA 1
ATOM 4066 C C . VAL A 1 521 ? -2.642 -0.754 -10.294 1.00 96.50 521 VAL A C 1
ATOM 4068 O O . VAL A 1 521 ? -2.568 0.361 -10.793 1.00 96.50 521 VAL A O 1
ATOM 4071 N N . TRP A 1 522 ? -1.789 -1.160 -9.365 1.00 95.38 522 TRP A N 1
ATOM 4072 C CA . TRP A 1 522 ? -0.685 -0.326 -8.893 1.00 95.38 522 TRP A CA 1
ATOM 4073 C C . TRP A 1 522 ? 0.569 -1.160 -8.708 1.00 95.38 522 TRP A C 1
ATOM 4075 O O . TRP A 1 522 ? 0.517 -2.387 -8.597 1.00 95.38 522 TRP A O 1
ATOM 4085 N N . ARG A 1 523 ? 1.723 -0.498 -8.708 1.00 94.56 523 ARG A N 1
ATOM 4086 C CA . ARG A 1 523 ? 2.996 -1.145 -8.404 1.00 94.56 523 ARG A CA 1
ATOM 4087 C C . ARG A 1 523 ? 3.343 -0.871 -6.949 1.00 94.56 523 ARG A C 1
ATOM 4089 O O . ARG A 1 523 ? 3.548 0.281 -6.591 1.00 94.56 523 ARG A O 1
ATOM 4096 N N . ARG A 1 524 ? 3.418 -1.930 -6.145 1.00 95.00 524 ARG A N 1
ATOM 4097 C CA . ARG A 1 524 ? 3.694 -1.880 -4.707 1.00 95.00 524 ARG A CA 1
ATOM 4098 C C . ARG A 1 524 ? 5.112 -2.335 -4.406 1.00 95.00 524 ARG A C 1
ATOM 4100 O O . ARG A 1 524 ? 5.573 -3.328 -4.978 1.00 95.00 524 ARG A O 1
ATOM 4107 N N . THR A 1 525 ? 5.748 -1.657 -3.459 1.00 96.75 525 THR A N 1
ATOM 4108 C CA . THR A 1 525 ? 6.997 -2.069 -2.822 1.00 96.75 525 THR A CA 1
ATOM 4109 C C . THR A 1 525 ? 6.698 -2.673 -1.453 1.00 96.75 525 THR A C 1
ATOM 4111 O O . THR A 1 525 ? 5.887 -2.159 -0.695 1.00 96.75 525 THR A O 1
ATOM 4114 N N . GLU A 1 526 ? 7.331 -3.794 -1.137 1.00 96.31 526 GLU A N 1
ATOM 4115 C CA . GLU A 1 526 ? 7.137 -4.533 0.107 1.00 96.31 526 GLU A CA 1
ATOM 4116 C C . GLU A 1 526 ? 8.467 -4.699 0.830 1.00 96.31 526 GLU A C 1
ATOM 4118 O O . GLU A 1 526 ? 9.460 -5.105 0.218 1.00 96.31 526 GLU A O 1
ATOM 4123 N N . ARG A 1 527 ? 8.453 -4.484 2.147 1.00 96.38 527 ARG A N 1
ATOM 4124 C CA . ARG A 1 527 ? 9.540 -4.839 3.057 1.00 96.38 527 ARG A CA 1
ATOM 4125 C C . ARG A 1 527 ? 9.158 -6.061 3.875 1.00 96.38 527 ARG A C 1
ATOM 4127 O O . ARG A 1 527 ? 8.184 -6.058 4.625 1.00 96.38 527 ARG A O 1
ATOM 4134 N N . ALA A 1 528 ? 9.987 -7.090 3.787 1.00 94.88 528 ALA A N 1
ATOM 4135 C CA . ALA A 1 528 ? 9.910 -8.274 4.624 1.00 94.88 528 ALA A CA 1
ATOM 4136 C C . ALA A 1 528 ? 11.245 -8.514 5.331 1.00 94.88 528 ALA A C 1
ATOM 4138 O O . ALA A 1 528 ? 12.300 -8.051 4.889 1.00 94.88 528 ALA A O 1
ATOM 4139 N N . THR A 1 529 ? 11.203 -9.281 6.418 1.00 93.50 529 THR A N 1
ATOM 4140 C CA . THR A 1 529 ? 12.416 -9.779 7.067 1.00 93.50 529 THR A CA 1
ATOM 4141 C C . THR A 1 529 ? 13.229 -10.605 6.070 1.00 93.50 529 THR A C 1
ATOM 4143 O O . THR A 1 529 ? 12.675 -11.400 5.299 1.00 93.50 529 THR A O 1
ATOM 4146 N N . GLY A 1 530 ? 14.542 -10.385 6.058 1.00 87.75 530 GLY A N 1
ATOM 4147 C CA . GLY A 1 530 ? 15.482 -11.173 5.275 1.00 87.75 530 GLY A CA 1
ATOM 4148 C C . GLY A 1 530 ? 15.642 -12.598 5.810 1.00 87.75 530 GLY A C 1
ATOM 4149 O O . GLY A 1 530 ? 14.836 -13.107 6.589 1.00 87.75 530 GLY A O 1
ATOM 4150 N N . ARG A 1 531 ? 16.691 -13.278 5.346 1.00 80.00 531 ARG A N 1
ATOM 4151 C CA . ARG A 1 531 ? 17.070 -14.620 5.822 1.00 80.00 531 ARG A CA 1
ATOM 4152 C C . ARG A 1 531 ? 18.423 -14.632 6.544 1.00 80.00 531 ARG A C 1
ATOM 4154 O O . ARG A 1 531 ? 18.958 -15.708 6.779 1.00 80.00 531 ARG A O 1
ATOM 4161 N N . GLY A 1 532 ? 18.947 -13.462 6.900 1.00 67.75 532 GLY A N 1
ATOM 4162 C CA . GLY A 1 532 ? 20.274 -13.283 7.479 1.00 67.75 532 GLY A CA 1
ATOM 4163 C C . GLY A 1 532 ? 21.397 -13.391 6.450 1.00 67.75 532 GLY A C 1
ATOM 4164 O O . GLY A 1 532 ? 21.168 -13.213 5.253 1.00 67.75 532 GLY A O 1
ATOM 4165 N N . GLU A 1 533 ? 22.594 -13.658 6.973 1.00 62.41 533 GLU A N 1
ATOM 4166 C CA . GLU A 1 533 ? 23.907 -13.698 6.316 1.00 62.41 533 GLU A CA 1
ATOM 4167 C C . GLU A 1 533 ? 23.893 -14.201 4.861 1.00 62.41 533 GLU A C 1
ATOM 4169 O O . GLU A 1 533 ? 23.316 -15.236 4.519 1.00 62.41 533 GLU A O 1
ATOM 4174 N N . GLY A 1 534 ? 24.601 -13.478 3.994 1.00 62.50 534 GLY A N 1
ATOM 4175 C CA . GLY A 1 534 ? 24.945 -13.924 2.650 1.00 62.50 534 GLY A CA 1
ATOM 4176 C C . GLY A 1 534 ? 26.418 -13.653 2.385 1.00 62.50 534 GLY A C 1
ATOM 4177 O O . GLY A 1 534 ? 26.951 -12.639 2.819 1.00 62.50 534 GLY A O 1
ATOM 4178 N N . SER A 1 535 ? 27.083 -14.561 1.673 1.00 62.06 535 SER A N 1
ATOM 4179 C CA . SER A 1 535 ? 28.477 -14.373 1.274 1.00 62.06 535 SER A CA 1
ATOM 4180 C C . SER A 1 535 ? 28.539 -13.752 -0.116 1.00 62.06 535 SER A C 1
ATOM 4182 O O . SER A 1 535 ? 27.971 -14.293 -1.066 1.00 62.06 535 SER A O 1
ATOM 4184 N N . SER A 1 536 ? 29.265 -12.644 -0.237 1.00 61.81 536 SER A N 1
ATOM 4185 C CA . SER A 1 536 ? 29.601 -11.995 -1.511 1.00 61.81 536 SER A CA 1
ATOM 4186 C C . SER A 1 536 ? 30.562 -12.826 -2.370 1.00 61.81 536 SER A C 1
ATOM 4188 O O . SER A 1 536 ? 30.806 -12.487 -3.527 1.00 61.81 536 SER A O 1
ATOM 4190 N N . GLY A 1 537 ? 31.130 -13.904 -1.811 1.00 65.31 537 GLY A N 1
ATOM 4191 C CA . GLY A 1 537 ? 32.232 -14.646 -2.421 1.00 65.31 537 GLY A CA 1
ATOM 4192 C C . GLY A 1 537 ? 33.560 -13.886 -2.389 1.00 65.31 537 GLY A C 1
ATOM 4193 O O . GLY A 1 537 ? 34.526 -14.356 -2.987 1.00 65.31 537 GLY A O 1
ATOM 4194 N N . LEU A 1 538 ? 33.614 -12.742 -1.692 1.00 69.00 538 LEU A N 1
ATOM 4195 C CA . LEU A 1 538 ? 34.828 -11.966 -1.486 1.00 69.00 538 LEU A CA 1
ATOM 4196 C C . LEU A 1 538 ? 35.850 -12.809 -0.725 1.00 69.00 538 LEU A C 1
ATOM 4198 O O . LEU A 1 538 ? 35.583 -13.324 0.362 1.00 69.00 538 LEU A O 1
ATOM 4202 N N . ARG A 1 539 ? 37.022 -12.963 -1.323 1.00 71.25 539 ARG A N 1
ATOM 4203 C CA . ARG A 1 539 ? 38.137 -13.723 -0.778 1.00 71.25 539 ARG A CA 1
ATOM 4204 C C . ARG A 1 539 ? 39.379 -12.848 -0.841 1.00 71.25 539 ARG A C 1
ATOM 4206 O O . ARG A 1 539 ? 39.584 -12.123 -1.815 1.00 71.25 539 ARG A O 1
ATOM 4213 N N . PHE A 1 540 ? 40.186 -12.937 0.203 1.00 78.00 540 PHE A N 1
ATOM 4214 C CA . PHE A 1 540 ? 41.457 -12.238 0.322 1.00 78.00 540 PHE A CA 1
ATOM 4215 C C . PHE A 1 540 ? 42.599 -13.248 0.256 1.00 78.00 540 PHE A C 1
ATOM 4217 O O . PHE A 1 540 ? 42.404 -14.417 0.592 1.00 78.00 540 PHE A O 1
ATOM 4224 N N . ASP A 1 541 ? 43.771 -12.788 -0.171 1.00 80.19 541 ASP A N 1
ATOM 4225 C CA . ASP A 1 541 ? 45.017 -13.558 -0.131 1.00 80.19 541 ASP A CA 1
ATOM 4226 C C . ASP A 1 541 ? 44.959 -14.907 -0.874 1.00 80.19 541 ASP A C 1
ATOM 4228 O O . ASP A 1 541 ? 45.365 -15.947 -0.351 1.00 80.19 541 ASP A O 1
ATOM 4232 N N . ILE A 1 542 ? 44.452 -14.911 -2.111 1.00 83.12 542 ILE A N 1
ATOM 4233 C CA . ILE A 1 542 ? 44.330 -16.136 -2.914 1.00 83.12 542 ILE A CA 1
ATOM 4234 C C . ILE A 1 542 ? 45.539 -16.284 -3.830 1.00 83.12 542 ILE A C 1
ATOM 4236 O O . ILE A 1 542 ? 45.992 -15.320 -4.439 1.00 83.12 542 ILE A O 1
ATOM 4240 N N . ALA A 1 543 ? 46.031 -17.509 -3.978 1.00 77.69 543 ALA A N 1
ATOM 4241 C CA . ALA A 1 543 ? 46.974 -17.879 -5.022 1.00 77.69 543 ALA A CA 1
ATOM 4242 C C . ALA A 1 543 ? 46.280 -18.834 -6.004 1.00 77.69 543 ALA A C 1
ATOM 4244 O O . ALA A 1 543 ? 45.941 -19.955 -5.624 1.00 77.69 543 ALA A O 1
ATOM 4245 N N . GLU A 1 544 ? 46.063 -18.401 -7.248 1.00 76.06 544 GLU A N 1
ATOM 4246 C CA . GLU A 1 544 ? 45.431 -19.212 -8.303 1.00 76.06 544 GLU A CA 1
ATOM 4247 C C . GLU A 1 544 ? 46.419 -19.448 -9.459 1.00 76.06 544 GLU A C 1
ATOM 4249 O O . GLU A 1 544 ? 47.232 -18.564 -9.740 1.00 76.06 544 GLU A O 1
ATOM 4254 N N . PRO A 1 545 ? 46.423 -20.625 -10.113 1.00 66.38 545 PRO A N 1
ATOM 4255 C CA . PRO A 1 545 ? 47.263 -20.861 -11.288 1.00 66.38 545 PRO A CA 1
ATOM 4256 C C . PRO A 1 545 ? 46.902 -19.870 -12.400 1.00 66.38 545 PRO A C 1
ATOM 4258 O O . PRO A 1 545 ? 45.718 -19.704 -12.692 1.00 66.38 545 PRO A O 1
ATOM 4261 N N . SER A 1 546 ? 47.912 -19.204 -12.972 1.00 59.47 546 SER A N 1
ATOM 4262 C CA . SER A 1 546 ? 47.741 -18.378 -14.180 1.00 59.47 546 SER A CA 1
ATOM 4263 C C . SER A 1 546 ? 47.458 -19.203 -15.421 1.00 59.47 546 SER A C 1
ATOM 4265 O O . SER A 1 546 ? 47.984 -20.340 -15.503 1.00 59.47 546 SER A O 1
#

pLDDT: mean 85.48, std 12.7, range [34.44, 97.75]

Secondary structure (DSSP, 8-state):
--------PPPTT----HHHHS-----HHHHHHHHHHTTTT---S-PPEEEEEEEEEEEEEEEEEETTEEEE--TTTS-HHHHHHPPPSTTSS---HHHHHHHHHHHHHHHHHTT-HHHHHHHHHHSPPPPPPHHHHHH-HHHHHHHHHHTTTS--HHHHHHHHHHHSSBGGGBSSSHHHHHHHHHHHHHHHSS--PPPPPTTPSPPPPPSEETTTTEEEEEEEETT-S-EEEEEEE-SS---GGG-EEE---PPP-S--EEEEEEE--EE---TTPPPSSTTPPP-TT--GGG----TT-HHHHHHHHIIIIIGGG-EE---PPPTTEEEEEEEEEEEETTS-EEEEPPSS-GGG--TT---TT-PEETTTEE-S-EE---PPSS-EEEEEEEEEEEEEETTTTEEEEEEEEEE-TTSSEEEHHHHHHHHH-PPPPP---PPEEEEEEPPPPTTEEEEEEPTT-TTEEEE--BTTBSS--SSSSSPPTT-EEEGGGS-TT-EEEEEEEEEEE-TTS-EEEEEEEEEEE--S-------EEEEEE-

Radius of gyration: 33.56 Å; chains: 1; bounding box: 93×68×100 Å

Sequence (546 aa):
MRDVFARIEPRTRSDSLEPGIAARLWDPAWMLARQWVLGELDGEDAGTPVSAILEVDHHAVTHASWEGQEIPFDPKAVPLDAMIEGDRIYSASDWALRQRVEAGQTLVRALRSAGFTSLVSELLQIYPLREMNADQVKREPRAAGLQALAVGRVPDGESIYKKARELGHLPILGQQGDPAQILSDWLVDLSSQFCEPPSPPLGGAKGIPPVWDKSRLDYSFSVRCASLSDEFRVLEHRGLRMDWYGFEQIQAGNQATVQPNRQTVTRVPTPIRFGGMPEPRYWTFENANIDLGSVEASSTDLARMAILQFAFAYGNDAFLIPVALPVGAFSRIVSLKVADTFGQTTAILPAMRRQTLDRSAWSFLAISETAGMPGNLLFVPPVADHAQFGVVLEEATLLRDEMANLVWGVERKVEGEDGRPLDRAQALQRETDAPPEALANGPLTYTLQTGVPANWFPIADVPGQPRMMKLVPFDQFSEGPRGRLLPAKGGEIFEEEVPREGVRLCQRYVMARWFNGETFVWRRTERATGRGEGSSGLRFDIAEPS